Protein 1L6S (pdb70)

Radius of gyration: 25.95 Å; Cα contacts (8 Å, |Δi|>4): 1522; chains: 2; bounding box: 48×48×75 Å

Nearest PDB structures (foldseek):
  1b4e-assembly1_A  TM=1.001E+00  e=5.403E-63  Escherichia coli
  1i8j-assembly1_A  TM=1.003E+00  e=9.073E-63  Escherichia coli
  2c15-assembly1_B  TM=9.638E-01  e=2.686E-34  Pseudomonas aeruginosa
  1w5m-assembly1_B  TM=9.659E-01  e=1.272E-33  Pseudomonas aeruginosa PAO1
  1w5n-assembly1_B  TM=9.652E-01  e=1.201E-33  Pseudomonas aeruginosa PAO1

InterPro domains:
  IPR001731 Delta-aminolevulinic acid dehydratase [NF006762] (3-319)
  IPR001731 Delta-aminolevulinic acid dehydratase [PF00490] (6-319)
  IPR001731 Delta-aminolevulinic acid dehydratase [PIRSF001415] (2-320)
  IPR001731 Delta-aminolevulinic acid dehydratase [PR00144] (121-135)
  IPR001731 Delta-aminolevulinic acid dehydratase [PR00144] (151-170)
  IPR001731 Delta-aminolevulinic acid dehydratase [PR00144] (189-208)
  IPR001731 Delta-aminolevulinic acid dehydratase [PR00144] (240-256)
  IPR001731 Delta-aminolevulinic acid dehydratase [PR00144] (265-280)
  IPR001731 Delta-aminolevulinic acid dehydratase [PR00144] (295-314)
  IPR001731 Delta-aminolevulinic acid dehydratase [PTHR11458] (6-319)
  IPR001731 Delta-aminolevulinic acid dehydratase [SM01004] (3-321)
  IPR013785 Aldolase-type TIM barrel [G3DSA:3.20.20.70] (2-324)
  IPR030656 Delta-aminolevulinic acid dehydratase, active site [PS00169] (240-252)

Solvent-accessible surface area: 23037 Å² total

B-factor: mean 31.36, std 14.89, range [9.25, 92.0]

CATH classification: 3.20.20.70

Secondary structure (DSSP, 8-state):
---S--GGGGGSSHHHHHHH------GGGEEEEEEEETT-SS-EE-TTSTT-EEEEGGGHHHHHHHHHHHT--EEEEEEE-SS-BSS-GGGGSTTSHHHHHHHHHHHH-TTSEEEEEE-STTTBSS--SS----SS-HHHHHHHHHHHHHHHHHHT-SEEEE-S--TTHHHHHHHHHHHTT-TT-EEB---EEB--S--HHHHHHHT---SS--TTTSBPT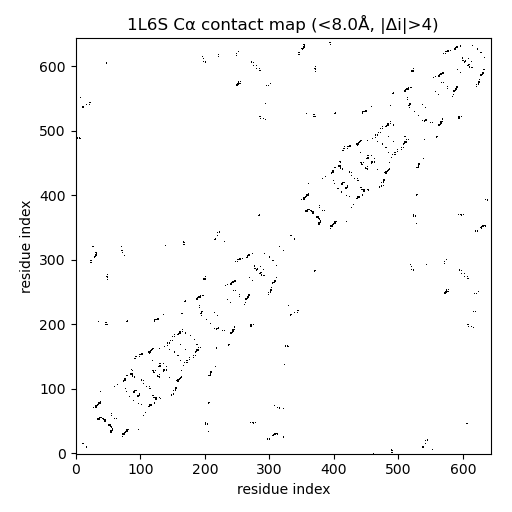T-HHHHHHHHHHHHHTT-SBEEEES-TT-HHHHHHHHTT-SS-EEEEE-HHHHHHHHHHHHTTSS-HHHHHHHHHHHHHHTT-SEEEETTHHHHHHTTS--/---S--GGGGGSSHHHHHHT------GGGEEEEEEEESS--S-EE-TTSTT-EEEEGGGHHHHHHHHHHTT--EEEEEEE-S--BSS-GGGGSTTSHHHHHHHHHHHH-TTSEEEEEE-STTTBSS--SS----SS-HHHHHHHHHHHHHHHHHTT-SEEEE-S--TTHHHHHHHHHHHTT-TT-EEB---EEB--S--HHHHHHHT---SS--TTTSBPTT-HHHHHHHHHHHHHTT-SBEEEES-TT-HHHHHHHHTT-SS-EEEE--HHHHHHHHHHHHTTSS-HHHHHHHHHHHHHHTT-SEEE-TTHHHHHHTTS--

Foldseek 3Di:
DDDPDDPCPQVPDPVSCVVPPPFDDFLAQEAEEAEEEEPDDDWADLVLQVPHTHHYLVCLLVVLVLLVVLVRQEYEYFYQDPAAEQFLLLLLDLPRPQLSSLLSNCVNPVRRQYEYEQFRLNRYPQSAGGHAVPGHDQVRRLQSSLSSLQSNVVSPHQEYEYPNLHPCSLLSNCVSCVVSPNNRRAYAYQQQFAQDPQAVSVCSSSVRNHDDGHDVRHDHPPDLVVSLVSFVSSVVSPHQEYEHPAQQVCLVSLLVNLVVDPHAYEHEVHSSNSSVLVVCVVVVNDPSVVVVSVRVRSSVVSRHSHYHDNCSSVCSNVVVRD/DDDPDDPCVQVPDPVSCVVPPDFDDFLQQEAEEAEEEEPDDDWAAQPLQPPHTHHYLVCLLVVLVLLVVLVRQHYEYFYQDPAAEQFLLLLLDLPRPQLSSLLSNCVSPVRRAYEYEQFRLNRHPQSAGGHAVVGHDQVNRLQSSLSSLQSNLVSHHQEHEYPNLHPCNLLSNCVSCVVSPNNNRAYAYQQQFAQDPQAVSVCSRSVRNHDDGDDVRRDHPPDLVVSLVSFVSNVVSPHQEYEHPAQQVCLVSLLVNLVVDPHAYEHEVHSSNSSVLVVCVVVVNDPSVVVVCVRSRSSRVSRHSHYYDNCSSVCSNVVVHD

Organism: Escherichia coli (strain K12) (NCBI:txid83333)

Structure (mmCIF, N/CA/C/O backbone):
data_1L6S
#
_entry.id   1L6S
#
_cell.length_a   129.0
_cell.length_b   129.0
_cell.length_c   142.8
_cell.angle_alpha   90.00
_cell.angle_beta   90.00
_cell.angle_gamma   90.00
#
_symmetry.space_group_name_H-M   'P 4 21 2'
#
loop_
_entity.id
_entity.type
_entity.pdbx_description
1 polymer 'PORPHOBILINOGEN SYNTHASE'
2 non-polymer 'ZINC ION'
3 non-polymer 'MAGNESIUM ION'
4 non-polymer '4,7-DIOXOSEBACIC ACID'
5 water water
#
loop_
_atom_site.group_PDB
_atom_site.id
_atom_site.type_symbol
_atom_site.label_atom_id
_atom_site.label_alt_id
_atom_site.label_comp_id
_atom_site.label_asym_id
_atom_site.label_entity_id
_atom_site.label_seq_id
_atom_site.pdbx_PDB_ins_code
_atom_site.Cartn_x
_atom_site.Cartn_y
_atom_site.Cartn_z
_atom_site.occupancy
_atom_site.B_iso_or_equiv
_atom_site.auth_seq_id
_atom_site.auth_comp_id
_atom_site.auth_asym_id
_atom_site.auth_atom_id
_atom_site.pdbx_PDB_model_num
ATOM 1 N N . THR A 1 1 ? 6.096 80.306 1.691 1.00 73.10 1 THR A N 1
ATOM 2 C CA . THR A 1 1 ? 5.942 78.919 2.222 1.00 92.00 1 THR A CA 1
ATOM 3 C C . THR A 1 1 ? 4.498 78.710 2.685 1.00 87.13 1 THR A C 1
ATOM 4 O O . THR A 1 1 ? 3.653 79.630 2.642 1.00 40.41 1 THR A O 1
ATOM 8 N N . ASP A 1 2 ? 4.219 77.481 3.107 1.00 92.00 2 ASP A N 1
ATOM 9 C CA . ASP A 1 2 ? 2.902 77.125 3.620 1.00 92.00 2 ASP A CA 1
ATOM 10 C C . ASP A 1 2 ? 3.024 76.808 5.126 1.00 92.00 2 ASP A C 1
ATOM 11 O O . ASP A 1 2 ? 3.519 75.743 5.529 1.00 90.49 2 ASP A O 1
ATOM 16 N N . LEU A 1 3 ? 2.605 77.783 5.936 1.00 55.27 3 LEU A N 1
ATOM 17 C CA . LEU A 1 3 ? 2.624 77.690 7.390 1.00 39.96 3 LEU A CA 1
ATOM 18 C C . LEU A 1 3 ? 1.236 78.172 7.832 1.00 46.30 3 LEU A C 1
ATOM 19 O O . LEU A 1 3 ? 0.815 79.268 7.437 1.00 63.60 3 LEU A O 1
ATOM 24 N N . ILE A 1 4 ? 0.507 77.363 8.610 1.00 34.50 4 ILE A N 1
ATOM 25 C CA . ILE A 1 4 ? -0.816 77.798 9.081 1.00 47.60 4 ILE A CA 1
ATOM 26 C C . ILE A 1 4 ? -0.511 78.630 10.309 1.00 37.39 4 ILE A C 1
ATOM 27 O O . ILE A 1 4 ? -1.068 79.717 10.471 1.00 31.87 4 ILE A O 1
ATOM 29 N N . GLN A 1 5 ? 0.403 78.103 11.147 1.00 33.61 5 GLN A N 1
ATOM 30 C CA . GLN A 1 5 ? 0.828 78.739 12.412 1.00 21.45 5 GLN A CA 1
ATOM 31 C C . GLN A 1 5 ? 1.919 79.808 12.189 1.00 22.15 5 GLN A C 1
ATOM 32 O O . GLN A 1 5 ? 3.028 79.514 11.726 1.00 30.35 5 GLN A O 1
ATOM 38 N N . ARG A 1 6 ? 1.563 81.056 12.499 1.00 26.31 6 ARG A N 1
ATOM 39 C CA . ARG A 1 6 ? 2.475 82.180 12.367 1.00 23.02 6 ARG A CA 1
ATOM 40 C C . ARG A 1 6 ? 2.456 83.053 13.631 1.00 18.75 6 ARG A C 1
ATOM 41 O O . ARG A 1 6 ? 1.703 84.039 13.712 1.00 21.30 6 ARG A O 1
ATOM 49 N N . PRO A 1 7 ? 3.269 82.670 14.649 1.00 24.71 7 PRO A N 1
ATOM 50 C CA . PRO A 1 7 ? 3.383 83.415 15.910 1.00 49.11 7 PRO A CA 1
ATOM 51 C C . PRO A 1 7 ? 3.554 84.917 15.599 1.00 27.00 7 PRO A C 1
ATOM 52 O O . PRO A 1 7 ? 2.989 85.753 16.298 1.00 31.12 7 PRO A O 1
ATOM 56 N N . ARG A 1 8 ? 4.308 85.253 14.537 1.00 22.11 8 ARG A N 1
ATOM 57 C CA . ARG A 1 8 ? 4.524 86.665 14.173 1.00 20.04 8 ARG A CA 1
ATOM 58 C C . ARG A 1 8 ? 3.251 87.498 13.963 1.00 24.64 8 ARG A C 1
ATOM 59 O O . ARG A 1 8 ? 3.306 88.713 14.138 1.00 29.81 8 ARG A O 1
ATOM 67 N N . ARG A 1 9 ? 2.109 86.871 13.628 1.00 24.36 9 ARG A N 1
ATOM 68 C CA . ARG A 1 9 ? 0.858 87.626 13.419 1.00 19.91 9 ARG A CA 1
ATOM 69 C C . ARG A 1 9 ? 0.461 88.572 14.598 1.00 39.35 9 ARG A C 1
ATOM 70 O O . ARG A 1 9 ? -0.032 89.688 14.383 1.00 29.88 9 ARG A O 1
ATOM 78 N N . LEU A 1 10 ? 0.673 88.136 15.837 1.00 20.29 10 LEU A N 1
ATOM 79 C CA . LEU A 1 10 ? 0.285 88.950 16.968 1.00 20.14 10 LEU A CA 1
ATOM 80 C C . LEU A 1 10 ? 1.420 89.858 17.481 1.00 22.79 10 LEU A C 1
ATOM 81 O O . LEU A 1 10 ? 1.308 90.471 18.548 1.00 21.52 10 LEU A O 1
ATOM 86 N N . ARG A 1 11 ? 2.505 89.923 16.699 1.00 18.92 11 ARG A N 1
ATOM 87 C CA . ARG A 1 11 ? 3.671 90.766 17.002 1.00 20.34 11 ARG A CA 1
ATOM 88 C C . ARG A 1 11 ? 3.788 92.026 16.073 1.00 38.04 11 ARG A C 1
ATOM 89 O O . ARG A 1 11 ? 4.667 92.869 16.278 1.00 29.94 11 ARG A O 1
ATOM 97 N N . LYS A 1 12 ? 2.904 92.140 15.075 1.00 25.42 12 LYS A N 1
ATOM 98 C CA . LYS A 1 12 ? 2.951 93.224 14.093 1.00 23.15 12 LYS A CA 1
ATOM 99 C C . LYS A 1 12 ? 2.982 94.690 14.605 1.00 24.81 12 LYS A C 1
ATOM 100 O O . LYS A 1 12 ? 3.698 95.518 14.038 1.00 30.75 12 LYS A O 1
ATOM 102 N N . SER A 1 13 ? 2.251 95.011 15.677 1.00 37.43 13 SER A N 1
ATOM 103 C CA . SER A 1 13 ? 2.213 96.388 16.238 1.00 25.52 13 SER A CA 1
ATOM 104 C C . SER A 1 13 ? 2.274 96.444 17.767 1.00 35.60 13 SER A C 1
ATOM 105 O O . SER A 1 13 ? 1.982 95.451 18.448 1.00 31.07 13 SER A O 1
ATOM 108 N N . PRO A 1 14 ? 2.609 97.625 18.327 1.00 32.69 14 PRO A N 1
ATOM 109 C CA . PRO A 1 14 ? 2.687 97.800 19.784 1.00 31.53 14 PRO A CA 1
ATOM 110 C C . PRO A 1 14 ? 1.333 97.501 20.425 1.00 58.00 14 PRO A C 1
ATOM 111 O O . PRO A 1 14 ? 1.282 96.972 21.541 1.00 26.82 14 PRO A O 1
ATOM 115 N N . ALA A 1 15 ? 0.248 97.856 19.721 1.00 33.03 15 ALA A N 1
ATOM 116 C CA . ALA A 1 15 ? -1.120 97.605 20.204 1.00 29.64 15 ALA A CA 1
ATOM 117 C C . ALA A 1 15 ? -1.389 96.071 20.264 1.00 25.33 15 ALA A C 1
ATOM 118 O O . ALA A 1 15 ? -1.915 95.570 21.270 1.00 30.42 15 ALA A O 1
ATOM 120 N N . LEU A 1 16 ? -1.014 95.328 19.217 1.00 32.32 16 LEU A N 1
ATOM 121 C CA . LEU A 1 16 ? -1.221 93.878 19.221 1.00 25.81 16 LEU A CA 1
ATOM 122 C C . LEU A 1 16 ? -0.394 93.233 20.329 1.00 26.33 16 LEU A C 1
ATOM 123 O O . LEU A 1 16 ? -0.907 92.380 21.062 1.00 28.00 16 LEU A O 1
ATOM 128 N N . ARG A 1 17 ? 0.868 93.643 20.471 1.00 21.58 17 ARG A N 1
ATOM 129 C CA . ARG A 1 17 ? 1.723 93.042 21.502 1.00 27.99 17 ARG A CA 1
ATOM 130 C C . ARG A 1 17 ? 1.214 93.380 22.893 1.00 24.27 17 ARG A C 1
ATOM 131 O O . ARG A 1 17 ? 1.286 92.525 23.787 1.00 24.66 17 ARG A O 1
ATOM 139 N N . ALA A 1 18 ? 0.652 94.586 23.062 1.00 30.28 18 ALA A N 1
ATOM 140 C CA . ALA A 1 18 ? 0.083 95.001 24.350 1.00 29.14 18 ALA A CA 1
ATOM 141 C C . ALA A 1 18 ? -1.110 94.091 24.632 1.00 28.63 18 ALA A C 1
ATOM 142 O O . ALA A 1 18 ? -1.218 93.530 25.700 1.00 27.00 18 ALA A O 1
ATOM 144 N N . MET A 1 19 ? -2.002 93.912 23.671 1.00 21.21 19 MET A N 1
ATOM 145 C CA . MET A 1 19 ? -3.143 93.017 23.890 1.00 19.63 19 MET A CA 1
ATOM 146 C C . MET A 1 19 ? -2.786 91.601 24.340 1.00 22.39 19 MET A C 1
ATOM 147 O O . MET A 1 19 ? -3.441 91.055 25.238 1.00 21.31 19 MET A O 1
ATOM 152 N N . PHE A 1 20 ? -1.766 91.018 23.699 1.00 22.84 20 PHE A N 1
ATOM 153 C CA . PHE A 1 20 ? -1.328 89.650 23.968 1.00 25.77 20 PHE A CA 1
ATOM 154 C C . PHE A 1 20 ? -0.212 89.386 24.979 1.00 20.91 20 PHE A C 1
ATOM 155 O O . PHE A 1 20 ? 0.242 88.246 25.114 1.00 22.08 20 PHE A O 1
ATOM 163 N N . GLU A 1 21 ? 0.190 90.437 25.700 1.00 20.95 21 GLU A N 1
ATOM 164 C CA . GLU A 1 21 ? 1.205 90.321 26.746 1.00 23.30 21 GLU A CA 1
ATOM 165 C C . GLU A 1 21 ? 0.594 89.495 27.902 1.00 23.47 21 GLU A C 1
ATOM 166 O O . GLU A 1 21 ? -0.479 89.824 28.436 1.00 24.32 21 GLU A O 1
ATOM 172 N N . GLU A 1 22 ? 1.293 88.432 28.274 1.00 19.18 22 GLU A N 1
ATOM 173 C CA . GLU A 1 22 ? 0.821 87.475 29.277 1.00 16.40 22 GLU A CA 1
ATOM 174 C C . GLU A 1 22 ? 1.073 87.845 30.719 1.00 32.64 22 GLU A C 1
ATOM 175 O O . GLU A 1 22 ? 0.387 87.331 31.588 1.00 30.68 22 GLU A O 1
ATOM 181 N N . THR A 1 23 ? 2.057 88.716 30.967 1.00 22.67 23 THR A N 1
ATOM 182 C CA . THR A 1 23 ? 2.490 89.120 32.323 1.00 20.73 23 THR A CA 1
ATOM 183 C C . THR A 1 23 ? 2.531 90.630 32.476 1.00 17.12 23 THR A C 1
ATOM 184 O O . THR A 1 23 ? 2.965 91.335 31.575 1.00 28.98 23 THR A O 1
ATOM 188 N N . THR A 1 24 ? 2.087 91.126 33.626 1.00 22.63 24 THR A N 1
ATOM 189 C CA . THR A 1 24 ? 2.190 92.552 33.887 1.00 37.58 24 THR A CA 1
ATOM 190 C C . THR A 1 24 ? 2.843 92.768 35.248 1.00 25.44 24 THR A C 1
ATOM 191 O O . THR A 1 24 ? 2.819 91.888 36.120 1.00 55.50 24 THR A O 1
ATOM 195 N N . LEU A 1 25 ? 3.455 93.932 35.398 1.00 29.59 25 LEU A N 1
ATOM 196 C CA . LEU A 1 25 ? 4.187 94.321 36.610 1.00 39.45 25 LEU A CA 1
ATOM 197 C C . LEU A 1 25 ? 3.643 95.666 37.105 1.00 21.40 25 LEU A C 1
ATOM 198 O O . LEU A 1 25 ? 3.509 96.591 36.317 1.00 30.68 25 LEU A O 1
ATOM 203 N N . SER A 1 26 ? 3.277 95.760 38.379 1.00 24.00 26 SER A N 1
ATOM 204 C CA . SER A 1 26 ? 2.772 97.019 38.940 1.00 27.68 26 SER A CA 1
ATOM 205 C C . SER A 1 26 ? 3.632 97.428 40.111 1.00 35.73 26 SER A C 1
ATOM 206 O O . SER A 1 26 ? 4.501 96.660 40.556 1.00 28.96 26 SER A O 1
ATOM 209 N N . LEU A 1 27 ? 3.399 98.644 40.598 1.00 32.96 27 LEU A N 1
ATOM 210 C CA . LEU A 1 27 ? 4.150 99.165 41.742 1.00 75.63 27 LEU A CA 1
ATOM 211 C C . LEU A 1 27 ? 3.848 98.286 42.992 1.00 30.84 27 LEU A C 1
ATOM 212 O O . LEU A 1 27 ? 4.701 98.097 43.877 1.00 50.52 27 LEU A O 1
ATOM 217 N N . ASN A 1 28 ? 2.627 97.752 43.020 1.00 24.15 28 ASN A N 1
ATOM 218 C CA . ASN A 1 28 ? 2.120 96.879 44.062 1.00 24.26 28 ASN A CA 1
ATOM 219 C C . ASN A 1 28 ? 2.879 95.597 44.280 1.00 23.01 28 ASN A C 1
ATOM 220 O O . ASN A 1 28 ? 2.759 94.982 45.333 1.00 34.92 28 ASN A O 1
ATOM 225 N N . ASP A 1 29 ? 3.599 95.161 43.253 1.00 28.06 29 ASP A N 1
ATOM 226 C CA . ASP A 1 29 ? 4.368 93.922 43.325 1.00 23.67 29 ASP A CA 1
ATOM 227 C C . ASP A 1 29 ? 5.671 94.124 44.072 1.00 26.38 29 ASP A C 1
ATOM 228 O O . ASP A 1 29 ? 6.294 93.151 44.462 1.00 26.07 29 ASP A O 1
ATOM 233 N N . LEU A 1 30 ? 6.053 95.387 44.288 1.00 20.96 30 LEU A N 1
ATOM 234 C CA . LEU A 1 30 ? 7.349 95.692 44.889 1.00 20.24 30 LEU A CA 1
ATOM 235 C C . LEU A 1 30 ? 7.393 96.027 46.377 1.00 27.25 30 LEU A C 1
ATOM 236 O O . LEU A 1 30 ? 6.525 96.716 46.928 1.00 30.20 30 LEU A O 1
ATOM 241 N N . VAL A 1 31 ? 8.416 95.490 47.027 1.00 22.25 31 VAL A N 1
ATOM 242 C CA . VAL A 1 31 ? 8.668 95.732 48.446 1.00 26.21 31 VAL A CA 1
ATOM 243 C C . VAL A 1 31 ? 10.054 96.430 48.445 1.00 31.56 31 VAL A C 1
ATOM 244 O O . VAL A 1 31 ? 10.994 95.984 47.761 1.00 20.25 31 VAL A O 1
ATOM 248 N N . LEU A 1 32 ? 10.161 97.546 49.164 1.00 25.04 32 LEU A N 1
ATOM 249 C CA . LEU A 1 32 ? 11.410 98.306 49.223 1.00 20.24 32 LEU A CA 1
ATOM 250 C C . LEU A 1 32 ? 12.304 98.005 50.446 1.00 21.53 32 LEU A C 1
ATOM 251 O O . LEU A 1 32 ? 11.874 98.234 51.581 1.00 20.58 32 LEU A O 1
ATOM 256 N N . PRO A 1 33 ? 13.541 97.463 50.223 1.00 29.84 33 PRO A N 1
ATOM 257 C CA . PRO A 1 33 ? 14.467 97.169 51.336 1.00 23.80 33 PRO A CA 1
ATOM 258 C C . PRO A 1 33 ? 15.057 98.529 51.760 1.00 25.20 33 PRO A C 1
ATOM 259 O O . PRO A 1 33 ? 15.526 99.287 50.893 1.00 30.15 33 PRO A O 1
ATOM 263 N N . ILE A 1 34 ? 15.023 98.842 53.061 1.00 23.99 34 ILE A N 1
ATOM 264 C CA . ILE A 1 34 ? 15.584 100.104 53.592 1.00 27.41 34 ILE A CA 1
ATOM 265 C C . ILE A 1 34 ? 16.695 99.829 54.637 1.00 26.76 34 ILE A C 1
ATOM 266 O O . ILE A 1 34 ? 16.570 98.917 55.455 1.00 28.37 34 ILE A O 1
ATOM 271 N N . PHE A 1 35 ? 17.789 100.604 54.557 1.00 30.63 35 PHE A N 1
ATOM 272 C CA . PHE A 1 35 ? 18.923 100.505 55.475 1.00 25.27 35 PHE A CA 1
ATOM 273 C C . PHE A 1 35 ? 18.810 101.707 56.433 1.00 22.45 35 PHE A C 1
ATOM 274 O O . PHE A 1 35 ? 18.810 102.840 55.976 1.00 23.19 35 PHE A O 1
ATOM 282 N N . VAL A 1 36 ? 18.700 101.437 57.732 1.00 22.21 36 VAL A N 1
ATOM 283 C CA . VAL A 1 36 ? 18.617 102.459 58.791 1.00 33.94 36 VAL A CA 1
ATOM 284 C C . VAL A 1 36 ? 19.832 102.305 59.734 1.00 28.95 36 VAL A C 1
ATOM 285 O O . VAL A 1 36 ? 20.081 101.213 60.263 1.00 26.39 36 VAL A O 1
ATOM 289 N N . GLU A 1 37 ? 20.615 103.380 59.884 1.00 32.16 37 GLU A N 1
ATOM 290 C CA . GLU A 1 37 ? 21.789 103.368 60.767 1.00 34.06 37 GLU A CA 1
ATOM 291 C C . GLU A 1 37 ? 21.553 104.238 61.981 1.00 25.45 37 GLU A C 1
ATOM 292 O O . GLU A 1 37 ? 21.318 105.429 61.858 1.00 32.99 37 GLU A O 1
ATOM 298 N N . GLU A 1 38 ? 21.608 103.624 63.149 1.00 28.40 38 GLU A N 1
ATOM 299 C CA . GLU A 1 38 ? 21.423 104.359 64.377 1.00 27.43 38 GLU A CA 1
ATOM 300 C C . GLU A 1 38 ? 22.662 105.228 64.639 1.00 80.03 38 GLU A C 1
ATOM 301 O O . GLU A 1 38 ? 23.717 105.124 63.958 1.00 26.67 38 GLU A O 1
ATOM 307 N N . GLU A 1 39 ? 22.510 106.094 65.634 1.00 52.68 39 GLU A N 1
ATOM 308 C CA . GLU A 1 39 ? 23.574 106.979 66.092 1.00 49.19 39 GLU A CA 1
ATOM 309 C C . GLU A 1 39 ? 24.464 107.668 64.976 1.00 43.49 39 GLU A C 1
ATOM 310 O O . GLU A 1 39 ? 25.695 107.745 65.107 1.00 39.01 39 GLU A O 1
ATOM 316 N N . ILE A 1 40 ? 23.859 108.117 63.862 1.00 28.60 40 ILE A N 1
ATOM 317 C CA . ILE A 1 40 ? 24.601 108.894 62.825 1.00 26.93 40 ILE A CA 1
ATOM 318 C C . ILE A 1 40 ? 23.747 110.078 62.369 1.00 47.25 40 ILE A C 1
ATOM 319 O O . ILE A 1 40 ? 22.522 110.084 62.582 1.00 38.65 40 ILE A O 1
ATOM 324 N N . ASP A 1 41 ? 24.392 111.051 61.711 1.00 31.72 41 ASP A N 1
ATOM 325 C CA . ASP A 1 41 ? 23.720 112.284 61.266 1.00 38.18 41 ASP A CA 1
ATOM 326 C C . ASP A 1 41 ? 23.515 112.465 59.766 1.00 27.70 41 ASP A C 1
ATOM 327 O O . ASP A 1 41 ? 22.479 113.000 59.319 1.00 35.32 41 ASP A O 1
ATOM 332 N N . ASP A 1 42 ? 24.487 112.029 58.984 1.00 26.24 42 ASP A N 1
ATOM 333 C CA . ASP A 1 42 ? 24.342 112.140 57.551 1.00 43.33 42 ASP A CA 1
ATOM 334 C C . ASP A 1 42 ? 24.070 110.791 56.846 1.00 28.46 42 ASP A C 1
ATOM 335 O O . ASP A 1 42 ? 24.561 109.725 57.253 1.00 53.54 42 ASP A O 1
ATOM 340 N N . TYR A 1 43 ? 23.261 110.854 55.798 1.00 34.04 43 TYR A N 1
ATOM 341 C CA . TYR A 1 43 ? 22.978 109.669 55.002 1.00 48.54 43 TYR A CA 1
ATOM 342 C C . TYR A 1 43 ? 24.343 109.230 54.456 1.00 52.49 43 TYR A C 1
ATOM 343 O O . TYR A 1 43 ? 25.140 110.088 54.045 1.00 36.67 43 TYR A O 1
ATOM 352 N N . LYS A 1 44 ? 24.626 107.923 54.465 1.00 35.75 44 LYS A N 1
ATOM 353 C CA . LYS A 1 44 ? 25.905 107.415 53.931 1.00 27.94 44 LYS A CA 1
ATOM 354 C C . LYS A 1 44 ? 25.713 106.678 52.592 1.00 39.08 44 LYS A C 1
ATOM 355 O O . LYS A 1 44 ? 24.887 105.789 52.498 1.00 34.00 44 LYS A O 1
ATOM 361 N N . ALA A 1 45 ? 26.458 107.039 51.556 1.00 25.98 45 ALA A N 1
ATOM 362 C CA . ALA A 1 45 ? 26.327 106.333 50.284 1.00 46.34 45 ALA A CA 1
ATOM 363 C C . ALA A 1 45 ? 26.929 104.926 50.358 1.00 63.92 45 ALA A C 1
ATOM 364 O O . ALA A 1 45 ? 28.003 104.747 50.929 1.00 35.90 45 ALA A O 1
ATOM 366 N N . VAL A 1 46 ? 26.245 103.927 49.797 1.00 37.45 46 VAL A N 1
ATOM 367 C CA . VAL A 1 46 ? 26.803 102.567 49.755 1.00 37.05 46 VAL A CA 1
ATOM 368 C C . VAL A 1 46 ? 27.512 102.553 48.374 1.00 40.56 46 VAL A C 1
ATOM 369 O O . VAL A 1 46 ? 26.857 102.608 47.326 1.00 28.10 46 VAL A O 1
ATOM 373 N N . GLU A 1 47 ? 28.845 102.508 48.377 1.00 26.90 47 GLU A N 1
ATOM 374 C CA . GLU A 1 47 ? 29.624 102.519 47.131 1.00 37.03 47 GLU A CA 1
ATOM 375 C C . GLU A 1 47 ? 29.297 101.395 46.136 1.00 31.99 47 GLU A C 1
ATOM 376 O O . GLU A 1 47 ? 29.249 101.622 44.932 1.00 26.79 47 GLU A O 1
ATOM 382 N N . ALA A 1 48 ? 29.114 100.188 46.666 1.00 28.05 48 ALA A N 1
ATOM 383 C CA . ALA A 1 48 ? 28.796 98.995 45.883 1.00 30.26 48 ALA A CA 1
ATOM 384 C C . ALA A 1 48 ? 27.363 99.021 45.325 1.00 30.88 48 ALA A C 1
ATOM 385 O O . ALA A 1 48 ? 27.011 98.228 44.442 1.00 26.35 48 ALA A O 1
ATOM 387 N N . MET A 1 49 ? 26.535 99.928 45.843 1.00 21.79 49 MET A N 1
ATOM 388 C CA . MET A 1 49 ? 25.155 100.041 45.381 1.00 24.12 49 MET A CA 1
ATOM 389 C C . MET A 1 49 ? 24.845 101.475 44.988 1.00 20.69 49 MET A C 1
ATOM 390 O O . MET A 1 49 ? 24.165 102.182 45.742 1.00 27.64 49 MET A O 1
ATOM 395 N N . PRO A 1 50 ? 25.328 101.908 43.798 1.00 19.95 50 PRO A N 1
ATOM 396 C CA . PRO A 1 50 ? 25.151 103.252 43.219 1.00 26.31 50 PRO A CA 1
ATOM 397 C C . PRO A 1 50 ? 23.721 103.744 43.394 1.00 23.92 50 PRO A C 1
ATOM 398 O O . PRO A 1 50 ? 22.800 103.182 42.796 1.00 49.28 50 PRO A O 1
ATOM 402 N N . GLY A 1 51 ? 23.520 104.786 44.190 1.00 26.79 51 GLY A N 1
ATOM 403 C CA . GLY A 1 51 ? 22.160 105.278 44.402 1.00 31.97 51 GLY A CA 1
ATOM 404 C C . GLY A 1 51 ? 21.525 104.909 45.744 1.00 22.40 51 GLY A C 1
ATOM 405 O O . GLY A 1 51 ? 20.569 105.557 46.208 1.00 35.55 51 GLY A O 1
ATOM 406 N N . VAL A 1 52 ? 22.048 103.871 46.390 1.00 24.44 52 VAL A N 1
ATOM 407 C CA . VAL A 1 52 ? 21.488 103.469 47.679 1.00 20.95 52 VAL A CA 1
ATOM 408 C C . VAL A 1 52 ? 22.313 104.167 48.794 1.00 26.69 52 VAL A C 1
ATOM 409 O O . VAL A 1 52 ? 23.521 104.418 48.651 1.00 30.45 52 VAL A O 1
ATOM 413 N N . MET A 1 53 ? 21.639 104.496 49.884 1.00 36.67 53 MET A N 1
ATOM 414 C CA . MET A 1 53 ? 22.295 105.128 51.005 1.00 25.73 53 MET A CA 1
ATOM 415 C C . MET A 1 53 ? 21.687 104.657 52.306 1.00 28.54 53 MET A C 1
ATOM 416 O O . MET A 1 53 ? 20.507 104.283 52.343 1.00 34.51 53 MET A O 1
ATOM 421 N N . ARG A 1 54 ? 22.489 104.667 53.369 1.00 23.95 54 ARG A N 1
ATOM 422 C CA . ARG A 1 54 ? 21.978 104.316 54.685 1.00 24.36 54 ARG A CA 1
ATOM 423 C C . ARG A 1 54 ? 21.233 105.587 55.175 1.00 47.80 54 ARG A C 1
ATOM 424 O O . ARG A 1 54 ? 21.706 106.716 55.030 1.00 31.99 54 ARG A O 1
ATOM 432 N N . ILE A 1 55 ? 20.031 105.376 55.689 1.00 29.10 55 ILE A N 1
ATOM 433 C CA . ILE A 1 55 ? 19.144 106.422 56.202 1.00 26.07 55 ILE A CA 1
ATOM 434 C C . ILE A 1 55 ? 19.475 106.655 57.673 1.00 27.62 55 ILE A C 1
ATOM 435 O O . ILE A 1 55 ? 19.545 105.713 58.452 1.00 30.61 55 ILE A O 1
ATOM 440 N N . PRO A 1 56 ? 19.679 107.911 58.082 1.00 59.87 56 PRO A N 1
ATOM 441 C CA . PRO A 1 56 ? 19.979 108.010 59.513 1.00 27.54 56 PRO A CA 1
ATOM 442 C C . PRO A 1 56 ? 18.725 107.772 60.316 1.00 27.21 56 PRO A C 1
ATOM 443 O O . PRO A 1 56 ? 17.636 108.233 59.959 1.00 37.36 56 PRO A O 1
ATOM 447 N N . GLU A 1 57 ? 18.862 107.037 61.402 1.00 25.55 57 GLU A N 1
ATOM 448 C CA . GLU A 1 57 ? 17.708 106.803 62.236 1.00 25.54 57 GLU A CA 1
ATOM 449 C C . GLU A 1 57 ? 16.953 108.119 62.518 1.00 53.77 57 GLU A C 1
ATOM 450 O O . GLU A 1 57 ? 15.722 108.158 62.563 1.00 34.98 57 GLU A O 1
ATOM 456 N N . LYS A 1 58 ? 17.689 109.207 62.698 1.00 72.67 58 LYS A N 1
ATOM 457 C CA . LYS A 1 58 ? 17.037 110.476 62.969 1.00 49.73 58 LYS A CA 1
ATOM 458 C C . LYS A 1 58 ? 16.185 110.955 61.786 1.00 45.41 58 LYS A C 1
ATOM 459 O O . LYS A 1 58 ? 15.251 111.727 61.970 1.00 42.80 58 LYS A O 1
ATOM 465 N N . HIS A 1 59 ? 16.488 110.493 60.576 1.00 38.93 59 HIS A N 1
ATOM 466 C CA . HIS A 1 59 ? 15.701 110.896 59.404 1.00 63.17 59 HIS A CA 1
ATOM 467 C C . HIS A 1 59 ? 14.704 109.796 58.922 1.00 46.11 59 HIS A C 1
ATOM 468 O O . HIS A 1 59 ? 13.948 110.018 57.965 1.00 31.41 59 HIS A O 1
ATOM 475 N N . LEU A 1 60 ? 14.683 108.630 59.579 1.00 34.89 60 LEU A N 1
ATOM 476 C CA . LEU A 1 60 ? 13.771 107.559 59.171 1.00 40.01 60 LEU A CA 1
ATOM 477 C C . LEU A 1 60 ? 12.312 108.017 59.052 1.00 89.67 60 LEU A C 1
ATOM 478 O O . LEU A 1 60 ? 11.644 107.656 58.080 1.00 34.78 60 LEU A O 1
ATOM 483 N N . ALA A 1 61 ? 11.813 108.808 60.007 1.00 36.94 61 ALA A N 1
ATOM 484 C CA . ALA A 1 61 ? 10.414 109.261 59.941 1.00 30.71 61 ALA A CA 1
ATOM 485 C C . ALA A 1 61 ? 10.099 110.024 58.640 1.00 49.84 61 ALA A C 1
ATOM 486 O O . ALA A 1 61 ? 8.995 109.894 58.091 1.00 35.42 61 ALA A O 1
ATOM 488 N N . ARG A 1 62 ? 11.089 110.776 58.145 1.00 34.71 62 ARG A N 1
ATOM 489 C CA . ARG A 1 62 ? 10.987 111.579 56.920 1.00 49.51 62 ARG A CA 1
ATOM 490 C C . ARG A 1 62 ? 11.094 110.701 55.658 1.00 35.92 62 ARG A C 1
ATOM 491 O O . ARG A 1 62 ? 10.366 110.910 54.671 1.00 31.63 62 ARG A O 1
ATOM 499 N N . GLU A 1 63 ? 12.015 109.736 55.688 1.00 28.99 63 GLU A N 1
ATOM 500 C CA . GLU A 1 63 ? 12.178 108.813 54.563 1.00 33.64 63 GLU A CA 1
ATOM 501 C C . GLU A 1 63 ? 10.961 107.882 54.423 1.00 38.49 63 GLU A C 1
ATOM 502 O O . GLU A 1 63 ? 10.470 107.716 53.323 1.00 39.97 63 GLU A O 1
ATOM 508 N N . ILE A 1 64 ? 10.461 107.284 55.514 1.00 34.43 64 ILE A N 1
ATOM 509 C CA . ILE A 1 64 ? 9.303 106.394 55.398 1.00 27.57 64 ILE A CA 1
ATOM 510 C C . ILE A 1 64 ? 8.077 107.168 54.866 1.00 50.82 64 ILE A C 1
ATOM 511 O O . ILE A 1 64 ? 7.204 106.609 54.194 1.00 33.46 64 ILE A O 1
ATOM 516 N N . GLU A 1 65 ? 8.026 108.468 55.141 1.00 42.95 65 GLU A N 1
ATOM 517 C CA . GLU A 1 65 ? 6.913 109.297 54.678 1.00 33.93 65 GLU A CA 1
ATOM 518 C C . GLU A 1 65 ? 7.141 109.489 53.191 1.00 44.80 65 GLU A C 1
ATOM 519 O O . GLU A 1 65 ? 6.205 109.413 52.394 1.00 29.28 65 GLU A O 1
ATOM 525 N N . ARG A 1 66 ? 8.394 109.729 52.814 1.00 30.73 66 ARG A N 1
ATOM 526 C CA . ARG A 1 66 ? 8.734 109.910 51.399 1.00 25.92 66 ARG A CA 1
ATOM 527 C C . ARG A 1 66 ? 8.370 108.671 50.555 1.00 57.94 66 ARG A C 1
ATOM 528 O O . ARG A 1 66 ? 7.774 108.810 49.487 1.00 30.60 66 ARG A O 1
ATOM 536 N N . ILE A 1 67 ? 8.757 107.481 51.036 1.00 53.14 67 ILE A N 1
ATOM 537 C CA . ILE A 1 67 ? 8.483 106.184 50.386 1.00 29.32 67 ILE A CA 1
ATOM 538 C C . ILE A 1 67 ? 6.955 106.019 50.291 1.00 29.77 67 ILE A C 1
ATOM 539 O O . ILE A 1 67 ? 6.422 105.734 49.224 1.00 28.65 67 ILE A O 1
ATOM 544 N N . ALA A 1 68 ? 6.248 106.224 51.404 1.00 28.71 68 ALA A N 1
ATOM 545 C CA . ALA A 1 68 ? 4.792 106.050 51.415 1.00 30.44 68 ALA A CA 1
ATOM 546 C C . ALA A 1 68 ? 4.084 106.965 50.427 1.00 31.39 68 ALA A C 1
ATOM 547 O O . ALA A 1 68 ? 3.084 106.570 49.804 1.00 38.66 68 ALA A O 1
ATOM 549 N N . ASN A 1 69 ? 4.617 108.173 50.261 1.00 37.84 69 ASN A N 1
ATOM 550 C CA . ASN A 1 69 ? 4.037 109.167 49.347 1.00 45.40 69 ASN A CA 1
ATOM 551 C C . ASN A 1 69 ? 4.321 108.811 47.892 1.00 49.65 69 ASN A C 1
ATOM 552 O O . ASN A 1 69 ? 3.616 109.266 46.996 1.00 37.86 69 ASN A O 1
ATOM 557 N N . ALA A 1 70 ? 5.360 108.008 47.662 1.00 33.50 70 ALA A N 1
ATOM 558 C CA . ALA A 1 70 ? 5.742 107.567 46.313 1.00 29.28 70 ALA A CA 1
ATOM 559 C C . ALA A 1 70 ? 4.797 106.480 45.819 1.00 36.50 70 ALA A C 1
ATOM 560 O O . ALA A 1 70 ? 4.784 106.139 44.623 1.00 34.35 70 ALA A O 1
ATOM 562 N N . GLY A 1 71 ? 4.022 105.934 46.763 1.00 39.97 71 GLY A N 1
ATOM 563 C CA . GLY A 1 71 ? 3.069 104.879 46.467 1.00 34.61 71 GLY A CA 1
ATOM 564 C C . GLY A 1 71 ? 3.603 103.486 46.807 1.00 48.09 71 GLY A C 1
ATOM 565 O O . GLY A 1 71 ? 2.956 102.505 46.463 1.00 29.76 71 GLY A O 1
ATOM 566 N N . ILE A 1 72 ? 4.771 103.396 47.452 1.00 30.21 72 ILE A N 1
ATOM 567 C CA . ILE A 1 72 ? 5.344 102.110 47.837 1.00 27.17 72 ILE A CA 1
ATOM 568 C C . ILE A 1 72 ? 4.476 101.617 48.987 1.00 29.97 72 ILE A C 1
ATOM 569 O O . ILE A 1 72 ? 4.181 102.348 49.919 1.00 36.89 72 ILE A O 1
ATOM 574 N N . ARG A 1 73 ? 4.061 100.365 48.918 1.00 25.48 73 ARG A N 1
ATOM 575 C CA . ARG A 1 73 ? 3.203 99.818 49.924 1.00 21.95 73 ARG A CA 1
ATOM 576 C C . ARG A 1 73 ? 3.858 99.091 51.056 1.00 26.21 73 ARG A C 1
ATOM 577 O O . ARG A 1 73 ? 3.247 98.916 52.100 1.00 22.58 73 ARG A O 1
ATOM 585 N N . SER A 1 74 ? 5.083 98.638 50.845 1.00 27.32 74 SER A N 1
ATOM 586 C CA . SER A 1 74 ? 5.760 97.835 51.858 1.00 25.53 74 SER A CA 1
ATOM 587 C C . SER A 1 74 ? 7.282 98.034 51.839 1.00 22.41 74 SER A C 1
ATOM 588 O O . SER A 1 74 ? 7.886 98.315 50.779 1.00 18.16 74 SER A O 1
ATOM 591 N N . VAL A 1 75 ? 7.896 97.886 53.023 1.00 28.19 75 VAL A N 1
ATOM 592 C CA . VAL A 1 75 ? 9.349 97.985 53.158 1.00 18.16 75 VAL A CA 1
ATOM 593 C C . VAL A 1 75 ? 9.868 96.756 53.952 1.00 22.28 75 VAL A C 1
ATOM 594 O O . VAL A 1 75 ? 9.096 96.044 54.621 1.00 24.18 75 VAL A O 1
ATOM 598 N N . MET A 1 76 ? 11.167 96.488 53.820 1.00 22.64 76 MET A N 1
ATOM 599 C CA . MET A 1 76 ? 11.850 95.428 54.586 1.00 21.55 76 MET A CA 1
ATOM 600 C C . MET A 1 76 ? 12.969 96.242 55.316 1.00 29.45 76 MET A C 1
ATOM 601 O O . MET A 1 76 ? 13.816 96.869 54.671 1.00 29.55 76 MET A O 1
ATOM 606 N N . THR A 1 77 ? 12.974 96.240 56.641 1.00 32.23 77 THR A N 1
ATOM 607 C CA . THR A 1 77 ? 13.971 97.004 57.403 1.00 25.31 77 THR A CA 1
ATOM 608 C C . THR A 1 77 ? 15.246 96.230 57.716 1.00 23.77 77 THR A C 1
ATOM 609 O O . THR A 1 77 ? 15.217 95.062 58.130 1.00 25.80 77 THR A O 1
ATOM 613 N N . PHE A 1 78 ? 16.366 96.908 57.513 1.00 30.58 78 PHE A N 1
ATOM 614 C CA . PHE A 1 78 ? 17.705 96.389 57.800 1.00 40.63 78 PHE A CA 1
ATOM 615 C C . PHE A 1 78 ? 18.469 97.443 58.615 1.00 22.13 78 PHE A C 1
ATOM 616 O O . PHE A 1 78 ? 18.597 98.600 58.180 1.00 27.81 78 PHE A O 1
ATOM 624 N N . GLY A 1 79 ? 18.954 97.074 59.792 1.00 20.47 79 GLY A N 1
ATOM 625 C CA . GLY A 1 79 ? 19.711 98.053 60.565 1.00 41.82 79 GLY A CA 1
ATOM 626 C C . GLY A 1 79 ? 21.255 97.956 60.527 1.00 36.04 79 GLY A C 1
ATOM 627 O O . GLY A 1 79 ? 21.852 96.880 60.290 1.00 26.67 79 GLY A O 1
ATOM 628 N N . ILE A 1 80 ? 21.927 99.091 60.702 1.00 28.99 80 ILE A N 1
ATOM 629 C CA . ILE A 1 80 ? 23.389 99.068 60.779 1.00 37.64 80 ILE A CA 1
ATOM 630 C C . ILE A 1 80 ? 23.622 99.342 62.273 1.00 24.78 80 ILE A C 1
ATOM 631 O O . ILE A 1 80 ? 23.255 100.395 62.788 1.00 27.33 80 ILE A O 1
ATOM 636 N N . SER A 1 81 ? 24.206 98.367 62.958 1.00 25.42 81 SER A N 1
ATOM 637 C CA . SER A 1 81 ? 24.404 98.441 64.400 1.00 38.05 81 SER A CA 1
ATOM 638 C C . SER A 1 81 ? 25.682 99.070 64.973 1.00 38.39 81 SER A C 1
ATOM 639 O O . SER A 1 81 ? 26.786 98.879 64.460 1.00 27.42 81 SER A O 1
ATOM 642 N N . HIS A 1 82 ? 25.504 99.823 66.055 1.00 60.81 82 HIS A N 1
ATOM 643 C CA . HIS A 1 82 ? 26.616 100.455 66.753 1.00 32.01 82 HIS A CA 1
ATOM 644 C C . HIS A 1 82 ? 26.702 99.807 68.105 1.00 38.84 82 HIS A C 1
ATOM 645 O O . HIS A 1 82 ? 27.397 100.291 68.970 1.00 53.42 82 HIS A O 1
ATOM 652 N N . HIS A 1 83 ? 25.971 98.715 68.292 1.00 38.72 83 HIS A N 1
ATOM 653 C CA . HIS A 1 83 ? 25.990 97.993 69.553 1.00 25.26 83 HIS A CA 1
ATOM 654 C C . HIS A 1 83 ? 25.998 96.480 69.303 1.00 41.88 83 HIS A C 1
ATOM 655 O O . HIS A 1 83 ? 25.106 95.751 69.760 1.00 38.74 83 HIS A O 1
ATOM 662 N N . THR A 1 84 ? 27.003 96.029 68.549 1.00 23.48 84 THR A N 1
ATOM 663 C CA . THR A 1 84 ? 27.159 94.600 68.262 1.00 28.13 84 THR A CA 1
ATOM 664 C C . THR A 1 84 ? 27.846 93.805 69.417 1.00 34.39 84 THR A C 1
ATOM 665 O O . THR A 1 84 ? 28.664 94.334 70.156 1.00 38.10 84 THR A O 1
ATOM 669 N N . ASP A 1 85 ? 27.502 92.533 69.579 1.00 33.06 85 ASP A N 1
ATOM 670 C CA . ASP A 1 85 ? 28.142 91.694 70.576 1.00 24.85 85 ASP A CA 1
ATOM 671 C C . ASP A 1 85 ? 28.178 90.239 70.078 1.00 44.72 85 ASP A C 1
ATOM 672 O O . ASP A 1 85 ? 27.865 89.980 68.917 1.00 32.10 85 ASP A O 1
ATOM 677 N N . GLU A 1 86 ? 28.555 89.293 70.938 1.00 31.96 86 GLU A N 1
ATOM 678 C CA . GLU A 1 86 ? 28.682 87.893 70.519 1.00 24.10 86 GLU A CA 1
ATOM 679 C C . GLU A 1 86 ? 27.415 87.174 70.061 1.00 23.79 86 GLU A C 1
ATOM 680 O O . GLU A 1 86 ? 27.471 86.379 69.122 1.00 29.55 86 GLU A O 1
ATOM 686 N N . THR A 1 87 ? 26.280 87.468 70.700 1.00 28.67 87 THR A N 1
ATOM 687 C CA . THR A 1 87 ? 25.027 86.849 70.303 1.00 39.66 87 THR A CA 1
ATOM 688 C C . THR A 1 87 ? 24.031 87.773 69.552 1.00 41.06 87 THR A C 1
ATOM 689 O O . THR A 1 87 ? 22.926 87.330 69.229 1.00 34.59 87 THR A O 1
ATOM 693 N N . GLY A 1 88 ? 24.431 89.024 69.259 1.00 31.92 88 GLY A N 1
ATOM 694 C CA . GLY A 1 88 ? 23.569 89.996 68.575 1.00 27.53 88 GLY A CA 1
ATOM 695 C C . GLY A 1 88 ? 22.313 90.337 69.384 1.00 42.30 88 GLY A C 1
ATOM 696 O O . GLY A 1 88 ? 21.233 90.581 68.827 1.00 28.05 88 GLY A O 1
ATOM 697 N N . SER A 1 89 ? 22.466 90.380 70.710 1.00 28.45 89 SER A N 1
ATOM 698 C CA . SER A 1 89 ? 21.355 90.624 71.638 1.00 21.10 89 SER A CA 1
ATOM 699 C C . SER A 1 89 ? 20.593 91.939 71.515 1.00 19.64 89 SER A C 1
ATOM 700 O O . SER A 1 89 ? 19.485 92.037 72.054 1.00 32.33 89 SER A O 1
ATOM 703 N N . ASP A 1 90 ? 21.171 92.948 70.850 1.00 27.00 90 ASP A N 1
ATOM 704 C CA . ASP A 1 90 ? 20.466 94.228 70.689 1.00 22.09 90 ASP A CA 1
ATOM 705 C C . ASP A 1 90 ? 19.217 94.022 69.833 1.00 30.67 90 ASP A C 1
ATOM 706 O O . ASP A 1 90 ? 18.266 94.817 69.908 1.00 38.56 90 ASP A O 1
ATOM 711 N N . ALA A 1 91 ? 19.235 92.944 69.035 1.00 34.97 91 ALA A N 1
ATOM 712 C CA . ALA A 1 91 ? 18.141 92.594 68.136 1.00 27.59 91 ALA A CA 1
ATOM 713 C C . ALA A 1 91 ? 16.873 92.156 68.890 1.00 44.40 91 ALA A C 1
ATOM 714 O O . ALA A 1 91 ? 15.757 92.292 68.356 1.00 39.47 91 ALA A O 1
ATOM 716 N N . TRP A 1 92 ? 17.025 91.626 70.111 1.00 22.12 92 TRP A N 1
ATOM 717 C CA . TRP A 1 92 ? 15.835 91.280 70.884 1.00 25.39 92 TRP A CA 1
ATOM 718 C C . TRP A 1 92 ? 15.635 92.193 72.127 1.00 35.25 92 TRP A C 1
ATOM 719 O O . TRP A 1 92 ? 14.948 91.842 73.097 1.00 29.14 92 TRP A O 1
ATOM 730 N N . ARG A 1 93 ? 16.237 93.379 72.066 1.00 32.71 93 ARG A N 1
ATOM 731 C CA . ARG A 1 93 ? 16.103 94.378 73.119 1.00 32.87 93 ARG A CA 1
ATOM 732 C C . ARG A 1 93 ? 14.784 95.077 72.843 1.00 35.70 93 ARG A C 1
ATOM 733 O O . ARG A 1 93 ? 14.579 95.577 71.731 1.00 40.68 93 ARG A O 1
ATOM 741 N N . GLU A 1 94 ? 13.902 95.146 73.835 1.00 29.68 94 GLU A N 1
ATOM 742 C CA . GLU A 1 94 ? 12.614 95.789 73.620 1.00 30.55 94 GLU A CA 1
ATOM 743 C C . GLU A 1 94 ? 12.768 97.141 72.926 1.00 43.47 94 GLU A C 1
ATOM 744 O O . GLU A 1 94 ? 11.885 97.562 72.167 1.00 40.79 94 GLU A O 1
ATOM 750 N N . ASP A 1 95 ? 13.893 97.818 73.144 1.00 35.51 95 ASP A N 1
ATOM 751 C CA . ASP A 1 95 ? 14.090 99.104 72.477 1.00 28.40 95 ASP A CA 1
ATOM 752 C C . ASP A 1 95 ? 15.331 99.171 71.562 1.00 32.04 95 ASP A C 1
ATOM 753 O O . ASP A 1 95 ? 15.840 100.273 71.281 1.00 33.94 95 ASP A O 1
ATOM 758 N N . GLY A 1 96 ? 15.808 98.013 71.093 1.00 32.28 96 GLY A N 1
ATOM 759 C CA . GLY A 1 96 ? 16.968 97.994 70.212 1.00 35.21 96 GLY A CA 1
ATOM 760 C C . GLY A 1 96 ? 16.621 98.494 68.812 1.00 31.43 96 GLY A C 1
ATOM 761 O O . GLY A 1 96 ? 15.442 98.717 68.506 1.00 25.94 96 GLY A O 1
ATOM 762 N N . LEU A 1 97 ? 17.639 98.649 67.960 1.00 40.62 97 LEU A N 1
ATOM 763 C CA . LEU A 1 97 ? 17.466 99.151 66.577 1.00 26.28 97 LEU A CA 1
ATOM 764 C C . LEU A 1 97 ? 16.325 98.477 65.784 1.00 24.10 97 LEU A C 1
ATOM 765 O O . LEU A 1 97 ? 15.555 99.158 65.105 1.00 25.86 97 LEU A O 1
ATOM 770 N N . VAL A 1 98 ? 16.237 97.147 65.885 1.00 48.54 98 VAL A N 1
ATOM 771 C CA . VAL A 1 98 ? 15.208 96.344 65.210 1.00 40.70 98 VAL A CA 1
ATOM 772 C C . VAL A 1 98 ? 13.807 96.806 65.634 1.00 34.69 98 VAL A C 1
ATOM 773 O O . VAL A 1 98 ? 12.980 97.085 64.761 1.00 28.02 98 VAL A O 1
ATOM 777 N N . ALA A 1 99 ? 13.535 96.897 66.948 1.00 33.40 99 ALA A N 1
ATOM 778 C CA . ALA A 1 99 ? 12.215 97.346 67.443 1.00 27.27 99 ALA A CA 1
ATOM 779 C C . ALA A 1 99 ? 11.908 98.810 67.049 1.00 29.75 99 ALA A C 1
ATOM 780 O O . ALA A 1 99 ? 10.784 99.148 66.628 1.00 32.87 99 ALA A O 1
ATOM 782 N N . ARG A 1 100 ? 12.932 99.658 67.152 1.00 31.21 100 ARG A N 1
ATOM 783 C CA . ARG A 1 100 ? 12.831 101.081 66.823 1.00 26.08 100 ARG A CA 1
ATOM 784 C C . ARG A 1 100 ? 12.515 101.363 65.358 1.00 34.30 100 ARG A C 1
ATOM 785 O O . ARG A 1 100 ? 11.715 102.256 65.060 1.00 32.20 100 ARG A O 1
ATOM 793 N N . MET A 1 101 ? 13.154 100.626 64.444 1.00 26.92 101 MET A N 1
ATOM 794 C CA . MET A 1 101 ? 12.906 100.802 63.007 1.00 31.09 101 MET A CA 1
ATOM 795 C C . MET A 1 101 ? 11.410 100.551 62.696 1.00 41.48 101 MET A C 1
ATOM 796 O O . MET A 1 101 ? 10.757 101.295 61.946 1.00 24.38 101 MET A O 1
ATOM 801 N N . SER A 1 102 ? 10.878 99.484 63.278 1.00 30.73 102 SER A N 1
ATOM 802 C CA . SER A 1 102 ? 9.480 99.140 63.078 1.00 36.45 102 SER A CA 1
ATOM 803 C C . SER A 1 102 ? 8.587 100.221 63.680 1.00 61.72 102 SER A C 1
ATOM 804 O O . SER A 1 102 ? 7.704 100.747 62.976 1.00 27.76 102 SER A O 1
ATOM 807 N N . ARG A 1 103 ? 8.839 100.541 64.963 1.00 34.41 103 ARG A N 1
ATOM 808 C CA . ARG A 1 103 ? 8.104 101.550 65.740 1.00 23.71 103 ARG A CA 1
ATOM 809 C C . ARG A 1 103 ? 7.992 102.855 64.943 1.00 25.74 103 ARG A C 1
ATOM 810 O O . ARG A 1 103 ? 6.901 103.382 64.713 1.00 29.44 103 ARG A O 1
ATOM 818 N N . ILE A 1 104 ? 9.122 103.381 64.507 1.00 25.80 104 ILE A N 1
ATOM 819 C CA . ILE A 1 104 ? 9.125 104.616 63.740 1.00 31.64 104 ILE A CA 1
ATOM 820 C C . ILE A 1 104 ? 8.286 104.532 62.460 1.00 51.81 104 ILE A C 1
ATOM 821 O O . ILE A 1 104 ? 7.452 105.400 62.216 1.00 33.51 104 ILE A O 1
ATOM 826 N N . CYS A 1 105 ? 8.478 103.473 61.668 1.00 38.17 105 CYS A N 1
ATOM 827 C CA . CYS A 1 105 ? 7.753 103.315 60.410 1.00 41.08 105 CYS A CA 1
ATOM 828 C C . CYS A 1 105 ? 6.246 103.246 60.617 1.00 30.60 105 CYS A C 1
ATOM 829 O O . CYS A 1 105 ? 5.505 103.985 59.971 1.00 30.92 105 CYS A O 1
ATOM 832 N N . LYS A 1 106 ? 5.807 102.363 61.511 1.00 24.23 106 LYS A N 1
ATOM 833 C CA . LYS A 1 106 ? 4.389 102.182 61.805 1.00 30.89 106 LYS A CA 1
ATOM 834 C C . LYS A 1 106 ? 3.732 103.392 62.484 1.00 67.93 106 LYS A C 1
ATOM 835 O O . LYS A 1 106 ? 2.547 103.671 62.273 1.00 30.14 106 LYS A O 1
ATOM 841 N N . GLN A 1 107 ? 4.495 104.108 63.306 1.00 65.15 107 GLN A N 1
ATOM 842 C CA . GLN A 1 107 ? 3.971 105.295 63.980 1.00 39.83 107 GLN A CA 1
ATOM 843 C C . GLN A 1 107 ? 3.789 106.394 62.947 1.00 50.05 107 GLN A C 1
ATOM 844 O O . GLN A 1 107 ? 2.797 107.125 62.989 1.00 33.16 107 GLN A O 1
ATOM 850 N N . THR A 1 108 ? 4.765 106.519 62.041 1.00 38.58 108 THR A N 1
ATOM 851 C CA . THR A 1 108 ? 4.734 107.534 60.978 1.00 41.05 108 THR A CA 1
ATOM 852 C C . THR A 1 108 ? 3.693 107.287 59.865 1.00 56.44 108 THR A C 1
ATOM 853 O O . THR A 1 108 ? 2.988 108.218 59.475 1.00 43.86 108 THR A O 1
ATOM 857 N N . VAL A 1 109 ? 3.617 106.054 59.348 1.00 45.93 109 VAL A N 1
ATOM 858 C CA . VAL A 1 109 ? 2.668 105.670 58.273 1.00 37.86 109 VAL A CA 1
ATOM 859 C C . VAL A 1 109 ? 2.057 104.349 58.722 1.00 30.89 109 VAL A C 1
ATOM 860 O O . VAL A 1 109 ? 2.543 103.282 58.365 1.00 30.24 109 VAL A O 1
ATOM 864 N N . PRO A 1 110 ? 0.977 104.413 59.523 1.00 28.96 110 PRO A N 1
ATOM 865 C CA . PRO A 1 110 ? 0.247 103.277 60.084 1.00 22.23 110 PRO A CA 1
ATOM 866 C C . PRO A 1 110 ? -0.178 102.259 59.051 1.00 44.00 110 PRO A C 1
ATOM 867 O O . PRO A 1 110 ? -0.298 101.075 59.352 1.00 40.58 110 PRO A O 1
ATOM 871 N N . GLU A 1 111 ? -0.423 102.730 57.835 1.00 29.98 111 GLU A N 1
ATOM 872 C CA . GLU A 1 111 ? -0.844 101.849 56.754 1.00 50.28 111 GLU A CA 1
ATOM 873 C C . GLU A 1 111 ? 0.344 101.205 56.025 1.00 42.79 111 GLU A C 1
ATOM 874 O O . GLU A 1 111 ? 0.156 100.338 55.182 1.00 32.68 111 GLU A O 1
ATOM 880 N N . MET A 1 112 ? 1.563 101.621 56.362 1.00 28.93 112 MET A N 1
ATOM 881 C CA . MET A 1 112 ? 2.756 101.050 55.743 1.00 25.52 112 MET A CA 1
ATOM 882 C C . MET A 1 112 ? 2.865 99.601 56.161 1.00 21.39 112 MET A C 1
ATOM 883 O O . MET A 1 112 ? 2.706 99.283 57.352 1.00 29.47 112 MET A O 1
ATOM 888 N N . ILE A 1 113 ? 3.110 98.705 55.197 1.00 23.14 113 ILE A N 1
ATOM 889 C CA . ILE A 1 113 ? 3.296 97.281 55.540 1.00 31.50 113 ILE A CA 1
ATOM 890 C C . ILE A 1 113 ? 4.792 97.112 55.854 1.00 37.62 113 ILE A C 1
ATOM 891 O O . ILE A 1 113 ? 5.662 97.164 54.947 1.00 26.64 113 ILE A O 1
ATOM 896 N N . VAL A 1 114 ? 5.069 96.927 57.148 1.00 15.36 114 VAL A N 1
ATOM 897 C CA . VAL A 1 114 ? 6.440 96.806 57.643 1.00 26.53 114 VAL A CA 1
ATOM 898 C C . VAL A 1 114 ? 6.894 95.365 57.866 1.00 37.47 114 VAL A C 1
ATOM 899 O O . VAL A 1 114 ? 6.344 94.616 58.692 1.00 23.68 114 VAL A O 1
ATOM 903 N N . MET A 1 115 ? 7.899 94.971 57.091 1.00 23.78 115 MET A N 1
ATOM 904 C CA . MET A 1 115 ? 8.446 93.631 57.242 1.00 23.34 115 MET A CA 1
ATOM 905 C C . MET A 1 115 ? 9.783 93.854 57.923 1.00 27.45 115 MET A C 1
ATOM 906 O O . MET A 1 115 ? 10.616 94.609 57.410 1.00 27.20 115 MET A O 1
ATOM 911 N N . SER A 1 116 ? 9.974 93.224 59.077 1.00 25.02 116 SER A N 1
ATOM 912 C CA . SER A 1 116 ? 11.218 93.362 59.815 1.00 42.12 116 SER A CA 1
ATOM 913 C C . SER A 1 116 ? 12.199 92.232 59.537 1.00 18.41 116 SER A C 1
ATOM 914 O O . SER A 1 116 ? 11.942 91.085 59.920 1.00 23.89 116 SER A O 1
ATOM 917 N N . ASP A 1 117 ? 13.327 92.531 58.908 1.00 21.96 117 ASP A N 1
ATOM 918 C CA . ASP A 1 117 ? 14.299 91.453 58.678 1.00 25.40 117 ASP A CA 1
ATOM 919 C C . ASP A 1 117 ? 14.701 90.880 60.042 1.00 30.60 117 ASP A C 1
ATOM 920 O O . ASP A 1 117 ? 15.031 91.632 60.962 1.00 27.79 117 ASP A O 1
ATOM 925 N N . THR A 1 118 ? 14.671 89.547 60.152 1.00 22.27 118 THR A N 1
ATOM 926 C CA . THR A 1 118 ? 14.926 88.836 61.403 1.00 23.76 118 THR A CA 1
ATOM 927 C C . THR A 1 118 ? 16.147 87.911 61.431 1.00 27.57 118 THR A C 1
ATOM 928 O O . THR A 1 118 ? 16.100 86.723 61.123 1.00 20.51 118 THR A O 1
ATOM 932 N N . CYS A 1 119 ? 17.270 88.496 61.807 1.00 24.43 119 CYS A N 1
ATOM 933 C CA . CYS A 1 119 ? 18.507 87.753 61.891 1.00 23.24 119 CYS A CA 1
ATOM 934 C C . CYS A 1 119 ? 19.425 88.388 62.940 1.00 30.58 119 CYS A C 1
ATOM 935 O O . CYS A 1 119 ? 18.959 89.164 63.796 1.00 27.74 119 CYS A O 1
ATOM 938 N N . PHE A 1 120 ? 20.718 88.067 62.845 1.00 30.12 120 PHE A N 1
ATOM 939 C CA . PHE A 1 120 ? 21.734 88.571 63.768 1.00 26.21 120 PHE A CA 1
ATOM 940 C C . PHE A 1 120 ? 23.040 88.968 63.122 1.00 31.39 120 PHE A C 1
ATOM 941 O O . PHE A 1 120 ? 23.829 89.609 63.763 1.00 35.55 120 PHE A O 1
ATOM 949 N N . CYS A 1 121 ? 23.278 88.587 61.869 1.00 21.89 121 CYS A N 1
ATOM 950 C CA . CYS A 1 121 ? 24.551 88.901 61.181 1.00 21.74 121 CYS A CA 1
ATOM 951 C C . CYS A 1 121 ? 24.923 90.388 61.173 1.00 28.27 121 CYS A C 1
ATOM 952 O O . CYS A 1 121 ? 26.076 90.742 60.936 1.00 30.69 121 CYS A O 1
ATOM 955 N N . GLU A 1 122 ? 23.944 91.248 61.427 1.00 28.40 122 GLU A N 1
ATOM 956 C CA . GLU A 1 122 ? 24.177 92.679 61.460 1.00 32.36 122 GLU A CA 1
ATOM 957 C C . GLU A 1 122 ? 24.444 93.207 62.897 1.00 36.71 122 GLU A C 1
ATOM 958 O O . GLU A 1 122 ? 24.848 94.381 63.089 1.00 27.68 122 GLU A O 1
ATOM 964 N N . TYR A 1 123 ? 24.236 92.322 63.880 1.00 27.43 123 TYR A N 1
ATOM 965 C CA . TYR A 1 123 ? 24.343 92.638 65.317 1.00 23.21 123 TYR A CA 1
ATOM 966 C C . TYR A 1 123 ? 25.382 91.816 66.052 1.00 27.20 123 TYR A C 1
ATOM 967 O O . TYR A 1 123 ? 25.503 91.921 67.270 1.00 36.08 123 TYR A O 1
ATOM 976 N N . THR A 1 124 ? 26.107 90.968 65.340 1.00 26.53 124 THR A N 1
ATOM 977 C CA . THR A 1 124 ? 27.078 90.118 66.022 1.00 37.49 124 THR A CA 1
ATOM 978 C C . THR A 1 124 ? 28.457 90.582 65.678 1.00 60.53 124 THR A C 1
ATOM 979 O O . THR A 1 124 ? 28.706 91.126 64.596 1.00 29.40 124 THR A O 1
ATOM 983 N N . SER A 1 125 ? 29.355 90.376 66.623 1.00 37.33 125 SER A N 1
ATOM 984 C CA . SER A 1 125 ? 30.729 90.767 66.434 1.00 26.10 125 SER A CA 1
ATOM 985 C C . SER A 1 125 ? 31.396 89.927 65.339 1.00 28.95 125 SER A C 1
ATOM 986 O O . SER A 1 125 ? 32.237 90.432 64.598 1.00 37.86 125 SER A O 1
ATOM 989 N N . HIS A 1 126 ? 31.005 88.656 65.226 1.00 27.98 126 HIS A N 1
ATOM 990 C CA . HIS A 1 126 ? 31.592 87.749 64.236 1.00 22.66 126 HIS A CA 1
ATOM 991 C C . HIS A 1 126 ? 30.901 87.799 62.858 1.00 36.00 126 HIS A C 1
ATOM 992 O O . HIS A 1 126 ? 31.371 87.193 61.889 1.00 30.40 126 HIS A O 1
ATOM 999 N N . GLY A 1 127 ? 29.790 88.529 62.776 1.00 39.06 127 GLY A N 1
ATOM 1000 C CA . GLY A 1 127 ? 29.060 88.642 61.526 1.00 21.76 127 GLY A CA 1
ATOM 1001 C C . GLY A 1 127 ? 28.298 87.411 61.054 1.00 37.93 127 GLY A C 1
ATOM 1002 O O . GLY A 1 127 ? 27.844 87.440 59.919 1.00 30.73 127 GLY A O 1
ATOM 1003 N N . HIS A 1 128 ? 28.171 86.354 61.875 1.00 26.72 128 HIS A N 1
ATOM 1004 C CA . HIS A 1 128 ? 27.413 85.143 61.499 1.00 23.60 128 HIS A CA 1
ATOM 1005 C C . HIS A 1 128 ? 25.967 85.324 61.925 1.00 32.29 128 HIS A C 1
ATOM 1006 O O . HIS A 1 128 ? 25.718 86.057 62.875 1.00 22.72 128 HIS A O 1
ATOM 1013 N N . CYS A 1 129 ? 25.024 84.659 61.232 1.00 31.51 129 CYS A N 1
ATOM 1014 C CA . CYS A 1 129 ? 23.575 84.809 61.522 1.00 44.58 129 CYS A CA 1
ATOM 1015 C C . CYS A 1 129 ? 23.014 84.063 62.742 1.00 62.51 129 CYS A C 1
ATOM 1016 O O . CYS A 1 129 ? 21.944 83.450 62.663 1.00 29.26 129 CYS A O 1
ATOM 1019 N N . GLY A 1 130 ? 23.716 84.134 63.870 1.00 32.03 130 GLY A N 1
ATOM 1020 C CA . GLY A 1 130 ? 23.241 83.455 65.065 1.00 25.73 130 GLY A CA 1
ATOM 1021 C C . GLY A 1 130 ? 24.340 83.286 66.102 1.00 38.21 130 GLY A C 1
ATOM 1022 O O . GLY A 1 130 ? 25.361 83.985 66.080 1.00 28.82 130 GLY A O 1
ATOM 1023 N N . VAL A 1 131 ? 24.123 82.332 66.998 1.00 34.18 131 VAL A N 1
ATOM 1024 C CA . VAL A 1 131 ? 25.042 82.022 68.080 1.00 27.39 131 VAL A CA 1
ATOM 1025 C C . VAL A 1 131 ? 26.191 81.119 67.552 1.00 33.73 131 VAL A C 1
ATOM 1026 O O . VAL A 1 131 ? 25.971 80.046 66.998 1.00 24.35 131 VAL A O 1
ATOM 1030 N N . LEU A 1 132 ? 27.424 81.591 67.682 1.00 27.12 132 LEU A N 1
ATOM 1031 C CA . LEU A 1 132 ? 28.581 80.824 67.241 1.00 33.48 132 LEU A CA 1
ATOM 1032 C C . LEU A 1 132 ? 28.902 79.915 68.406 1.00 36.10 132 LEU A C 1
ATOM 1033 O O . LEU A 1 132 ? 28.699 80.268 69.570 1.00 61.80 132 LEU A O 1
ATOM 1048 N N . GLU A 1 134 ? 31.418 75.970 69.456 1.00 53.55 134 GLU A N 1
ATOM 1049 C CA . GLU A 1 134 ? 32.604 75.227 68.996 1.00 86.08 134 GLU A CA 1
ATOM 1050 C C . GLU A 1 134 ? 32.239 74.648 67.637 1.00 54.62 134 GLU A C 1
ATOM 1051 O O . GLU A 1 134 ? 33.071 74.585 66.717 1.00 52.13 134 GLU A O 1
ATOM 1053 N N . HIS A 1 135 ? 30.959 74.269 67.548 1.00 77.68 135 HIS A N 1
ATOM 1054 C CA . HIS A 1 135 ? 30.301 73.654 66.388 1.00 92.00 135 HIS A CA 1
ATOM 1055 C C . HIS A 1 135 ? 30.250 74.455 65.072 1.00 48.42 135 HIS A C 1
ATOM 1056 O O . HIS A 1 135 ? 30.556 73.936 63.998 1.00 75.75 135 HIS A O 1
ATOM 1058 N N . GLY A 1 136 ? 29.850 75.719 65.172 1.00 53.35 136 GLY A N 1
ATOM 1059 C CA . GLY A 1 136 ? 29.695 76.593 64.018 1.00 35.24 136 GLY A CA 1
ATOM 1060 C C . GLY A 1 136 ? 28.505 77.426 64.456 1.00 50.65 136 GLY A C 1
ATOM 1061 O O . GLY A 1 136 ? 28.449 77.792 65.642 1.00 33.67 136 GLY A O 1
ATOM 1062 N N . VAL A 1 137 ? 27.563 77.739 63.565 1.00 28.58 137 VAL A N 1
ATOM 1063 C CA . VAL A 1 137 ? 26.416 78.498 64.029 1.00 31.79 137 VAL A CA 1
ATOM 1064 C C . VAL A 1 137 ? 25.453 77.471 64.633 1.00 51.41 137 VAL A C 1
ATOM 1065 O O . VAL A 1 137 ? 25.004 76.532 63.949 1.00 27.51 137 VAL A O 1
ATOM 1069 N N . ASP A 1 138 ? 25.172 77.638 65.931 1.00 39.76 138 ASP A N 1
ATOM 1070 C CA . ASP A 1 138 ? 24.294 76.729 66.662 1.00 61.92 138 ASP A CA 1
ATOM 1071 C C . ASP A 1 138 ? 22.825 76.961 66.333 1.00 23.34 138 ASP A C 1
ATOM 1072 O O . ASP A 1 138 ? 22.202 77.942 66.765 1.00 22.84 138 ASP A O 1
ATOM 1077 N N . ASN A 1 139 ? 22.283 76.022 65.563 1.00 31.93 139 ASN A N 1
ATOM 1078 C CA . ASN A 1 139 ? 20.909 76.103 65.137 1.00 38.42 139 ASN A CA 1
ATOM 1079 C C . ASN A 1 139 ? 19.867 76.375 66.257 1.00 19.98 139 ASN A C 1
ATOM 1080 O O . ASN A 1 139 ? 19.119 77.357 66.226 1.00 19.14 139 ASN A O 1
ATOM 1085 N N . ASP A 1 140 ? 19.833 75.515 67.263 1.00 21.29 140 ASP A N 1
ATOM 1086 C CA . ASP A 1 140 ? 18.820 75.654 68.281 1.00 20.35 140 ASP A CA 1
ATOM 1087 C C . ASP A 1 140 ? 18.960 76.865 69.216 1.00 27.73 140 ASP A C 1
ATOM 1088 O O . ASP A 1 140 ? 17.951 77.421 69.666 1.00 23.60 140 ASP A O 1
ATOM 1093 N N . ALA A 1 141 ? 20.191 77.305 69.482 1.00 33.21 141 ALA A N 1
ATOM 1094 C CA . ALA A 1 141 ? 20.406 78.496 70.323 1.00 35.79 141 ALA A CA 1
ATOM 1095 C C . ALA A 1 141 ? 19.921 79.729 69.545 1.00 27.41 141 ALA A C 1
ATOM 1096 O O . ALA A 1 141 ? 19.329 80.676 70.123 1.00 26.82 141 ALA A O 1
ATOM 1098 N N . THR A 1 142 ? 20.185 79.712 68.233 1.00 28.38 142 THR A N 1
ATOM 1099 C CA . THR A 1 142 ? 19.764 80.802 67.369 1.00 15.47 142 THR A CA 1
ATOM 1100 C C . THR A 1 142 ? 18.214 80.780 67.250 1.00 19.60 142 THR A C 1
ATOM 1101 O O . THR A 1 142 ? 17.587 81.839 67.241 1.00 26.36 142 THR A O 1
ATOM 1105 N N . LEU A 1 143 ? 17.586 79.598 67.198 1.00 25.04 143 LEU A N 1
ATOM 1106 C CA . LEU A 1 143 ? 16.104 79.524 67.168 1.00 30.58 143 LEU A CA 1
ATOM 1107 C C . LEU A 1 143 ? 15.499 80.274 68.371 1.00 29.45 143 LEU A C 1
ATOM 1108 O O . LEU A 1 143 ? 14.565 81.046 68.215 1.00 26.86 143 LEU A O 1
ATOM 1113 N N . GLU A 1 144 ? 16.040 80.028 69.569 1.00 29.65 144 GLU A N 1
ATOM 1114 C CA . GLU A 1 144 ? 15.619 80.686 70.814 1.00 24.90 144 GLU A CA 1
ATOM 1115 C C . GLU A 1 144 ? 15.610 82.216 70.676 1.00 16.26 144 GLU A C 1
ATOM 1116 O O . GLU A 1 144 ? 14.611 82.893 70.960 1.00 24.67 144 GLU A O 1
ATOM 1122 N N . ASN A 1 145 ? 16.749 82.742 70.230 1.00 28.92 145 ASN A N 1
ATOM 1123 C CA . ASN A 1 145 ? 16.964 84.179 70.019 1.00 32.05 145 ASN A CA 1
ATOM 1124 C C . ASN A 1 145 ? 16.118 84.775 68.920 1.00 32.66 145 ASN A C 1
ATOM 1125 O O . ASN A 1 145 ? 15.696 85.915 69.047 1.00 22.87 145 ASN A O 1
ATOM 1130 N N . LEU A 1 146 ? 15.888 84.014 67.839 1.00 26.55 146 LEU A N 1
ATOM 1131 C CA . LEU A 1 146 ? 15.034 84.459 66.728 1.00 21.50 146 LEU A CA 1
ATOM 1132 C C . LEU A 1 146 ? 13.584 84.639 67.274 1.00 28.66 146 LEU A C 1
ATOM 1133 O O . LEU A 1 146 ? 12.891 85.599 66.918 1.00 26.41 146 LEU A O 1
ATOM 1138 N N . GLY A 1 147 ? 13.145 83.742 68.161 1.00 20.13 147 GLY A N 1
ATOM 1139 C CA . GLY A 1 147 ? 11.809 83.881 68.726 1.00 30.88 147 GLY A CA 1
ATOM 1140 C C . GLY A 1 147 ? 11.640 85.149 69.552 1.00 30.94 147 GLY A C 1
ATOM 1141 O O . GLY A 1 147 ? 10.625 85.856 69.431 1.00 29.23 147 GLY A O 1
ATOM 1142 N N . LYS A 1 148 ? 12.637 85.424 70.399 1.00 29.39 148 LYS A N 1
ATOM 1143 C CA . LYS A 1 148 ? 12.667 86.615 71.266 1.00 20.98 148 LYS A CA 1
ATOM 1144 C C . LYS A 1 148 ? 12.668 87.878 70.401 1.00 32.88 148 LYS A C 1
ATOM 1145 O O . LYS A 1 148 ? 11.977 88.859 70.692 1.00 24.62 148 LYS A O 1
ATOM 1151 N N . GLN A 1 149 ? 13.474 87.856 69.336 1.00 23.15 149 GLN A N 1
ATOM 1152 C CA . GLN A 1 149 ? 13.533 88.988 68.396 1.00 26.10 149 GLN A CA 1
ATOM 1153 C C . GLN A 1 149 ? 12.146 89.201 67.755 1.00 30.77 149 GLN A C 1
ATOM 1154 O O . GLN A 1 149 ? 11.684 90.335 67.620 1.00 25.31 149 GLN A O 1
ATOM 1160 N N . ALA A 1 150 ? 11.509 88.094 67.361 1.00 21.94 150 ALA A N 1
ATOM 1161 C CA . ALA A 1 150 ? 10.186 88.111 66.736 1.00 23.00 150 ALA A CA 1
ATOM 1162 C C . ALA A 1 150 ? 9.180 88.888 67.613 1.00 26.49 150 ALA A C 1
ATOM 1163 O O . ALA A 1 150 ? 8.551 89.834 67.147 1.00 25.69 150 ALA A O 1
ATOM 1165 N N . VAL A 1 151 ? 9.036 88.488 68.874 1.00 32.85 151 VAL A N 1
ATOM 1166 C CA . VAL A 1 151 ? 8.087 89.131 69.782 1.00 25.51 151 VAL A CA 1
ATOM 1167 C C . VAL A 1 151 ? 8.319 90.655 69.948 1.00 22.21 151 VAL A C 1
ATOM 1168 O O . VAL A 1 151 ? 7.354 91.421 69.965 1.00 28.75 151 VAL A O 1
ATOM 1172 N N . VAL A 1 152 ? 9.582 91.113 70.060 1.00 28.29 152 VAL A N 1
ATOM 1173 C CA . VAL A 1 152 ? 9.832 92.565 70.202 1.00 22.25 152 VAL A CA 1
ATOM 1174 C C . VAL A 1 152 ? 9.637 93.376 68.917 1.00 31.07 152 VAL A C 1
ATOM 1175 O O . VAL A 1 152 ? 9.316 94.568 68.988 1.00 29.35 152 VAL A O 1
ATOM 1179 N N . ALA A 1 153 ? 9.842 92.748 67.751 1.00 37.06 153 ALA A N 1
ATOM 1180 C CA . ALA A 1 153 ? 9.612 93.430 66.456 1.00 32.21 153 ALA A CA 1
ATOM 1181 C C . ALA A 1 153 ? 8.074 93.508 66.299 1.00 24.16 153 ALA A C 1
ATOM 1182 O O . ALA A 1 153 ? 7.547 94.538 65.864 1.00 23.25 153 ALA A O 1
ATOM 1184 N N . ALA A 1 154 ? 7.363 92.435 66.686 1.00 23.85 154 ALA A N 1
ATOM 1185 C CA . ALA A 1 154 ? 5.879 92.417 66.630 1.00 25.76 154 ALA A CA 1
ATOM 1186 C C . ALA A 1 154 ? 5.386 93.425 67.642 1.00 31.32 154 ALA A C 1
ATOM 1187 O O . ALA A 1 154 ? 4.467 94.175 67.382 1.00 29.97 154 ALA A O 1
ATOM 1189 N N . ALA A 1 155 ? 6.011 93.439 68.811 1.00 34.93 155 ALA A N 1
ATOM 1190 C CA . ALA A 1 155 ? 5.607 94.374 69.821 1.00 36.06 155 ALA A CA 1
ATOM 1191 C C . ALA A 1 155 ? 5.755 95.823 69.307 1.00 44.74 155 ALA A C 1
ATOM 1192 O O . ALA A 1 155 ? 4.908 96.659 69.606 1.00 33.73 155 ALA A O 1
ATOM 1194 N N . ALA A 1 156 ? 6.804 96.108 68.527 1.00 30.26 156 ALA A N 1
ATOM 1195 C CA . ALA A 1 156 ? 7.057 97.445 67.938 1.00 32.74 156 ALA A CA 1
ATOM 1196 C C . ALA A 1 156 ? 6.127 97.798 66.746 1.00 23.82 156 ALA A C 1
ATOM 1197 O O . ALA A 1 156 ? 6.109 98.936 66.290 1.00 30.43 156 ALA A O 1
ATOM 1199 N N . GLY A 1 157 ? 5.390 96.811 66.242 1.00 27.54 157 GLY A N 1
ATOM 1200 C CA . GLY A 1 157 ? 4.475 97.040 65.138 1.00 28.80 157 GLY A CA 1
ATOM 1201 C C . GLY A 1 157 ? 4.761 96.380 63.789 1.00 47.95 157 GLY A C 1
ATOM 1202 O O . GLY A 1 157 ? 4.018 96.610 62.814 1.00 26.15 157 GLY A O 1
ATOM 1203 N N . ALA A 1 158 ? 5.809 95.563 63.699 1.00 35.72 158 ALA A N 1
ATOM 1204 C CA . ALA A 1 158 ? 6.111 94.921 62.413 1.00 40.57 158 ALA A CA 1
ATOM 1205 C C . ALA A 1 158 ? 4.924 94.065 62.019 1.00 28.27 158 ALA A C 1
ATOM 1206 O O . ALA A 1 158 ? 4.331 93.382 62.864 1.00 23.88 158 ALA A O 1
ATOM 1208 N N . ASP A 1 159 ? 4.589 94.147 60.728 1.00 26.15 159 ASP A N 1
ATOM 1209 C CA . ASP A 1 159 ? 3.490 93.428 60.123 1.00 22.19 159 ASP A CA 1
ATOM 1210 C C . ASP A 1 159 ? 3.928 92.015 59.782 1.00 23.62 159 ASP A C 1
ATOM 1211 O O . ASP A 1 159 ? 3.133 91.075 59.892 1.00 25.05 159 ASP A O 1
ATOM 1216 N N . PHE A 1 160 ? 5.188 91.868 59.369 1.00 21.65 160 PHE A N 1
ATOM 1217 C CA . PHE A 1 160 ? 5.772 90.552 59.056 1.00 25.38 160 PHE A CA 1
ATOM 1218 C C . PHE A 1 160 ? 7.093 90.399 59.770 1.00 22.46 160 PHE A C 1
ATOM 1219 O O . PHE A 1 160 ? 7.877 91.354 59.806 1.00 27.53 160 PHE A O 1
ATOM 1227 N N . ILE A 1 161 ? 7.325 89.214 60.323 1.00 15.52 161 ILE A N 1
ATOM 1228 C CA . ILE A 1 161 ? 8.630 88.876 60.899 1.00 17.35 161 ILE A CA 1
ATOM 1229 C C . ILE A 1 161 ? 9.263 88.024 59.759 1.00 29.88 161 ILE A C 1
ATOM 1230 O O . ILE A 1 161 ? 8.737 86.943 59.390 1.00 26.53 161 ILE A O 1
ATOM 1235 N N . ALA A 1 162 ? 10.378 88.508 59.202 1.00 21.66 162 ALA A N 1
ATOM 1236 C CA . ALA A 1 162 ? 11.062 87.836 58.080 1.00 21.74 162 ALA A CA 1
ATOM 1237 C C . ALA A 1 162 ? 12.381 87.122 58.449 1.00 20.53 162 ALA A C 1
ATOM 1238 O O . ALA A 1 162 ? 13.443 87.707 58.306 1.00 22.96 162 ALA A O 1
ATOM 1240 N N . PRO A 1 163 ? 12.333 85.850 58.915 1.00 20.11 163 PRO A N 1
ATOM 1241 C CA . PRO A 1 163 ? 13.603 85.185 59.264 1.00 17.53 163 PRO A CA 1
ATOM 1242 C C . PRO A 1 163 ? 14.542 84.924 58.078 1.00 26.04 163 PRO A C 1
ATOM 1243 O O . PRO A 1 163 ? 14.180 84.251 57.109 1.00 19.27 163 PRO A O 1
ATOM 1247 N N . SER A 1 164 ? 15.763 85.450 58.157 1.00 19.25 164 SER A N 1
ATOM 1248 C CA . SER A 1 164 ? 16.736 85.261 57.072 1.00 17.03 164 SER A CA 1
ATOM 1249 C C . SER A 1 164 ? 17.977 84.607 57.636 1.00 33.03 164 SER A C 1
ATOM 1250 O O . SER A 1 164 ? 19.038 84.681 57.023 1.00 25.35 164 SER A O 1
ATOM 1253 N N . ALA A 1 165 ? 17.852 83.973 58.805 1.00 23.80 165 ALA A N 1
ATOM 1254 C CA . ALA A 1 165 ? 19.011 83.334 59.400 1.00 20.45 165 ALA A CA 1
ATOM 1255 C C . ALA A 1 165 ? 19.320 81.994 58.813 1.00 22.12 165 ALA A C 1
ATOM 1256 O O . ALA A 1 165 ? 20.381 81.484 59.095 1.00 27.06 165 ALA A O 1
ATOM 1258 N N . ALA A 1 166 ? 18.423 81.420 57.996 1.00 23.58 166 ALA A N 1
ATOM 1259 C CA . ALA A 1 166 ? 18.605 80.060 57.410 1.00 23.04 166 ALA A CA 1
ATOM 1260 C C . ALA A 1 166 ? 18.824 78.931 58.471 1.00 15.10 166 ALA A C 1
ATOM 1261 O O . ALA A 1 166 ? 19.639 78.027 58.301 1.00 19.15 166 ALA A O 1
ATOM 1263 N N . MET A 1 167 ? 18.043 78.984 59.540 1.00 16.30 167 MET A N 1
ATOM 1264 C CA . MET A 1 167 ? 18.119 78.010 60.611 1.00 20.68 167 MET A CA 1
ATOM 1265 C C . MET A 1 167 ? 16.940 77.078 60.420 1.00 26.98 167 MET A C 1
ATOM 1266 O O . MET A 1 167 ? 15.837 77.508 60.088 1.00 19.57 167 MET A O 1
ATOM 1271 N N . ASP A 1 168 ? 17.183 75.792 60.627 1.00 19.93 168 ASP A N 1
ATOM 1272 C CA . ASP A 1 168 ? 16.136 74.789 60.519 1.00 25.53 168 ASP A CA 1
ATOM 1273 C C . ASP A 1 168 ? 15.050 75.048 61.572 1.00 33.17 168 ASP A C 1
ATOM 1274 O O . ASP A 1 168 ? 15.313 75.387 62.740 1.00 30.10 168 ASP A O 1
ATOM 1279 N N . GLY A 1 169 ? 13.813 74.888 61.154 1.00 21.15 169 GLY A N 1
ATOM 1280 C CA . GLY A 1 169 ? 12.746 75.081 62.095 1.00 37.81 169 GLY A CA 1
ATOM 1281 C C . GLY A 1 169 ? 12.536 76.503 62.542 1.00 27.81 169 GLY A C 1
ATOM 1282 O O . GLY A 1 169 ? 11.759 76.703 63.479 1.00 25.72 169 GLY A O 1
ATOM 1283 N N . GLN A 1 170 ? 13.159 77.479 61.867 1.00 24.56 170 GLN A N 1
ATOM 1284 C CA . GLN A 1 170 ? 13.011 78.892 62.246 1.00 25.53 170 GLN A CA 1
ATOM 1285 C C . GLN A 1 170 ? 11.556 79.377 62.158 1.00 23.79 170 GLN A C 1
ATOM 1286 O O . GLN A 1 170 ? 11.099 80.119 63.035 1.00 19.28 170 GLN A O 1
ATOM 1292 N N . VAL A 1 171 ? 10.826 78.990 61.110 1.00 18.60 171 VAL A N 1
ATOM 1293 C CA . VAL A 1 171 ? 9.415 79.401 61.047 1.00 18.86 171 VAL A CA 1
ATOM 1294 C C . VAL A 1 171 ? 8.583 78.851 62.231 1.00 14.66 171 VAL A C 1
ATOM 1295 O O . VAL A 1 171 ? 7.776 79.584 62.812 1.00 23.68 171 VAL A O 1
ATOM 1299 N N . GLN A 1 172 ? 8.743 77.571 62.563 1.00 17.63 172 GLN A N 1
ATOM 1300 C CA . GLN A 1 172 ? 8.019 77.016 63.706 1.00 22.38 172 GLN A CA 1
ATOM 1301 C C . GLN A 1 172 ? 8.362 77.740 65.040 1.00 21.91 172 GLN A C 1
ATOM 1302 O O . GLN A 1 172 ? 7.497 78.071 65.850 1.00 21.98 172 GLN A O 1
ATOM 1308 N N . ALA A 1 173 ? 9.647 77.964 65.266 1.00 26.85 173 ALA A N 1
ATOM 1309 C CA . ALA A 1 173 ? 10.111 78.662 66.471 1.00 35.83 173 ALA A CA 1
ATOM 1310 C C . ALA A 1 173 ? 9.504 80.060 66.563 1.00 24.56 173 ALA A C 1
ATOM 1311 O O . ALA A 1 173 ? 8.989 80.429 67.607 1.00 21.68 173 ALA A O 1
ATOM 1313 N N . ILE A 1 174 ? 9.602 80.843 65.486 1.00 18.38 174 ILE A N 1
ATOM 1314 C CA . ILE A 1 174 ? 9.040 82.174 65.449 1.00 15.58 174 ILE A CA 1
ATOM 1315 C C . ILE A 1 174 ? 7.519 82.116 65.598 1.00 28.18 174 ILE A C 1
ATOM 1316 O O . ILE A 1 174 ? 6.953 82.951 66.312 1.00 37.37 174 ILE A O 1
ATOM 1321 N N . ARG A 1 175 ? 6.843 81.147 64.965 1.00 23.31 175 ARG A N 1
ATOM 1322 C CA . ARG A 1 175 ? 5.370 81.067 65.093 1.00 34.05 175 ARG A CA 1
ATOM 1323 C C . ARG A 1 175 ? 4.896 80.764 66.553 1.00 26.81 175 ARG A C 1
ATOM 1324 O O . ARG A 1 175 ? 3.925 81.346 67.041 1.00 23.69 175 ARG A O 1
ATOM 1332 N N . GLN A 1 176 ? 5.567 79.827 67.223 1.00 22.99 176 GLN A N 1
ATOM 1333 C CA . GLN A 1 176 ? 5.244 79.488 68.600 1.00 26.15 176 GLN A CA 1
ATOM 1334 C C . GLN A 1 176 ? 5.473 80.698 69.533 1.00 51.28 176 GLN A C 1
ATOM 1335 O O . GLN A 1 176 ? 4.597 81.070 70.306 1.00 28.52 176 GLN A O 1
ATOM 1341 N N . ALA A 1 177 ? 6.649 81.313 69.451 1.00 41.96 177 ALA A N 1
ATOM 1342 C CA . ALA A 1 177 ? 6.970 82.477 70.257 1.00 21.36 177 ALA A CA 1
ATOM 1343 C C . ALA A 1 177 ? 5.965 83.611 70.023 1.00 29.45 177 ALA A C 1
ATOM 1344 O O . ALA A 1 177 ? 5.537 84.231 70.987 1.00 36.37 177 ALA A O 1
ATOM 1346 N N . LEU A 1 178 ? 5.566 83.887 68.774 1.00 24.53 178 LEU A N 1
ATOM 1347 C CA . LEU A 1 178 ? 4.597 84.967 68.514 1.00 29.37 178 LEU A CA 1
ATOM 1348 C C . LEU A 1 178 ? 3.200 84.687 69.123 1.00 31.76 178 LEU A C 1
ATOM 1349 O O . LEU A 1 178 ? 2.601 85.537 69.798 1.00 29.51 178 LEU A O 1
ATOM 1354 N N . ASP A 1 179 ? 2.698 83.484 68.886 1.00 31.83 179 ASP A N 1
ATOM 1355 C CA . ASP A 1 179 ? 1.394 83.061 69.384 1.00 28.27 179 ASP A CA 1
ATOM 1356 C C . ASP A 1 179 ? 1.332 83.116 70.896 1.00 32.79 179 ASP A C 1
ATOM 1357 O O . ASP A 1 179 ? 0.342 83.580 71.464 1.00 37.26 179 ASP A O 1
ATOM 1362 N N . ALA A 1 180 ? 2.398 82.619 71.528 1.00 28.87 180 ALA A N 1
ATOM 1363 C CA . ALA A 1 180 ? 2.522 82.561 72.993 1.00 39.14 180 ALA A CA 1
ATOM 1364 C C . ALA A 1 180 ? 2.504 83.936 73.626 1.00 37.47 180 ALA A C 1
ATOM 1365 O O . ALA A 1 180 ? 1.971 84.103 74.712 1.00 39.80 180 ALA A O 1
ATOM 1367 N N . ALA A 1 181 ? 3.087 84.908 72.929 1.00 27.03 181 ALA A N 1
ATOM 1368 C CA . ALA A 1 181 ? 3.146 86.283 73.386 1.00 25.45 181 ALA A CA 1
ATOM 1369 C C . ALA A 1 181 ? 1.910 87.083 72.965 1.00 39.52 181 ALA A C 1
ATOM 1370 O O . ALA A 1 181 ? 1.879 88.301 73.085 1.00 42.74 181 ALA A O 1
ATOM 1372 N N . GLY A 1 182 ? 0.897 86.413 72.446 1.00 33.86 182 GLY A N 1
ATOM 1373 C CA . GLY A 1 182 ? -0.284 87.142 72.049 1.00 23.68 182 GLY A CA 1
ATOM 1374 C C . GLY A 1 182 ? -0.189 87.876 70.725 1.00 58.41 182 GLY A C 1
ATOM 1375 O O . GLY A 1 182 ? -0.849 88.904 70.534 1.00 56.98 182 GLY A O 1
ATOM 1376 N N . PHE A 1 183 ? 0.633 87.359 69.814 1.00 33.96 183 PHE A N 1
ATOM 1377 C CA . PHE A 1 183 ? 0.782 87.954 68.484 1.00 29.16 183 PHE A CA 1
ATOM 1378 C C . PHE A 1 183 ? 0.390 86.945 67.409 1.00 43.31 183 PHE A C 1
ATOM 1379 O O . PHE A 1 183 ? 1.079 86.781 66.398 1.00 30.58 183 PHE A O 1
ATOM 1387 N N . LYS A 1 184 ? -0.744 86.281 67.631 1.00 29.68 184 LYS A N 1
ATOM 1388 C CA . LYS A 1 184 ? -1.198 85.273 66.709 1.00 23.74 184 LYS A CA 1
ATOM 1389 C C . LYS A 1 184 ? -1.513 85.842 65.328 1.00 28.98 184 LYS A C 1
ATOM 1390 O O . LYS A 1 184 ? -1.471 85.110 64.326 1.00 29.85 184 LYS A O 1
ATOM 1396 N N . ASP A 1 185 ? -1.777 87.146 65.254 1.00 26.69 185 ASP A N 1
ATOM 1397 C CA . ASP A 1 185 ? -2.059 87.772 63.951 1.00 24.56 185 ASP A CA 1
ATOM 1398 C C . ASP A 1 185 ? -0.828 88.326 63.201 1.00 32.56 185 ASP A C 1
ATOM 1399 O O . ASP A 1 185 ? -0.955 88.761 62.046 1.00 33.26 185 ASP A O 1
ATOM 1404 N N . THR A 1 186 ? 0.351 88.325 63.837 1.00 24.28 186 THR A N 1
ATOM 1405 C CA . THR A 1 186 ? 1.574 88.790 63.147 1.00 23.19 186 THR A CA 1
ATOM 1406 C C . THR A 1 186 ? 1.931 87.691 62.122 1.00 19.12 186 THR A C 1
ATOM 1407 O O . THR A 1 186 ? 1.882 86.500 62.434 1.00 23.48 186 THR A O 1
ATOM 1411 N N . ALA A 1 187 ? 2.249 88.116 60.899 1.00 21.56 187 ALA A N 1
ATOM 1412 C CA . ALA A 1 187 ? 2.596 87.213 59.802 1.00 25.46 187 ALA A CA 1
ATOM 1413 C C . ALA A 1 187 ? 4.077 86.897 59.753 1.00 28.47 187 ALA A C 1
ATOM 1414 O O . ALA A 1 187 ? 4.892 87.649 60.311 1.00 27.42 187 ALA A O 1
ATOM 1416 N N . ILE A 1 188 ? 4.410 85.796 59.068 1.00 19.55 188 ILE A N 1
ATOM 1417 C CA . ILE A 1 188 ? 5.806 85.394 58.845 1.00 18.09 188 ILE A CA 1
ATOM 1418 C C . ILE A 1 188 ? 6.087 85.337 57.324 1.00 22.43 188 ILE A C 1
ATOM 1419 O O . ILE A 1 188 ? 5.408 84.611 56.582 1.00 22.52 188 ILE A O 1
ATOM 1424 N N . MET A 1 189 ? 7.045 86.156 56.880 1.00 22.07 189 MET A N 1
ATOM 1425 C CA . MET A 1 189 ? 7.530 86.244 55.499 1.00 18.06 189 MET A CA 1
ATOM 1426 C C . MET A 1 189 ? 8.829 85.470 55.599 1.00 16.31 189 MET A C 1
ATOM 1427 O O . MET A 1 189 ? 9.834 86.033 55.891 1.00 19.56 189 MET A O 1
ATOM 1432 N N . SER A 1 190 ? 8.801 84.168 55.397 1.00 22.60 190 SER A N 1
ATOM 1433 C CA . SE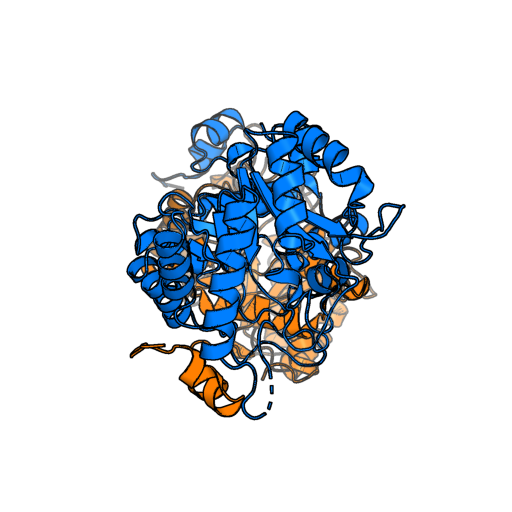R A 1 190 ? 10.013 83.389 55.535 1.00 19.40 190 SER A CA 1
ATOM 1434 C C . SER A 1 190 ? 10.984 83.489 54.360 1.00 23.23 190 SER A C 1
ATOM 1435 O O . SER A 1 190 ? 10.561 83.469 53.192 1.00 23.35 190 SER A O 1
ATOM 1438 N N . TYR A 1 191 ? 12.282 83.629 54.641 1.00 15.59 191 TYR A N 1
ATOM 1439 C CA . TYR A 1 191 ? 13.243 83.609 53.534 1.00 16.27 191 TYR A CA 1
ATOM 1440 C C . TYR A 1 191 ? 13.430 82.099 53.452 1.00 21.43 191 TYR A C 1
ATOM 1441 O O . TYR A 1 191 ? 14.491 8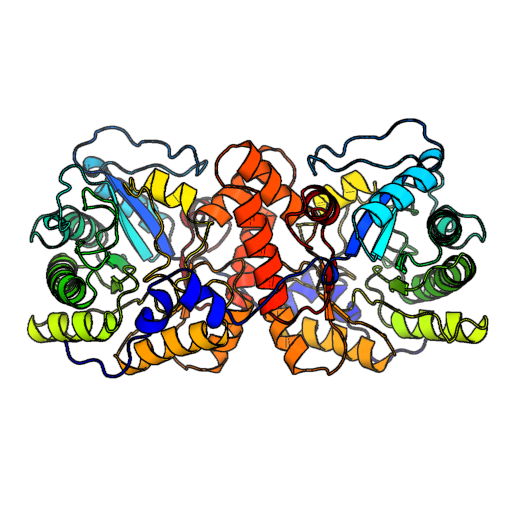1.575 53.811 1.00 22.77 191 TYR A O 1
ATOM 1450 N N . SER A 1 192 ? 12.390 81.398 52.992 1.00 20.47 192 SER A N 1
ATOM 1451 C CA . SER A 1 192 ? 12.362 79.935 52.957 1.00 11.88 192 SER A CA 1
ATOM 1452 C C . SER A 1 192 ? 13.434 79.215 52.135 1.00 18.87 192 SER A C 1
ATOM 1453 O O . SER A 1 192 ? 14.036 78.249 52.626 1.00 20.43 192 SER A O 1
ATOM 1456 N N . THR A 1 193 ? 13.638 79.636 50.887 1.00 17.31 193 THR A N 1
ATOM 1457 C CA . THR A 1 193 ? 14.681 79.055 50.039 1.00 16.17 193 THR A CA 1
ATOM 1458 C C . THR A 1 193 ? 15.668 80.204 49.861 1.00 17.36 193 THR A C 1
ATOM 1459 O O . THR A 1 193 ? 15.405 81.130 49.109 1.00 20.13 193 THR A O 1
ATOM 1463 N N . LYS A 1 194 ? 16.787 80.150 50.585 1.00 20.54 194 LYS A N 1
ATOM 1464 C CA . LYS A 1 194 ? 17.795 81.234 50.602 1.00 16.92 194 LYS A CA 1
ATOM 1465 C C . LYS A 1 194 ? 19.122 80.568 50.394 1.00 16.88 194 LYS A C 1
ATOM 1466 O O . LYS A 1 194 ? 19.622 79.837 51.288 1.00 17.69 194 LYS A O 1
ATOM 1472 N N . PHE A 1 195 ? 19.685 80.830 49.216 1.00 16.97 195 PHE A N 1
ATOM 1473 C CA . PHE A 1 195 ? 20.947 80.230 48.747 1.00 13.44 195 PHE A CA 1
ATOM 1474 C C . PHE A 1 195 ? 22.223 80.874 49.281 1.00 15.77 195 PHE A C 1
ATOM 1475 O O . PHE A 1 195 ? 22.234 82.064 49.550 1.00 18.59 195 PHE A O 1
ATOM 1483 N N . ALA A 1 196 ? 23.272 80.075 49.418 1.00 20.09 196 ALA A N 1
ATOM 1484 C CA . ALA A 1 196 ? 24.573 80.538 49.896 1.00 26.79 196 ALA A CA 1
ATOM 1485 C C . ALA A 1 196 ? 25.215 81.142 48.633 1.00 18.99 196 ALA A C 1
ATOM 1486 O O . ALA A 1 196 ? 26.133 80.595 48.001 1.00 20.89 196 ALA A O 1
ATOM 1488 N N . SER A 1 197 ? 24.670 82.290 48.277 1.00 15.83 197 SER A N 1
ATOM 1489 C CA . SER A 1 197 ? 25.038 82.990 47.086 1.00 13.54 197 SER A CA 1
ATOM 1490 C C . SER A 1 197 ? 26.291 83.895 47.188 1.00 21.40 197 SER A C 1
ATOM 1491 O O . SER A 1 197 ? 26.636 84.350 48.262 1.00 18.79 197 SER A O 1
ATOM 1494 N N . SER A 1 198 ? 26.950 84.135 46.055 1.00 20.07 198 SER A N 1
ATOM 1495 C CA . SER A 1 198 ? 28.098 85.030 45.967 1.00 21.56 198 SER A CA 1
ATOM 1496 C C . SER A 1 198 ? 27.590 86.437 45.525 1.00 23.37 198 SER A C 1
ATOM 1497 O O . SER A 1 198 ? 28.377 87.322 45.222 1.00 24.97 198 SER A O 1
ATOM 1500 N N . PHE A 1 199 ? 26.273 86.642 45.509 1.00 16.53 199 PHE A N 1
ATOM 1501 C CA . PHE A 1 199 ? 25.651 87.924 45.076 1.00 20.19 199 PHE A CA 1
ATOM 1502 C C . PHE A 1 199 ? 25.274 88.927 46.200 1.00 19.15 199 PHE A C 1
ATOM 1503 O O . PHE A 1 199 ? 24.616 89.932 45.941 1.00 19.53 199 PHE A O 1
ATOM 1511 N N . TYR A 1 200 ? 25.668 88.650 47.435 1.00 19.25 200 TYR A N 1
ATOM 1512 C CA . TYR A 1 200 ? 25.299 89.525 48.534 1.00 17.44 200 TYR A CA 1
ATOM 1513 C C . TYR A 1 200 ? 26.400 90.502 48.976 1.00 18.57 200 TYR A C 1
ATOM 1514 O O . TYR A 1 200 ? 26.191 91.235 49.934 1.00 24.09 200 TYR A O 1
ATOM 1523 N N . GLY A 1 201 ? 27.554 90.505 48.301 1.00 22.69 201 GLY A N 1
ATOM 1524 C CA . GLY A 1 201 ? 28.618 91.427 48.681 1.00 20.80 201 GLY A CA 1
ATOM 1525 C C . GLY A 1 201 ? 28.137 92.866 48.872 1.00 37.23 201 GLY A C 1
ATOM 1526 O O . GLY A 1 201 ? 28.395 93.448 49.924 1.00 25.92 201 GLY A O 1
ATOM 1527 N N . PRO A 1 202 ? 27.460 93.485 47.874 1.00 29.91 202 PRO A N 1
ATOM 1528 C CA . PRO A 1 202 ? 26.984 94.873 48.042 1.00 23.02 202 PRO A CA 1
ATOM 1529 C C . PRO A 1 202 ? 26.111 95.058 49.291 1.00 25.96 202 PRO A C 1
ATOM 1530 O O . PRO A 1 202 ? 26.261 96.030 50.038 1.00 24.06 202 PRO A O 1
ATOM 1534 N N . PHE A 1 203 ? 25.203 94.120 49.523 1.00 19.26 203 PHE A N 1
ATOM 1535 C CA . PHE A 1 203 ? 24.338 94.154 50.701 1.00 19.25 203 PHE A CA 1
ATOM 1536 C C . PHE A 1 203 ? 25.159 94.150 52.006 1.00 34.38 203 PHE A C 1
ATOM 1537 O O . PHE A 1 203 ? 24.863 94.921 52.926 1.00 27.09 203 PHE A O 1
ATOM 1545 N N . ARG A 1 204 ? 26.153 93.262 52.117 1.00 21.53 204 ARG A N 1
ATOM 1546 C CA . ARG A 1 204 ? 26.948 93.189 53.349 1.00 21.53 204 ARG A CA 1
ATOM 1547 C C . ARG A 1 204 ? 27.674 94.499 53.606 1.00 31.29 204 ARG A C 1
ATOM 1548 O O . ARG A 1 204 ? 27.830 94.897 54.778 1.00 27.41 204 ARG A O 1
ATOM 1556 N N . GLU A 1 205 ? 28.085 95.168 52.516 1.00 26.87 205 GLU A N 1
ATOM 1557 C CA . GLU A 1 205 ? 28.743 96.484 52.592 1.00 24.56 205 GLU A CA 1
ATOM 1558 C C . GLU A 1 205 ? 27.711 97.470 53.170 1.00 48.31 205 GLU A C 1
ATOM 1559 O O . GLU A 1 205 ? 27.971 98.145 54.151 1.00 35.94 205 GLU A O 1
ATOM 1565 N N . ALA A 1 206 ? 26.536 97.539 52.559 1.00 24.18 206 ALA A N 1
ATOM 1566 C CA . ALA A 1 206 ? 25.468 98.415 53.011 1.00 24.76 206 ALA A CA 1
ATOM 1567 C C . ALA A 1 206 ? 24.934 98.136 54.438 1.00 33.78 206 ALA A C 1
ATOM 1568 O O . ALA A 1 206 ? 24.538 99.064 55.162 1.00 25.53 206 ALA A O 1
ATOM 1570 N N . ALA A 1 207 ? 24.933 96.873 54.855 1.00 26.92 207 ALA A N 1
ATOM 1571 C CA . ALA A 1 207 ? 24.374 96.523 56.160 1.00 32.66 207 ALA A CA 1
ATOM 1572 C C . ALA A 1 207 ? 25.411 96.375 57.255 1.00 28.55 207 ALA A C 1
ATOM 1573 O O . ALA A 1 207 ? 25.067 96.172 58.439 1.00 27.08 207 ALA A O 1
ATOM 1575 N N . GLY A 1 208 ? 26.673 96.472 56.853 1.00 28.77 208 GLY A N 1
ATOM 1576 C CA . GLY A 1 208 ? 27.778 96.342 57.792 1.00 27.85 208 GLY A CA 1
ATOM 1577 C C . GLY A 1 208 ? 27.931 94.975 58.435 1.00 41.15 208 GLY A C 1
ATOM 1578 O O . GLY A 1 208 ? 28.286 94.883 59.607 1.00 33.97 208 GLY A O 1
ATOM 1579 N N . SER A 1 209 ? 27.648 93.906 57.699 1.00 68.70 209 SER A N 1
ATOM 1580 C CA . SER A 1 209 ? 27.802 92.592 58.291 1.00 51.29 209 SER A CA 1
ATOM 1581 C C . SER A 1 209 ? 29.283 92.276 58.369 1.00 92.00 209 SER A C 1
ATOM 1582 O O . SER A 1 209 ? 29.946 92.175 57.326 1.00 45.90 209 SER A O 1
ATOM 1585 N N . ALA A 1 210 ? 29.773 92.108 59.603 1.00 58.55 210 ALA A N 1
ATOM 1586 C CA . ALA A 1 210 ? 31.181 91.808 59.916 1.00 60.80 210 ALA A CA 1
ATOM 1587 C C . ALA A 1 210 ? 31.664 90.333 59.742 1.00 64.93 210 ALA A C 1
ATOM 1588 O O . ALA A 1 210 ? 32.364 89.816 60.620 1.00 55.96 210 ALA A O 1
ATOM 1590 N N . LEU A 1 211 ? 31.328 89.687 58.614 1.00 62.50 211 LEU A N 1
ATOM 1591 C CA . LEU A 1 211 ? 31.690 88.274 58.328 1.00 39.06 211 LEU A CA 1
ATOM 1592 C C . LEU A 1 211 ? 32.976 88.008 57.507 1.00 69.45 211 LEU A C 1
ATOM 1593 O O . LEU A 1 211 ? 33.114 88.477 56.377 1.00 54.86 211 LEU A O 1
ATOM 1598 N N . LYS A 1 212 ? 33.886 87.203 58.052 1.00 62.01 212 LYS A N 1
ATOM 1599 C CA . LYS A 1 212 ? 35.135 86.883 57.358 1.00 29.20 212 LYS A CA 1
ATOM 1600 C C . LYS A 1 212 ? 35.072 85.540 56.600 1.00 48.20 212 LYS A C 1
ATOM 1601 O O . LYS A 1 212 ? 35.705 85.384 55.557 1.00 45.45 212 LYS A O 1
ATOM 1603 N N . GLY A 1 213 ? 34.346 84.555 57.132 1.00 50.04 213 GLY A N 1
ATOM 1604 C CA . GLY A 1 213 ? 34.208 83.285 56.414 1.00 38.24 213 GLY A CA 1
ATOM 1605 C C . GLY A 1 213 ? 32.997 83.311 55.456 1.00 32.80 213 GLY A C 1
ATOM 1606 O O . GLY A 1 213 ? 32.771 84.302 54.738 1.00 28.62 213 GLY A O 1
ATOM 1607 N N . ASP A 1 214 ? 32.191 82.244 55.453 1.00 39.16 214 ASP A N 1
ATOM 1608 C CA . ASP A 1 214 ? 30.987 82.187 54.602 1.00 38.79 214 ASP A CA 1
ATOM 1609 C C . ASP A 1 214 ? 29.751 81.637 55.359 1.00 37.09 214 ASP A C 1
ATOM 1610 O O . ASP A 1 214 ? 29.832 81.291 56.541 1.00 24.51 214 ASP A O 1
ATOM 1615 N N . ARG A 1 215 ? 28.609 81.564 54.680 1.00 24.53 215 ARG A N 1
ATOM 1616 C CA . ARG A 1 215 ? 27.416 81.053 55.325 1.00 19.28 215 ARG A CA 1
ATOM 1617 C C . ARG A 1 215 ? 26.991 79.688 54.800 1.00 15.97 215 ARG A C 1
ATOM 1618 O O . ARG A 1 215 ? 25.859 79.265 54.985 1.00 19.31 215 ARG A O 1
ATOM 1626 N N . LYS A 1 216 ? 27.920 79.000 54.156 1.00 20.37 216 LYS A N 1
ATOM 1627 C CA . LYS A 1 216 ? 27.666 77.695 53.559 1.00 29.02 216 LYS A CA 1
ATOM 1628 C C . LYS A 1 216 ? 27.179 76.579 54.485 1.00 22.75 216 LYS A C 1
ATOM 1629 O O . LYS A 1 216 ? 26.694 75.542 54.005 1.00 18.86 216 LYS A O 1
ATOM 1635 N N . SER A 1 217 ? 27.294 76.755 55.799 1.00 18.60 217 SER A N 1
ATOM 1636 C CA . SER A 1 217 ? 26.794 75.687 56.658 1.00 26.73 217 SER A CA 1
ATOM 1637 C C . SER A 1 217 ? 25.301 75.846 57.054 1.00 17.75 217 SER A C 1
ATOM 1638 O O . SER A 1 217 ? 24.750 75.011 57.783 1.00 26.06 217 SER A O 1
ATOM 1641 N N . TYR A 1 218 ? 24.655 76.931 56.604 1.00 21.99 218 TYR A N 1
ATOM 1642 C CA . TYR A 1 218 ? 23.217 77.172 56.884 1.00 21.66 218 TYR A CA 1
ATOM 1643 C C . TYR A 1 218 ? 22.491 77.603 55.593 1.00 20.71 218 TYR A C 1
ATOM 1644 O O . TYR A 1 218 ? 21.509 76.968 55.209 1.00 20.01 218 TYR A O 1
ATOM 1653 N N . GLN A 1 219 ? 22.948 78.667 54.931 1.00 19.46 219 GLN A N 1
ATOM 1654 C CA . GLN A 1 219 ? 22.354 79.009 53.647 1.00 26.20 219 GLN A CA 1
ATOM 1655 C C . GLN A 1 219 ? 22.598 77.774 52.701 1.00 27.93 219 GLN A C 1
ATOM 1656 O O . GLN A 1 219 ? 23.648 77.101 52.777 1.00 16.77 219 GLN A O 1
ATOM 1662 N N . MET A 1 220 ? 21.646 77.481 51.809 1.00 18.90 220 MET A N 1
ATOM 1663 C CA . MET A 1 220 ? 21.759 76.288 50.962 1.00 23.82 220 MET A CA 1
ATOM 1664 C C . MET A 1 220 ? 22.528 76.382 49.628 1.00 20.48 220 MET A C 1
ATOM 1665 O O . MET A 1 220 ? 22.761 77.468 49.064 1.00 15.34 220 MET A O 1
ATOM 1670 N N . ASN A 1 221 ? 22.927 75.209 49.145 1.00 20.07 221 ASN A N 1
ATOM 1671 C CA . ASN A 1 221 ? 23.722 75.118 47.935 1.00 20.76 221 ASN A CA 1
ATOM 1672 C C . ASN A 1 221 ? 22.984 75.663 46.681 1.00 21.35 221 ASN A C 1
ATOM 1673 O O . ASN A 1 221 ? 21.866 75.214 46.386 1.00 20.08 221 ASN A O 1
ATOM 1678 N N . PRO A 1 222 ? 23.579 76.668 45.962 1.00 20.23 222 PRO A N 1
ATOM 1679 C CA . PRO A 1 222 ? 22.987 77.249 44.734 1.00 24.46 222 PRO A CA 1
ATOM 1680 C C . PRO A 1 222 ? 22.551 76.184 43.689 1.00 15.69 222 PRO A C 1
ATOM 1681 O O . PRO A 1 222 ? 21.590 76.377 42.953 1.00 17.33 222 PRO A O 1
ATOM 1685 N N . MET A 1 223 ? 23.285 75.070 43.634 1.00 16.32 223 MET A N 1
ATOM 1686 C CA . MET A 1 223 ? 23.027 73.973 42.678 1.00 16.51 223 MET A CA 1
ATOM 1687 C C . MET A 1 223 ? 21.915 73.005 43.005 1.00 10.42 223 MET A C 1
ATOM 1688 O O . MET A 1 223 ? 21.548 72.179 42.167 1.00 19.19 223 MET A O 1
ATOM 1693 N N . ASN A 1 224 ? 21.358 73.111 44.210 1.00 16.18 224 ASN A N 1
ATOM 1694 C CA . ASN A 1 224 ? 20.370 72.120 44.640 1.00 19.11 224 ASN A CA 1
ATOM 1695 C C . ASN A 1 224 ? 18.895 72.432 44.416 1.00 16.53 224 ASN A C 1
ATOM 1696 O O . ASN A 1 224 ? 18.210 72.883 45.326 1.00 20.55 224 ASN A O 1
ATOM 1701 N N . ARG A 1 225 ? 18.387 72.172 43.210 1.00 15.68 225 ARG A N 1
ATOM 1702 C CA . ARG A 1 225 ? 16.972 72.474 42.947 1.00 15.10 225 ARG A CA 1
ATOM 1703 C C . ARG A 1 225 ? 15.937 71.638 43.763 1.00 13.59 225 ARG A C 1
ATOM 1704 O O . ARG A 1 225 ? 14.892 72.178 44.204 1.00 15.84 225 ARG A O 1
ATOM 1712 N N . ARG A 1 226 ? 16.220 70.345 43.971 1.00 17.10 226 ARG A N 1
ATOM 1713 C CA . ARG A 1 226 ? 15.282 69.494 44.729 1.00 17.98 226 ARG A CA 1
ATOM 1714 C C . ARG A 1 226 ? 15.274 70.019 46.173 1.00 16.40 226 ARG A C 1
ATOM 1715 O O . ARG A 1 226 ? 14.189 70.248 46.798 1.00 17.60 226 ARG A O 1
ATOM 1723 N N . GLU A 1 227 ? 16.480 70.233 46.706 1.00 16.83 227 GLU A N 1
ATOM 1724 C CA . GLU A 1 227 ? 16.582 70.720 48.071 1.00 30.49 227 GLU A CA 1
ATOM 1725 C C . GLU A 1 227 ? 15.880 72.087 48.251 1.00 22.56 227 GLU A C 1
ATOM 1726 O O . GLU A 1 227 ? 15.225 72.341 49.282 1.00 14.73 227 GLU A O 1
ATOM 1732 N N . ALA A 1 228 ? 16.035 72.960 47.249 1.00 17.71 228 ALA A N 1
ATOM 1733 C CA . ALA A 1 228 ? 15.397 74.275 47.272 1.00 14.82 228 ALA A CA 1
ATOM 1734 C C . ALA A 1 228 ? 13.870 74.155 47.504 1.00 23.31 228 ALA A C 1
ATOM 1735 O O . ALA A 1 228 ? 13.289 74.877 48.328 1.00 19.44 228 ALA A O 1
ATOM 1737 N N . ILE A 1 229 ? 13.212 73.252 46.775 1.00 16.42 229 ILE A N 1
ATOM 1738 C CA . ILE A 1 229 ? 11.764 73.075 46.927 1.00 25.26 229 ILE A CA 1
ATOM 1739 C C . ILE A 1 229 ? 11.426 72.523 48.322 1.00 16.38 229 ILE A C 1
ATOM 1740 O O . ILE A 1 229 ? 10.498 72.988 49.020 1.00 15.14 229 ILE A O 1
ATOM 1745 N N . ARG A 1 230 ? 12.196 71.517 48.718 1.00 19.25 230 ARG A N 1
ATOM 1746 C CA . ARG A 1 230 ? 12.000 70.915 50.017 1.00 19.26 230 ARG A CA 1
ATOM 1747 C C . ARG A 1 230 ? 12.138 71.980 51.144 1.00 41.47 230 ARG A C 1
ATOM 1748 O O . ARG A 1 230 ? 11.363 71.953 52.107 1.00 18.20 230 ARG A O 1
ATOM 1756 N N . GLU A 1 231 ? 13.083 72.930 51.003 1.00 27.93 231 GLU A N 1
ATOM 1757 C CA . GLU A 1 231 ? 13.305 73.998 51.987 1.00 16.01 231 GLU A CA 1
ATOM 1758 C C . GLU A 1 231 ? 12.059 74.856 52.167 1.00 17.52 231 GLU A C 1
ATOM 1759 O O . GLU A 1 231 ? 11.651 75.157 53.277 1.00 17.96 231 GLU A O 1
ATOM 1765 N N . SER A 1 232 ? 11.418 75.240 51.071 1.00 12.18 232 SER A N 1
ATOM 1766 C CA . SER A 1 232 ? 10.190 76.042 51.173 1.00 13.26 232 SER A CA 1
ATOM 1767 C C . SER A 1 232 ? 8.934 75.273 51.625 1.00 18.45 232 SER A C 1
ATOM 1768 O O . SER A 1 232 ? 8.094 75.818 52.328 1.00 18.85 232 SER A O 1
ATOM 1771 N N . LEU A 1 233 ? 8.806 74.017 51.202 1.00 21.05 233 LEU A N 1
ATOM 1772 C CA . LEU A 1 233 ? 7.636 73.216 51.569 1.00 22.53 233 LEU A CA 1
ATOM 1773 C C . LEU A 1 233 ? 7.663 72.908 53.068 1.00 23.47 233 LEU A C 1
ATOM 1774 O O . LEU A 1 233 ? 6.585 72.894 53.707 1.00 18.94 233 LEU A O 1
ATOM 1779 N N . LEU A 1 234 ? 8.871 72.729 53.639 1.00 18.22 234 LEU A N 1
ATOM 1780 C CA . LEU A 1 234 ? 9.024 72.537 55.105 1.00 18.87 234 LEU A CA 1
ATOM 1781 C C . LEU A 1 234 ? 8.468 73.772 55.853 1.00 30.69 234 LEU A C 1
ATOM 1782 O O . LEU A 1 234 ? 7.764 73.616 56.860 1.00 26.85 234 LEU A O 1
ATOM 1787 N N . ASP A 1 235 ? 8.753 74.985 55.346 1.00 22.73 235 ASP A N 1
ATOM 1788 C CA . ASP A 1 235 ? 8.265 76.249 55.957 1.00 18.68 235 ASP A CA 1
ATOM 1789 C C . ASP A 1 235 ? 6.768 76.425 55.790 1.00 23.71 235 ASP A C 1
ATOM 1790 O O . ASP A 1 235 ? 6.107 77.043 56.614 1.00 22.66 235 ASP A O 1
ATOM 1795 N N . GLU A 1 236 ? 6.236 75.883 54.702 1.00 19.80 236 GLU A N 1
ATOM 1796 C CA . GLU A 1 236 ? 4.813 75.907 54.482 1.00 24.56 236 GLU A CA 1
ATOM 1797 C C . GLU A 1 236 ? 4.200 75.038 55.623 1.00 17.08 236 GLU A C 1
ATOM 1798 O O . GLU A 1 236 ? 3.251 75.460 56.295 1.00 18.41 236 GLU A O 1
ATOM 1804 N N . ALA A 1 237 ? 4.765 73.846 55.830 1.00 20.43 237 ALA A N 1
ATOM 1805 C CA . ALA A 1 237 ? 4.293 72.910 56.863 1.00 17.71 237 ALA A CA 1
ATOM 1806 C C . ALA A 1 237 ? 4.378 73.520 58.257 1.00 23.27 237 ALA A C 1
ATOM 1807 O O . ALA A 1 237 ? 3.597 73.157 59.131 1.00 27.29 237 ALA A O 1
ATOM 1809 N N . GLN A 1 238 ? 5.314 74.446 58.472 1.00 26.95 238 GLN A N 1
ATOM 1810 C CA . GLN A 1 238 ? 5.465 75.096 59.791 1.00 23.79 238 GLN A CA 1
ATOM 1811 C C . GLN A 1 238 ? 4.660 76.368 59.991 1.00 23.52 238 GLN A C 1
ATOM 1812 O O . GLN A 1 238 ? 4.783 77.018 61.023 1.00 28.63 238 GLN A O 1
ATOM 1818 N N . GLY A 1 239 ? 3.858 76.738 58.988 1.00 26.90 239 GLY A N 1
ATOM 1819 C CA . GLY A 1 239 ? 2.994 77.899 59.127 1.00 23.29 239 GLY A CA 1
ATOM 1820 C C . GLY A 1 239 ? 3.322 79.205 58.452 1.00 26.72 239 GLY A C 1
ATOM 1821 O O . GLY A 1 239 ? 2.606 80.175 58.696 1.00 27.02 239 GLY A O 1
ATOM 1822 N N . ALA A 1 240 ? 4.357 79.263 57.609 1.00 19.45 240 ALA A N 1
ATOM 1823 C CA . ALA A 1 240 ? 4.698 80.539 56.987 1.00 14.47 240 ALA A CA 1
ATOM 1824 C C . ALA A 1 240 ? 3.484 81.091 56.203 1.00 26.31 240 ALA A C 1
ATOM 1825 O O . ALA A 1 240 ? 2.692 80.331 55.624 1.00 20.72 240 ALA A O 1
ATOM 1827 N N . ASP A 1 241 ? 3.332 82.410 56.206 1.00 19.70 241 ASP A N 1
ATOM 1828 C CA . ASP A 1 241 ? 2.239 83.048 55.506 1.00 23.13 241 ASP A CA 1
ATOM 1829 C C . ASP A 1 241 ? 2.690 83.270 54.086 1.00 35.90 241 ASP A C 1
ATOM 1830 O O . ASP A 1 241 ? 1.882 83.255 53.144 1.00 24.33 241 ASP A O 1
ATOM 1835 N N . CYS A 1 242 ? 3.995 83.453 53.930 1.00 20.12 242 CYS A N 1
ATOM 1836 C CA . CYS A 1 242 ? 4.554 83.694 52.603 1.00 20.89 242 CYS A CA 1
ATOM 1837 C C . CYS A 1 242 ? 5.936 83.050 52.539 1.00 23.40 242 CYS A C 1
ATOM 1838 O O . CYS A 1 242 ? 6.661 82.965 53.542 1.00 18.66 242 CYS A O 1
ATOM 1841 N N . LEU A 1 243 ? 6.259 82.531 51.360 1.00 21.67 243 LEU A N 1
ATOM 1842 C CA . LEU A 1 243 ? 7.527 81.886 51.124 1.00 15.59 243 LEU A CA 1
ATOM 1843 C C . LEU A 1 243 ? 8.382 82.829 50.297 1.00 16.05 243 LEU A C 1
ATOM 1844 O O . LEU A 1 243 ? 7.929 83.897 49.869 1.00 20.86 243 LEU A O 1
ATOM 1849 N N . MET A 1 244 ? 9.619 82.440 50.047 1.00 16.91 244 MET A N 1
ATOM 1850 C CA . MET A 1 244 ? 10.510 83.303 49.258 1.00 16.99 244 MET A CA 1
ATOM 1851 C C . MET A 1 244 ? 11.711 82.572 48.626 1.00 15.26 244 MET A C 1
ATOM 1852 O O . MET A 1 244 ? 12.246 81.606 49.186 1.00 22.75 244 MET A O 1
ATOM 1857 N N . VAL A 1 245 ? 12.113 83.033 47.446 1.00 14.17 245 VAL A N 1
ATOM 1858 C CA . VAL A 1 245 ? 13.297 82.521 46.771 1.00 19.03 245 VAL A CA 1
ATOM 1859 C C . VAL A 1 245 ? 14.283 83.719 46.747 1.00 17.08 245 VAL A C 1
ATOM 1860 O O . VAL A 1 245 ? 13.923 84.820 46.306 1.00 14.88 245 VAL A O 1
ATOM 1864 N N . LYS A 1 246 ? 15.491 83.506 47.286 1.00 17.49 246 LYS A N 1
ATOM 1865 C CA . LYS A 1 246 ? 16.552 84.534 47.322 1.00 17.29 246 LYS A CA 1
ATOM 1866 C C . LYS A 1 246 ? 17.908 83.883 47.076 1.00 15.08 246 LYS A C 1
ATOM 1867 O O . LYS A 1 246 ? 18.262 82.910 47.769 1.00 17.45 246 LYS A O 1
ATOM 1873 N N . PRO A 1 247 ? 18.660 84.360 46.053 1.00 17.17 247 PRO A N 1
ATOM 1874 C CA . PRO A 1 247 ? 18.336 85.448 45.115 1.00 11.14 247 PRO A CA 1
ATOM 1875 C C . PRO A 1 247 ? 17.202 85.045 44.147 1.00 21.16 247 PRO A C 1
ATOM 1876 O O . PRO A 1 247 ? 16.816 83.886 44.094 1.00 21.38 247 PRO A O 1
ATOM 1880 N N . ALA A 1 248 ? 16.759 85.978 43.306 1.00 23.30 248 ALA A N 1
ATOM 1881 C CA . ALA A 1 248 ? 15.670 85.721 42.342 1.00 27.76 248 ALA A CA 1
ATOM 1882 C C . ALA A 1 248 ? 16.149 85.612 40.948 1.00 17.83 248 ALA A C 1
ATOM 1883 O O . ALA A 1 248 ? 15.799 84.700 40.236 1.00 15.77 248 ALA A O 1
ATOM 1885 N N . GLY A 1 249 ? 16.919 86.624 40.574 1.00 19.77 249 GLY A N 1
ATOM 1886 C CA . GLY A 1 249 ? 17.443 86.773 39.238 1.00 11.66 249 GLY A CA 1
ATOM 1887 C C . GLY A 1 249 ? 17.995 85.583 38.530 1.00 18.89 249 GLY A C 1
ATOM 1888 O O . GLY A 1 249 ? 17.631 85.356 37.378 1.00 25.40 249 GLY A O 1
ATOM 1889 N N . ALA A 1 250 ? 18.888 84.844 39.184 1.00 16.30 250 ALA A N 1
ATOM 1890 C CA . ALA A 1 250 ? 19.481 83.667 38.562 1.00 17.04 250 ALA A CA 1
ATOM 1891 C C . ALA A 1 250 ? 18.785 82.389 39.057 1.00 27.98 250 ALA A C 1
ATOM 1892 O O . ALA A 1 250 ? 19.334 81.306 38.911 1.00 18.36 250 ALA A O 1
ATOM 1894 N N . TYR A 1 251 ? 17.581 82.519 39.623 1.00 18.76 251 TYR A N 1
ATOM 1895 C CA . TYR A 1 251 ? 16.871 81.359 40.200 1.00 22.79 251 TYR A CA 1
ATOM 1896 C C . TYR A 1 251 ? 15.392 81.273 39.794 1.00 17.56 251 TYR A C 1
ATOM 1897 O O . TYR A 1 251 ? 14.548 80.741 40.552 1.00 15.75 251 TYR A O 1
ATOM 1906 N N . LEU A 1 252 ? 15.071 81.743 38.586 1.00 21.37 252 LEU A N 1
ATOM 1907 C CA . LEU A 1 252 ? 13.661 81.735 38.168 1.00 18.12 252 LEU A CA 1
ATOM 1908 C C . LEU A 1 252 ? 13.134 80.337 37.849 1.00 15.78 252 LEU A C 1
ATOM 1909 O O . LEU A 1 252 ? 11.918 80.133 37.786 1.00 19.72 252 LEU A O 1
ATOM 1914 N N . ASP A 1 253 ? 14.029 79.370 37.648 1.00 16.66 253 ASP A N 1
ATOM 1915 C CA . ASP A 1 253 ? 13.583 77.982 37.461 1.00 17.51 253 ASP A CA 1
ATOM 1916 C C . ASP A 1 253 ? 13.001 77.506 38.847 1.00 23.28 253 ASP A C 1
ATOM 1917 O O . ASP A 1 253 ? 11.976 76.804 38.903 1.00 15.37 253 ASP A O 1
ATOM 1922 N N . ILE A 1 254 ? 13.669 77.912 39.945 1.00 19.97 254 ILE A N 1
ATOM 1923 C CA . ILE A 1 254 ? 13.272 77.578 41.316 1.00 13.86 254 ILE A CA 1
ATOM 1924 C C . ILE A 1 254 ? 11.933 78.246 41.619 1.00 24.09 254 ILE A C 1
ATOM 1925 O O . ILE A 1 254 ? 11.027 77.599 42.192 1.00 18.25 254 ILE A O 1
ATOM 1930 N N . VAL A 1 255 ? 11.791 79.532 41.261 1.00 15.41 255 VAL A N 1
ATOM 1931 C CA . VAL A 1 255 ? 10.531 80.237 41.497 1.00 16.09 255 VAL A CA 1
ATOM 1932 C C . VAL A 1 255 ? 9.374 79.469 40.776 1.00 19.63 255 VAL A C 1
ATOM 1933 O O . VAL A 1 255 ? 8.345 79.169 41.382 1.00 15.54 255 VAL A O 1
ATOM 1937 N N . ARG A 1 256 ? 9.571 79.148 39.499 1.00 18.64 256 ARG A N 1
ATOM 1938 C CA . ARG A 1 256 ? 8.573 78.424 38.711 1.00 21.53 256 ARG A CA 1
ATOM 1939 C C . ARG A 1 256 ? 8.253 77.055 39.342 1.00 18.07 256 ARG A C 1
ATOM 1940 O O . ARG A 1 256 ? 7.104 76.724 39.524 1.00 19.27 256 ARG A O 1
ATOM 1948 N N . GLU A 1 257 ? 9.269 76.273 39.680 1.00 20.83 257 GLU A N 1
ATOM 1949 C CA . GLU A 1 257 ? 9.016 74.978 40.300 1.00 24.11 257 GLU A CA 1
ATOM 1950 C C . GLU A 1 257 ? 8.279 75.094 41.612 1.00 18.62 257 GLU A C 1
ATOM 1951 O O . GLU A 1 257 ? 7.389 74.290 41.872 1.00 21.04 257 GLU A O 1
ATOM 1957 N N . LEU A 1 258 ? 8.642 76.064 42.454 1.00 16.66 258 LEU A N 1
ATOM 1958 C CA . LEU A 1 258 ? 7.928 76.259 43.718 1.00 15.28 258 LEU A CA 1
ATOM 1959 C C . LEU A 1 258 ? 6.447 76.718 43.485 1.00 20.54 258 LEU A C 1
ATOM 1960 O O . LEU A 1 258 ? 5.522 76.234 44.128 1.00 18.56 258 LEU A O 1
ATOM 1965 N N . ARG A 1 259 ? 6.228 77.640 42.545 1.00 16.30 259 ARG A N 1
ATOM 1966 C CA . ARG A 1 259 ? 4.885 78.121 42.210 1.00 16.23 259 ARG A CA 1
ATOM 1967 C C . ARG A 1 259 ? 3.951 76.937 41.953 1.00 16.05 259 ARG A C 1
ATOM 1968 O O . ARG A 1 259 ? 2.800 76.974 42.336 1.00 26.05 259 ARG A O 1
ATOM 1976 N N . GLU A 1 260 ? 4.458 75.901 41.302 1.00 16.53 260 GLU A N 1
ATOM 1977 C CA . GLU A 1 260 ? 3.679 74.717 40.972 1.00 27.12 260 GLU A CA 1
ATOM 1978 C C . GLU A 1 260 ? 3.600 73.690 42.119 1.00 30.52 260 GLU A C 1
ATOM 1979 O O . GLU A 1 260 ? 2.991 72.638 41.974 1.00 23.51 260 GLU A O 1
ATOM 1985 N N . ARG A 1 261 ? 4.206 73.996 43.255 1.00 24.18 261 ARG A N 1
ATOM 1986 C CA . ARG A 1 261 ? 4.197 73.043 44.333 1.00 16.47 261 ARG A CA 1
ATOM 1987 C C . ARG A 1 261 ? 3.508 73.545 45.595 1.00 17.95 261 ARG A C 1
ATOM 1988 O O . ARG A 1 261 ? 3.452 72.811 46.611 1.00 26.05 261 ARG A O 1
ATOM 1996 N N . THR A 1 262 ? 2.961 74.763 45.541 1.00 18.63 262 THR A N 1
ATOM 1997 C CA . THR A 1 262 ? 2.260 75.360 46.700 1.00 16.84 262 THR A CA 1
ATOM 1998 C C . THR A 1 262 ? 1.156 76.350 46.276 1.00 19.94 262 THR A C 1
ATOM 1999 O O . THR A 1 262 ? 1.150 76.830 45.125 1.00 24.93 262 THR A O 1
ATOM 2003 N N . GLU A 1 263 ? 0.214 76.651 47.187 1.00 16.87 263 GLU A N 1
ATOM 2004 C CA . GLU A 1 263 ? -0.844 77.620 46.882 1.00 18.91 263 GLU A CA 1
ATOM 2005 C C . GLU A 1 263 ? -0.542 78.904 47.628 1.00 16.44 263 GLU A C 1
ATOM 2006 O O . GLU A 1 263 ? -1.229 79.927 47.485 1.00 20.72 263 GLU A O 1
ATOM 2012 N N . LEU A 1 264 ? 0.531 78.844 48.426 1.00 21.48 264 LEU A N 1
ATOM 2013 C CA . LEU A 1 264 ? 0.983 80.003 49.202 1.00 18.65 264 LEU A CA 1
ATOM 2014 C C . LEU A 1 264 ? 1.605 81.134 48.329 1.00 19.17 264 LEU A C 1
ATOM 2015 O O . LEU A 1 264 ? 2.082 80.892 47.224 1.00 16.70 264 LEU A O 1
ATOM 2020 N N . PRO A 1 265 ? 1.593 82.379 48.828 1.00 16.51 265 PRO A N 1
ATOM 2021 C CA . PRO A 1 265 ? 2.187 83.469 48.062 1.00 16.59 265 PRO A CA 1
ATOM 2022 C C . PRO A 1 265 ? 3.710 83.224 48.086 1.00 22.96 265 PRO A C 1
ATOM 2023 O O . PRO A 1 265 ? 4.235 82.646 49.036 1.00 19.95 265 PRO A O 1
ATOM 2027 N N . ILE A 1 266 ? 4.408 83.653 47.039 1.00 25.39 266 ILE A N 1
ATOM 2028 C CA . ILE A 1 266 ? 5.853 83.466 46.926 1.00 23.14 266 ILE A CA 1
ATOM 2029 C C . ILE A 1 266 ? 6.532 84.809 46.687 1.00 31.39 266 ILE A C 1
ATOM 2030 O O . ILE A 1 266 ? 6.118 85.542 45.801 1.00 20.27 266 ILE A O 1
ATOM 2035 N N . GLY A 1 267 ? 7.513 85.153 47.527 1.00 19.27 267 GLY A N 1
ATOM 2036 C CA . GLY A 1 267 ? 8.260 86.387 47.337 1.00 16.30 267 GLY A CA 1
ATOM 2037 C C . GLY A 1 267 ? 9.564 86.014 46.631 1.00 14.44 267 GLY A C 1
ATOM 2038 O O . GLY A 1 267 ? 9.969 84.848 46.613 1.00 17.17 267 GLY A O 1
ATOM 2039 N N . ALA A 1 268 ? 10.206 86.987 45.999 1.00 20.29 268 ALA A N 1
ATOM 2040 C CA . ALA A 1 268 ? 11.486 86.766 45.296 1.00 20.20 268 ALA A CA 1
ATOM 2041 C C . ALA A 1 268 ? 12.307 88.041 45.548 1.00 20.40 268 ALA A C 1
ATOM 2042 O O . ALA A 1 268 ? 11.858 89.211 45.359 1.00 15.83 268 ALA A O 1
ATOM 2044 N N . TYR A 1 269 ? 13.525 87.797 45.978 1.00 17.96 269 TYR A N 1
ATOM 2045 C CA . TYR A 1 269 ? 14.405 88.871 46.359 1.00 15.94 269 TYR A CA 1
ATOM 2046 C C . TYR A 1 269 ? 15.423 89.199 45.274 1.00 16.63 269 TYR A C 1
ATOM 2047 O O . TYR A 1 269 ? 16.321 88.378 44.985 1.00 18.51 269 TYR A O 1
ATOM 2056 N N . GLN A 1 270 ? 15.240 90.373 44.631 1.00 19.67 270 GLN A N 1
ATOM 2057 C CA . GLN A 1 270 ? 16.186 90.846 43.606 1.00 22.85 270 GLN A CA 1
ATOM 2058 C C . GLN A 1 270 ? 17.322 91.429 44.463 1.00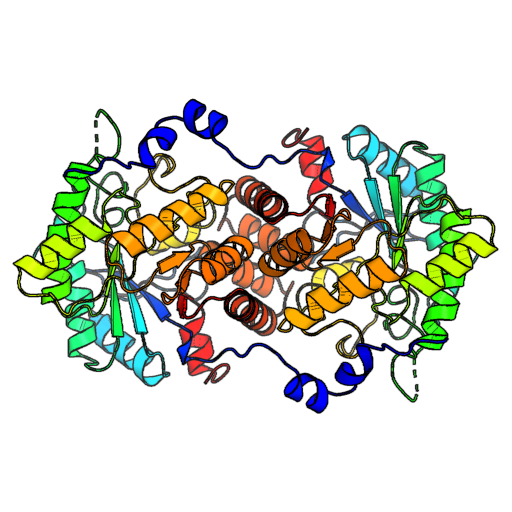 35.32 270 GLN A C 1
ATOM 2059 O O . GLN A 1 270 ? 17.259 92.595 44.860 1.00 18.13 270 GLN A O 1
ATOM 2065 N N . VAL A 1 271 ? 18.343 90.610 44.731 1.00 17.35 271 VAL A N 1
ATOM 2066 C CA . VAL A 1 271 ? 19.450 90.984 45.623 1.00 18.13 271 VAL A CA 1
ATOM 2067 C C . VAL A 1 271 ? 20.421 92.087 45.170 1.00 14.94 271 VAL A C 1
ATOM 2068 O O . VAL A 1 271 ? 20.443 92.512 44.005 1.00 20.12 271 VAL A O 1
ATOM 2072 N N . SER A 1 272 ? 21.185 92.580 46.143 1.00 23.65 272 SER A N 1
ATOM 2073 C CA . SER A 1 272 ? 22.139 93.654 45.938 1.00 18.56 272 SER A CA 1
ATOM 2074 C C . SER A 1 272 ? 23.122 93.440 44.746 1.00 15.69 272 SER A C 1
ATOM 2075 O O . SER A 1 272 ? 23.422 94.382 43.987 1.00 19.21 272 SER A O 1
ATOM 2078 N N . GLY A 1 273 ? 23.613 92.216 44.576 1.00 19.94 273 GLY A N 1
ATOM 2079 C CA . GLY A 1 273 ? 24.515 91.909 43.472 1.00 14.70 273 GLY A CA 1
ATOM 2080 C C . GLY A 1 273 ? 23.865 92.110 42.116 1.00 19.84 273 GLY A C 1
ATOM 2081 O O . GLY A 1 273 ? 24.542 92.552 41.165 1.00 20.59 273 GLY A O 1
ATOM 2082 N N . GLU A 1 274 ? 22.564 91.773 42.022 1.00 17.05 274 GLU A N 1
ATOM 2083 C CA . GLU A 1 274 ? 21.784 91.948 40.791 1.00 20.96 274 GLU A CA 1
ATOM 2084 C C . GLU A 1 274 ? 21.650 93.461 40.503 1.00 30.66 274 GLU A C 1
ATOM 2085 O O . GLU A 1 274 ? 21.838 93.900 39.370 1.00 22.18 274 GLU A O 1
ATOM 2091 N N . TYR A 1 275 ? 21.326 94.234 41.547 1.00 21.37 275 TYR A N 1
ATOM 2092 C CA . TYR A 1 275 ? 21.189 95.705 41.489 1.00 23.86 275 TYR A CA 1
ATOM 2093 C C . TYR A 1 275 ? 22.508 96.323 41.018 1.00 18.18 275 TYR A C 1
ATOM 2094 O O . TYR A 1 275 ? 22.517 97.097 40.090 1.00 25.10 275 TYR A O 1
ATOM 2103 N N . ALA A 1 276 ? 23.612 95.953 41.668 1.00 24.89 276 ALA A N 1
ATOM 2104 C CA . ALA A 1 276 ? 24.949 96.452 41.305 1.00 22.99 276 ALA A CA 1
ATOM 2105 C C . ALA A 1 276 ? 25.300 96.064 39.885 1.00 30.03 276 ALA A C 1
ATOM 2106 O O . ALA A 1 276 ? 25.894 96.861 39.173 1.00 29.60 276 ALA A O 1
ATOM 2108 N N . MET A 1 277 ? 24.946 94.848 39.452 1.00 19.19 277 MET A N 1
ATOM 2109 C CA . MET A 1 277 ? 25.284 94.461 38.086 1.00 21.07 277 MET A CA 1
ATOM 2110 C C . MET A 1 277 ? 24.592 95.329 37.038 1.00 26.59 277 MET A C 1
ATOM 2111 O O . MET A 1 277 ? 25.198 95.697 36.021 1.00 24.40 277 MET A O 1
ATOM 2116 N N . ILE A 1 278 ? 23.330 95.663 37.303 1.00 20.30 278 ILE A N 1
ATOM 2117 C CA . ILE A 1 278 ? 22.551 96.539 36.434 1.00 24.51 278 ILE A CA 1
ATOM 2118 C C . ILE A 1 278 ? 23.129 97.977 36.541 1.00 31.15 278 ILE A C 1
ATOM 2119 O O . ILE A 1 278 ? 23.465 98.588 35.522 1.00 30.63 278 ILE A O 1
ATOM 2124 N N . LYS A 1 279 ? 23.271 98.485 37.763 1.00 21.79 279 LYS A N 1
ATOM 2125 C CA . LYS A 1 279 ? 23.771 99.832 37.954 1.00 25.64 279 LYS A CA 1
ATOM 2126 C C . LYS A 1 279 ? 25.111 100.063 37.315 1.00 46.39 279 LYS A C 1
ATOM 2127 O O . LYS A 1 279 ? 25.281 101.050 36.612 1.00 44.68 279 LYS A O 1
ATOM 2133 N N . PHE A 1 280 ? 26.066 99.169 37.517 1.00 23.66 280 PHE A N 1
ATOM 2134 C CA . PHE A 1 280 ? 27.384 99.392 36.921 1.00 28.43 280 PHE A CA 1
ATOM 2135 C C . PHE A 1 280 ? 27.507 99.256 35.406 1.00 33.30 280 PHE A C 1
ATOM 2136 O O . PHE A 1 280 ? 28.331 99.949 34.815 1.00 27.49 280 PHE A O 1
ATOM 2144 N N . ALA A 1 281 ? 26.719 98.389 34.761 1.00 29.45 281 ALA A N 1
ATOM 2145 C CA . ALA A 1 281 ? 26.793 98.297 33.290 1.00 30.60 281 ALA A CA 1
ATOM 2146 C C . ALA A 1 281 ? 26.009 99.517 32.731 1.00 25.59 281 ALA A C 1
ATOM 2147 O O . ALA A 1 281 ? 26.336 100.042 31.665 1.00 29.47 281 ALA A O 1
ATOM 2149 N N . ALA A 1 282 ? 24.969 99.965 33.442 1.00 20.99 282 ALA A N 1
ATOM 2150 C CA . ALA A 1 282 ? 24.241 101.155 32.989 1.00 35.10 282 ALA A CA 1
ATOM 2151 C C . ALA A 1 282 ? 25.224 102.359 33.022 1.00 49.05 282 ALA A C 1
ATOM 2152 O O . ALA A 1 282 ? 25.300 103.125 32.061 1.00 29.59 282 ALA A O 1
ATOM 2154 N N . LEU A 1 283 ? 25.989 102.507 34.108 1.00 26.27 283 LEU A N 1
ATOM 2155 C CA . LEU A 1 283 ? 26.976 103.593 34.233 1.00 34.46 283 LEU A CA 1
ATOM 2156 C C . LEU A 1 283 ? 28.117 103.501 33.191 1.00 35.49 283 LEU A C 1
ATOM 2157 O O . LEU A 1 283 ? 28.668 104.523 32.794 1.00 32.22 283 LEU A O 1
ATOM 2162 N N . ALA A 1 284 ? 28.472 102.293 32.751 1.00 23.83 284 ALA A N 1
ATOM 2163 C CA . ALA A 1 284 ? 29.523 102.115 31.758 1.00 30.22 284 ALA A CA 1
ATOM 2164 C C . ALA A 1 284 ? 28.955 102.281 30.328 1.00 35.55 284 ALA A C 1
ATOM 2165 O O . ALA A 1 284 ? 29.653 102.092 29.337 1.00 37.14 284 ALA A O 1
ATOM 2167 N N . GLY A 1 285 ? 27.676 102.645 30.254 1.00 35.29 285 GLY A N 1
ATOM 2168 C CA . GLY A 1 285 ? 26.981 102.818 28.991 1.00 25.34 285 GLY A CA 1
ATOM 2169 C C . GLY A 1 285 ? 26.646 101.552 28.206 1.00 39.89 285 GLY A C 1
ATOM 2170 O O . GLY A 1 285 ? 26.126 101.705 27.099 1.00 46.27 285 GLY A O 1
ATOM 2171 N N . ALA A 1 286 ? 26.898 100.338 28.756 1.00 26.07 286 ALA A N 1
ATOM 2172 C CA . ALA A 1 286 ? 26.656 99.043 28.061 1.00 34.52 286 ALA A CA 1
ATOM 2173 C C . ALA A 1 286 ? 25.170 98.612 27.824 1.00 41.92 286 ALA A C 1
ATOM 2174 O O . ALA A 1 286 ? 24.852 97.885 26.881 1.00 29.83 286 ALA A O 1
ATOM 2176 N N . ILE A 1 287 ? 24.269 99.116 28.658 1.00 33.54 287 ILE A N 1
ATOM 2177 C CA . ILE A 1 287 ? 22.850 98.773 28.610 1.00 32.70 287 ILE A CA 1
ATOM 2178 C C . ILE A 1 287 ? 21.988 99.989 28.959 1.00 30.66 287 ILE A C 1
ATOM 2179 O O . ILE A 1 287 ? 22.478 100.981 29.494 1.00 30.11 287 ILE A O 1
ATOM 2184 N N . ASP A 1 288 ? 20.692 99.898 28.698 1.00 30.95 288 ASP A N 1
ATOM 2185 C CA . ASP A 1 288 ? 19.769 100.971 29.071 1.00 28.43 288 ASP A CA 1
ATOM 2186 C C . ASP A 1 288 ? 19.198 100.542 30.444 1.00 37.93 288 ASP A C 1
ATOM 2187 O O . ASP A 1 288 ? 18.486 99.548 30.538 1.00 41.68 288 ASP A O 1
ATOM 2192 N N . GLU A 1 289 ? 19.523 101.276 31.506 1.00 28.89 289 GLU A N 1
ATOM 2193 C CA . GLU A 1 289 ? 19.100 100.894 32.842 1.00 27.91 289 GLU A CA 1
ATOM 2194 C C . GLU A 1 289 ? 17.639 100.640 33.032 1.00 32.72 289 GLU A C 1
ATOM 2195 O O . GLU A 1 289 ? 17.268 99.643 33.625 1.00 26.71 289 GLU A O 1
ATOM 2201 N N . GLU A 1 290 ? 16.809 101.563 32.563 1.00 23.94 290 GLU A N 1
ATOM 2202 C CA . GLU A 1 290 ? 15.393 101.423 32.768 1.00 25.16 290 GLU A CA 1
ATOM 2203 C C . GLU A 1 290 ? 14.814 100.218 32.065 1.00 32.30 290 GLU A C 1
ATOM 2204 O O . GLU A 1 290 ? 13.970 99.503 32.646 1.00 23.71 290 GLU A O 1
ATOM 2210 N N . LYS A 1 291 ? 15.243 100.007 30.819 1.00 26.90 291 LYS A N 1
ATOM 2211 C CA . LYS A 1 291 ? 14.754 98.870 30.040 1.00 22.83 291 LYS A CA 1
ATOM 2212 C C . LYS A 1 291 ? 15.165 97.552 30.697 1.00 23.35 291 LYS A C 1
ATOM 2213 O O . LYS A 1 291 ? 14.375 96.640 30.810 1.00 22.28 291 LYS A O 1
ATOM 2219 N N . VAL A 1 292 ? 16.397 97.481 31.175 1.00 26.34 292 VAL A N 1
ATOM 2220 C CA . VAL A 1 292 ? 16.893 96.282 31.837 1.00 36.23 292 VAL A CA 1
ATOM 2221 C C . VAL A 1 292 ? 16.202 96.008 33.195 1.00 36.87 292 VAL A C 1
ATOM 2222 O O . VAL A 1 292 ? 15.858 94.869 33.489 1.00 23.10 292 VAL A O 1
ATOM 2226 N N . VAL A 1 293 ? 15.969 97.044 34.001 1.00 21.52 293 VAL A N 1
ATOM 2227 C CA . VAL A 1 293 ? 15.318 96.885 35.303 1.00 22.33 293 VAL A CA 1
ATOM 2228 C C . VAL A 1 293 ? 13.896 96.332 35.126 1.00 25.06 293 VAL A C 1
ATOM 2229 O O . VAL A 1 293 ? 13.504 95.356 35.748 1.00 26.37 293 VAL A O 1
ATOM 2233 N N . LEU A 1 294 ? 13.119 96.977 34.272 1.00 27.50 294 LEU A N 1
ATOM 2234 C CA . LEU A 1 294 ? 11.757 96.542 34.007 1.00 29.93 294 LEU A CA 1
ATOM 2235 C C . LEU A 1 294 ? 11.710 95.108 33.403 1.00 34.20 294 LEU A C 1
ATOM 2236 O O . LEU A 1 294 ? 10.819 94.310 33.718 1.00 22.48 294 LEU A O 1
ATOM 2241 N N . GLU A 1 295 ? 12.654 94.769 32.537 1.00 19.81 295 GLU A N 1
ATOM 2242 C CA . GLU A 1 295 ? 12.659 93.424 31.967 1.00 24.63 295 GLU A CA 1
ATOM 2243 C C . GLU A 1 295 ? 13.022 92.396 33.062 1.00 17.65 295 GLU A C 1
ATOM 2244 O O . GLU A 1 295 ? 12.469 91.289 33.106 1.00 16.39 295 GLU A O 1
ATOM 2250 N N . SER A 1 296 ? 13.941 92.777 33.947 1.00 21.49 296 SER A N 1
ATOM 2251 C CA . SER A 1 296 ? 14.372 91.870 35.019 1.00 19.04 296 SER A CA 1
ATOM 2252 C C . SER A 1 296 ? 13.256 91.653 36.018 1.00 19.36 296 SER A C 1
ATOM 2253 O O . SER A 1 296 ? 12.944 90.518 36.367 1.00 23.33 296 SER A O 1
ATOM 2256 N N . LEU A 1 297 ? 12.652 92.739 36.485 1.00 25.71 297 LEU A N 1
ATOM 2257 C CA . LEU A 1 297 ? 11.527 92.610 37.421 1.00 22.23 297 LEU A CA 1
ATOM 2258 C C . LEU A 1 297 ? 10.364 91.885 36.724 1.00 19.75 297 LEU A C 1
ATOM 2259 O O . LEU A 1 297 ? 9.698 91.035 37.321 1.00 21.94 297 LEU A O 1
ATOM 2264 N N . GLY A 1 298 ? 10.122 92.194 35.457 1.00 23.43 298 GLY A N 1
ATOM 2265 C CA . GLY A 1 298 ? 9.055 91.491 34.748 1.00 26.21 298 GLY A CA 1
ATOM 2266 C C . GLY A 1 298 ? 9.278 89.973 34.668 1.00 25.98 298 GLY A C 1
ATOM 2267 O O . GLY A 1 298 ? 8.333 89.162 34.748 1.00 19.47 298 GLY A O 1
ATOM 2268 N N . SER A 1 299 ? 10.534 89.584 34.507 1.00 20.58 299 SER A N 1
ATOM 2269 C CA . SER A 1 299 ? 10.861 88.170 34.409 1.00 29.13 299 SER A CA 1
ATOM 2270 C C . SER A 1 299 ? 10.544 87.462 35.728 1.00 25.06 299 SER A C 1
ATOM 2271 O O . SER A 1 299 ? 10.013 86.356 35.743 1.00 17.85 299 SER A O 1
ATOM 2274 N N . ILE A 1 300 ? 10.866 88.133 36.829 1.00 19.57 300 ILE A N 1
ATOM 2275 C CA . ILE A 1 300 ? 10.641 87.584 38.145 1.00 24.21 300 ILE A CA 1
ATOM 2276 C C . ILE A 1 300 ? 9.134 87.327 38.344 1.00 28.86 300 ILE A C 1
ATOM 2277 O O . ILE A 1 300 ? 8.759 86.299 38.945 1.00 17.02 300 ILE A O 1
ATOM 2282 N N . LYS A 1 301 ? 8.298 88.270 37.863 1.00 17.12 301 LYS A N 1
ATOM 2283 C CA . LYS A 1 301 ? 6.824 88.135 37.922 1.00 28.34 301 LYS A CA 1
ATOM 2284 C C . LYS A 1 301 ? 6.366 86.969 37.009 1.00 20.98 301 LYS A C 1
ATOM 2285 O O . LYS A 1 301 ? 5.525 86.157 37.399 1.00 18.67 301 LYS A O 1
ATOM 2291 N N . ARG A 1 302 ? 6.937 86.909 35.804 1.00 19.46 302 ARG A N 1
ATOM 2292 C CA . ARG A 1 302 ? 6.605 85.874 34.830 1.00 17.05 302 ARG A CA 1
ATOM 2293 C C . ARG A 1 302 ? 6.890 84.490 35.388 1.00 23.70 302 ARG A C 1
ATOM 2294 O O . ARG A 1 302 ? 6.109 83.555 35.131 1.00 18.85 302 ARG A O 1
ATOM 2302 N N . ALA A 1 303 ? 7.990 84.358 36.139 1.00 15.35 303 ALA A N 1
ATOM 2303 C CA . ALA A 1 303 ? 8.379 83.069 36.738 1.00 20.17 303 ALA A CA 1
ATOM 2304 C C . ALA A 1 303 ? 7.443 82.577 37.842 1.00 13.09 303 ALA A C 1
ATOM 2305 O O . ALA A 1 303 ? 7.521 81.423 38.240 1.00 18.66 303 ALA A O 1
ATOM 2307 N N . GLY A 1 304 ? 6.582 83.460 38.331 1.00 13.82 304 GLY A N 1
ATOM 2308 C CA . GLY A 1 304 ? 5.642 83.108 39.359 1.00 15.31 304 GLY A CA 1
ATOM 2309 C C . GLY A 1 304 ? 5.713 83.871 40.666 1.00 22.93 304 GLY A C 1
ATOM 2310 O O . GLY A 1 304 ? 4.925 83.571 41.573 1.00 18.84 304 GLY A O 1
ATOM 2311 N N . ALA A 1 305 ? 6.608 84.855 40.794 1.00 22.16 305 ALA A N 1
ATOM 2312 C CA . ALA A 1 305 ? 6.709 85.626 42.058 1.00 12.36 305 ALA A CA 1
ATOM 2313 C C . ALA A 1 305 ? 5.466 86.514 42.287 1.00 20.00 305 ALA A C 1
ATOM 2314 O O . ALA A 1 305 ? 4.979 87.172 41.359 1.00 23.49 305 ALA A O 1
ATOM 2316 N N . ASP A 1 306 ? 4.921 86.516 43.502 1.00 18.51 306 ASP A N 1
ATOM 2317 C CA . ASP A 1 306 ? 3.793 87.393 43.814 1.00 22.82 306 ASP A CA 1
ATOM 2318 C C . ASP A 1 306 ? 4.322 88.760 44.270 1.00 26.52 306 ASP A C 1
ATOM 2319 O O . ASP A 1 306 ? 3.737 89.776 43.944 1.00 26.30 306 ASP A O 1
ATOM 2324 N N . LEU A 1 307 ? 5.430 88.775 45.024 1.00 25.79 307 LEU A N 1
ATOM 2325 C CA . LEU A 1 307 ? 6.083 90.021 45.519 1.00 23.40 307 LEU A CA 1
ATOM 2326 C C . LEU A 1 307 ? 7.570 89.972 45.189 1.00 22.41 307 LEU A C 1
ATOM 2327 O O . LEU A 1 307 ? 8.204 88.903 45.220 1.00 18.53 307 LEU A O 1
ATOM 2332 N N . ILE A 1 308 ? 8.130 91.140 44.912 1.00 18.38 308 ILE A N 1
ATOM 2333 C CA . ILE A 1 308 ? 9.536 91.232 44.597 1.00 19.74 308 ILE A CA 1
ATOM 2334 C C . ILE A 1 308 ? 10.197 92.294 45.514 1.00 19.16 308 ILE A C 1
ATOM 2335 O O . ILE A 1 308 ? 9.734 93.437 45.586 1.00 20.02 308 ILE A O 1
ATOM 2340 N N . PHE A 1 309 ? 11.251 91.891 46.220 1.00 18.11 309 PHE A N 1
ATOM 2341 C CA . PHE A 1 309 ? 12.039 92.806 47.057 1.00 15.36 309 PHE A CA 1
ATOM 2342 C C . PHE A 1 309 ? 13.010 93.441 46.056 1.00 23.81 309 PHE A C 1
ATOM 2343 O O . PHE A 1 309 ? 13.793 92.742 45.363 1.00 18.46 309 PHE A O 1
ATOM 2351 N N . SER A 1 310 ? 12.937 94.766 45.941 1.00 16.29 310 SER A N 1
ATOM 2352 C CA . SER A 1 310 ? 13.760 95.432 44.966 1.00 12.84 310 SER A CA 1
ATOM 2353 C C . SER A 1 310 ? 14.237 96.809 45.378 1.00 21.87 310 SER A C 1
ATOM 2354 O O . SER A 1 310 ? 13.408 97.695 45.672 1.00 26.22 310 SER A O 1
ATOM 2357 N N . TYR A 1 311 ? 15.560 97.005 45.334 1.00 29.41 311 TYR A N 1
ATOM 2358 C CA . TYR A 1 311 ? 16.180 98.296 45.683 1.00 56.80 311 TYR A CA 1
ATOM 2359 C C . TYR A 1 311 ? 15.825 99.447 44.695 1.00 35.02 311 TYR A C 1
ATOM 2360 O O . TYR A 1 311 ? 15.992 100.626 45.018 1.00 24.25 311 TYR A O 1
ATOM 2369 N N . PHE A 1 312 ? 15.342 99.092 43.501 1.00 20.14 312 PHE A N 1
ATOM 2370 C CA . PHE A 1 312 ? 14.962 100.071 42.478 1.00 18.09 312 PHE A CA 1
ATOM 2371 C C . PHE A 1 312 ? 13.557 100.608 42.697 1.00 21.13 312 PHE A C 1
ATOM 2372 O O . PHE A 1 312 ? 13.128 101.537 41.974 1.00 24.40 312 PHE A O 1
ATOM 2380 N N . ALA A 1 313 ? 12.846 100.056 43.687 1.00 22.59 313 ALA A N 1
ATOM 2381 C CA . ALA A 1 313 ? 11.442 100.420 43.881 1.00 24.55 313 ALA A CA 1
ATOM 2382 C C . ALA A 1 313 ? 11.068 101.890 44.110 1.00 44.64 313 ALA A C 1
ATOM 2383 O O . ALA A 1 313 ? 10.048 102.336 43.585 1.00 26.52 313 ALA A O 1
ATOM 2385 N N . LEU A 1 314 ? 11.869 102.657 44.859 1.00 32.17 314 LEU A N 1
ATOM 2386 C CA . LEU A 1 314 ? 11.473 104.044 45.083 1.00 31.68 314 LEU A CA 1
ATOM 2387 C C . LEU A 1 314 ? 11.678 104.905 43.851 1.00 23.09 314 LEU A C 1
ATOM 2388 O O . LEU A 1 314 ? 10.835 105.760 43.572 1.00 32.20 314 LEU A O 1
ATOM 2393 N N . ASP A 1 315 ? 12.768 104.685 43.113 1.00 23.75 315 ASP A N 1
ATOM 2394 C CA . ASP A 1 315 ? 12.993 105.431 41.866 1.00 27.16 315 ASP A CA 1
ATOM 2395 C C . ASP A 1 315 ? 11.896 105.088 40.877 1.00 46.94 315 ASP A C 1
ATOM 2396 O O . ASP A 1 315 ? 11.378 105.973 40.209 1.00 31.34 315 ASP A O 1
ATOM 2401 N N . LEU A 1 316 ? 11.552 103.801 40.778 1.00 33.68 316 LEU A N 1
ATOM 2402 C CA . LEU A 1 316 ? 10.486 103.367 39.884 1.00 29.98 316 LEU A CA 1
ATOM 2403 C C . LEU A 1 316 ? 9.182 104.078 40.224 1.00 33.42 316 LEU A C 1
ATOM 2404 O O . LEU A 1 316 ? 8.446 104.481 39.344 1.00 35.53 316 LEU A O 1
ATOM 2409 N N . ALA A 1 317 ? 8.906 104.231 41.513 1.00 33.29 317 ALA A N 1
ATOM 2410 C CA . ALA A 1 317 ? 7.686 104.891 41.983 1.00 37.11 317 ALA A CA 1
ATOM 2411 C C . ALA A 1 317 ? 7.683 106.394 41.692 1.00 62.85 317 ALA A C 1
ATOM 2412 O O . ALA A 1 317 ? 6.776 106.927 41.039 1.00 31.62 317 ALA A O 1
ATOM 2414 N N . GLU A 1 318 ? 8.707 107.075 42.179 1.00 35.97 318 GLU A N 1
ATOM 2415 C CA . GLU A 1 318 ? 8.814 108.513 41.988 1.00 28.20 318 GLU A CA 1
ATOM 2416 C C . GLU A 1 318 ? 8.888 108.926 40.530 1.00 40.69 318 GLU A C 1
ATOM 2417 O O . GLU A 1 318 ? 8.313 109.953 40.161 1.00 52.69 318 GLU A O 1
ATOM 2423 N N . LYS A 1 319 ? 9.561 108.133 39.691 1.00 36.49 319 LYS A N 1
ATOM 2424 C CA . LYS A 1 319 ? 9.658 108.473 38.269 1.00 30.26 319 LYS A CA 1
ATOM 2425 C C . LYS A 1 319 ? 8.430 108.015 37.505 1.00 32.83 319 LYS A C 1
ATOM 2426 O O . LYS A 1 319 ? 8.419 108.003 36.277 1.00 42.77 319 LYS A O 1
ATOM 2432 N N . LYS A 1 320 ? 7.399 107.669 38.271 1.00 45.43 320 LYS A N 1
ATOM 2433 C CA . LYS A 1 320 ? 6.115 107.230 37.766 1.00 38.13 320 LYS A CA 1
ATOM 2434 C C . LYS A 1 320 ? 6.235 106.208 36.620 1.00 49.21 320 LYS A C 1
ATOM 2435 O O . LYS A 1 320 ? 5.362 106.126 35.754 1.00 45.75 320 LYS A O 1
ATOM 2437 N N . ILE A 1 321 ? 7.328 105.437 36.626 1.00 43.83 321 ILE A N 1
ATOM 2438 C CA . ILE A 1 321 ? 7.591 104.385 35.625 1.00 34.42 321 ILE A CA 1
ATOM 2439 C C . ILE A 1 321 ? 6.688 103.165 35.893 1.00 32.36 321 ILE A C 1
ATOM 2440 O O . ILE A 1 321 ? 6.352 102.420 34.969 1.00 35.48 321 ILE A O 1
ATOM 2445 N N . LEU A 1 322 ? 6.333 102.957 37.164 1.00 22.11 322 LEU A N 1
ATOM 2446 C CA . LEU A 1 322 ? 5.422 101.885 37.592 1.00 31.27 322 LEU A CA 1
ATOM 2447 C C . LEU A 1 322 ? 4.403 102.522 38.531 1.00 29.23 322 LEU A C 1
ATOM 2448 O O . LEU A 1 322 ? 4.753 103.366 39.356 1.00 40.86 322 LEU A O 1
ATOM 2453 N N . ARG A 1 323 ? 3.143 102.135 38.384 1.00 31.55 323 ARG A N 1
ATOM 2454 C CA . ARG A 1 323 ? 2.080 102.657 39.229 1.00 71.76 323 ARG A CA 1
ATOM 2455 C C . ARG A 1 323 ? 1.320 101.430 39.747 1.00 84.29 323 ARG A C 1
ATOM 2456 O O . ARG A 1 323 ? 1.539 100.321 39.190 1.00 65.49 323 ARG A O 1
ATOM 2459 N N . THR B 1 1 ? 15.279 72.252 70.669 1.00 65.91 1 THR B N 1
ATOM 2460 C CA . THR B 1 1 ? 14.094 72.202 69.752 1.00 84.68 1 THR B CA 1
ATOM 2461 C C . THR B 1 1 ? 13.873 70.755 69.270 1.00 85.91 1 THR B C 1
ATOM 2462 O O . THR B 1 1 ? 14.776 69.910 69.368 1.00 79.37 1 THR B O 1
ATOM 2466 N N . ASP B 1 2 ? 12.665 70.481 68.770 1.00 90.53 2 ASP B N 1
ATOM 2467 C CA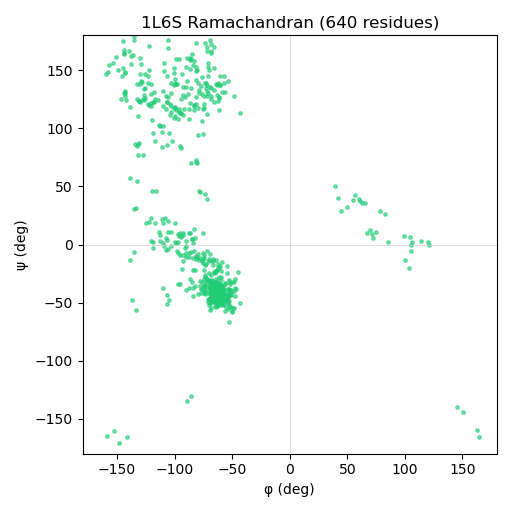 . ASP B 1 2 ? 12.278 69.155 68.267 1.00 89.89 2 ASP B CA 1
ATOM 2468 C C . ASP B 1 2 ? 12.125 69.199 66.757 1.00 68.29 2 ASP B C 1
ATOM 2469 O O . ASP B 1 2 ? 11.112 69.658 66.228 1.00 92.00 2 ASP B O 1
ATOM 2474 N N . LEU B 1 3 ? 13.128 68.689 66.071 1.00 79.77 3 LEU B N 1
ATOM 2475 C CA . LEU B 1 3 ? 13.124 68.691 64.636 1.00 49.96 3 LEU B CA 1
ATOM 2476 C C . LEU B 1 3 ? 13.657 67.337 64.178 1.00 43.47 3 LEU B C 1
ATOM 2477 O O . LEU B 1 3 ? 14.796 66.997 64.515 1.00 49.32 3 LEU B O 1
ATOM 2482 N N . ILE B 1 4 ? 12.839 66.558 63.457 1.00 37.34 4 ILE B N 1
ATOM 2483 C CA . ILE B 1 4 ? 13.293 65.268 62.915 1.00 57.68 4 ILE B CA 1
ATOM 2484 C C . ILE B 1 4 ? 14.076 65.673 61.665 1.00 71.13 4 ILE B C 1
ATOM 2485 O O . ILE B 1 4 ? 15.171 65.159 61.390 1.00 32.97 4 ILE B O 1
ATOM 2487 N N . GLN B 1 5 ? 13.502 66.635 60.933 1.00 26.38 5 GLN B N 1
ATOM 2488 C CA . GLN B 1 5 ? 14.094 67.164 59.704 1.00 36.34 5 GLN B CA 1
ATOM 2489 C C . GLN B 1 5 ? 15.000 68.404 59.933 1.00 24.56 5 GLN B C 1
ATOM 2490 O O . GLN B 1 5 ? 14.542 69.479 60.405 1.00 27.75 5 GLN B O 1
ATOM 2496 N N . ARG B 1 6 ? 16.287 68.217 59.616 1.00 19.30 6 ARG B N 1
ATOM 2497 C CA . ARG B 1 6 ? 17.323 69.262 59.722 1.00 21.53 6 ARG B CA 1
ATOM 2498 C C . ARG B 1 6 ? 18.146 69.327 58.426 1.00 23.72 6 ARG B C 1
ATOM 2499 O O . ARG B 1 6 ? 19.165 68.630 58.269 1.00 25.02 6 ARG B O 1
ATOM 2507 N N . PRO B 1 7 ? 17.660 70.110 57.443 1.00 34.29 7 PRO B N 1
ATOM 2508 C CA . PRO B 1 7 ? 18.380 70.258 56.164 1.00 38.61 7 PRO B CA 1
ATOM 2509 C C . PRO B 1 7 ? 19.899 70.568 56.360 1.00 33.89 7 PRO B C 1
ATOM 2510 O O . PRO B 1 7 ? 20.741 70.142 55.557 1.00 19.40 7 PRO B O 1
ATOM 2514 N N . ARG B 1 8 ? 20.235 71.286 57.444 1.00 30.19 8 ARG B N 1
ATOM 2515 C CA . ARG B 1 8 ? 21.628 71.654 57.725 1.00 17.76 8 ARG B CA 1
ATOM 2516 C C . ARG B 1 8 ? 22.577 70.511 57.944 1.00 19.70 8 ARG B C 1
ATOM 2517 O O . ARG B 1 8 ? 23.781 70.714 57.786 1.00 23.97 8 ARG B O 1
ATOM 2525 N N . ARG B 1 9 ? 22.062 69.313 58.282 1.00 25.68 9 ARG B N 1
ATOM 2526 C CA . ARG B 1 9 ? 22.948 68.157 58.516 1.00 24.49 9 ARG B CA 1
ATOM 2527 C C . ARG B 1 9 ? 23.882 67.916 57.338 1.00 34.93 9 ARG B C 1
ATOM 2528 O O . ARG B 1 9 ? 25.058 67.657 57.564 1.00 19.74 9 ARG B O 1
ATOM 2536 N N . LEU B 1 10 ? 23.388 68.004 56.093 1.00 18.43 10 LEU B N 1
ATOM 2537 C CA . LEU B 1 10 ? 24.260 67.743 54.947 1.00 18.32 10 LEU B CA 1
ATOM 2538 C C . LEU B 1 10 ? 25.059 68.982 54.443 1.00 16.95 10 LEU B C 1
ATOM 2539 O O . LEU B 1 10 ? 25.703 68.931 53.376 1.00 21.50 10 LEU B O 1
ATOM 2544 N N . ARG B 1 11 ? 25.026 70.067 55.228 1.00 17.37 11 ARG B N 1
ATOM 2545 C CA . ARG B 1 11 ? 25.741 71.328 54.910 1.00 24.21 11 ARG B CA 1
ATOM 2546 C C . ARG B 1 11 ? 26.948 71.588 55.832 1.00 35.26 11 ARG B C 1
ATOM 2547 O O . ARG B 1 11 ? 27.661 72.595 55.646 1.00 21.80 11 ARG B O 1
ATOM 2555 N N . LYS B 1 12 ? 27.184 70.687 56.798 1.00 23.96 12 LYS B N 1
ATOM 2556 C CA . LYS B 1 12 ? 28.251 70.885 57.800 1.00 30.99 12 LYS B CA 1
ATOM 2557 C C . LYS B 1 12 ? 29.694 71.108 57.299 1.00 35.08 12 LYS B C 1
ATOM 2558 O O . LYS B 1 12 ? 30.444 71.901 57.905 1.00 34.45 12 LYS B O 1
ATOM 2560 N N . SER B 1 13 ? 30.067 70.481 56.181 1.00 25.24 13 SER B N 1
ATOM 2561 C CA . SER B 1 13 ? 31.443 70.587 55.686 1.00 24.82 13 SER B CA 1
ATOM 2562 C C . SER B 1 13 ? 31.513 70.634 54.174 1.00 32.16 13 SER B C 1
ATOM 2563 O O . SER B 1 13 ? 30.552 70.292 53.509 1.00 30.50 13 SER B O 1
ATOM 2566 N N . PRO B 1 14 ? 32.668 71.050 53.619 1.00 43.00 14 PRO B N 1
ATOM 2567 C CA . PRO B 1 14 ? 32.853 71.116 52.165 1.00 26.28 14 PRO B CA 1
ATOM 2568 C C . PRO B 1 14 ? 32.673 69.732 51.542 1.00 23.87 14 PRO B C 1
ATOM 2569 O O . PRO B 1 14 ? 32.124 69.624 50.450 1.00 23.23 14 PRO B O 1
ATOM 2573 N N . ALA B 1 15 ? 33.138 68.678 52.233 1.00 27.14 15 ALA B N 1
ATOM 2574 C CA . ALA B 1 15 ? 33.011 67.306 51.720 1.00 24.81 15 ALA B CA 1
ATOM 2575 C C . ALA B 1 15 ? 31.535 66.879 51.588 1.00 26.80 15 ALA B C 1
ATOM 2576 O O . ALA B 1 15 ? 31.140 66.298 50.561 1.00 21.60 15 ALA B O 1
ATOM 2578 N N . LEU B 1 16 ? 30.735 67.149 52.631 1.00 26.51 16 LEU B N 1
ATOM 2579 C CA . LEU B 1 16 ? 29.295 66.817 52.632 1.00 25.39 16 LEU B CA 1
ATOM 2580 C C . LEU B 1 16 ? 28.567 67.572 51.517 1.00 22.13 16 LEU B C 1
ATOM 2581 O O . LEU B 1 16 ? 27.836 66.986 50.736 1.00 23.73 16 LEU B O 1
ATOM 2586 N N . ARG B 1 17 ? 28.807 68.869 51.423 1.00 20.81 17 ARG B N 1
ATOM 2587 C CA . ARG B 1 17 ? 28.176 69.710 50.388 1.00 34.17 17 ARG B CA 1
ATOM 2588 C C . ARG B 1 17 ? 28.516 69.207 48.986 1.00 33.18 17 ARG B C 1
ATOM 2589 O O . ARG B 1 17 ? 27.660 69.211 48.100 1.00 21.83 17 ARG B O 1
ATOM 2597 N N . ALA B 1 18 ? 29.767 68.772 48.804 1.00 25.02 18 ALA B N 1
ATOM 2598 C CA . ALA B 1 18 ? 30.262 68.224 47.541 1.00 24.33 18 ALA B CA 1
ATOM 2599 C C . ALA B 1 18 ? 29.523 66.956 47.172 1.00 24.08 18 ALA B C 1
ATOM 2600 O O . ALA B 1 18 ? 29.086 66.784 46.026 1.00 23.26 18 ALA B O 1
ATOM 2602 N N . MET B 1 19 ? 29.400 66.058 48.145 1.00 22.32 19 MET B N 1
ATOM 2603 C CA . MET B 1 19 ? 28.691 64.783 47.947 1.00 31.31 19 MET B CA 1
ATOM 2604 C C . MET B 1 19 ? 27.227 64.930 47.569 1.00 21.42 19 MET B C 1
ATOM 2605 O O . MET B 1 19 ? 26.682 64.132 46.817 1.00 19.89 19 MET B O 1
ATOM 2610 N N . PHE B 1 20 ? 26.588 65.955 48.120 1.00 20.71 20 PHE B N 1
ATOM 2611 C CA . PHE B 1 20 ? 25.174 66.172 47.881 1.00 25.99 20 PHE B CA 1
ATOM 2612 C C . PHE B 1 20 ? 24.824 67.277 46.882 1.00 20.90 20 PHE B C 1
ATOM 2613 O O . PHE B 1 20 ? 23.662 67.633 46.725 1.00 25.55 20 PHE B O 1
ATOM 2621 N N . GLU B 1 21 ? 25.818 67.781 46.166 1.00 22.85 21 GLU B N 1
ATOM 2622 C CA . GLU B 1 21 ? 25.553 68.817 45.175 1.00 18.91 21 GLU B CA 1
ATOM 2623 C C . GLU B 1 21 ? 24.763 68.156 44.053 1.00 16.78 21 GLU B C 1
ATOM 2624 O O . GLU B 1 21 ? 25.197 67.159 43.517 1.00 22.07 21 GLU B O 1
ATOM 2630 N N . GLU B 1 22 ? 23.625 68.723 43.687 1.00 16.47 22 GLU B N 1
ATOM 2631 C CA . GLU B 1 22 ? 22.758 68.155 42.638 1.00 15.81 22 GLU B CA 1
ATOM 2632 C C . GLU B 1 22 ? 23.080 68.440 41.170 1.00 25.44 22 GLU B C 1
ATOM 2633 O O . GLU B 1 22 ? 22.629 67.717 40.315 1.00 26.77 22 GLU B O 1
ATOM 2639 N N . THR B 1 23 ? 23.824 69.507 40.896 1.00 17.30 23 THR B N 1
ATOM 2640 C CA . THR B 1 23 ? 24.120 69.953 39.562 1.00 20.78 23 THR B CA 1
ATOM 2641 C C . THR B 1 23 ? 25.608 70.157 39.402 1.00 23.95 23 THR B C 1
ATOM 2642 O O . THR B 1 23 ? 26.255 70.680 40.305 1.00 27.08 23 THR B O 1
ATOM 2646 N N . THR B 1 24 ? 26.128 69.783 38.230 1.00 25.16 24 THR B N 1
ATOM 2647 C CA . THR B 1 24 ? 27.556 69.929 37.896 1.00 28.19 24 THR B CA 1
ATOM 2648 C C . THR B 1 24 ? 27.734 70.794 36.618 1.00 28.84 24 THR B C 1
ATOM 2649 O O . THR B 1 24 ? 26.850 70.835 35.761 1.00 37.34 24 THR B O 1
ATOM 2653 N N . LEU B 1 25 ? 28.843 71.516 36.507 1.00 31.37 25 LEU B N 1
ATOM 2654 C CA . LEU B 1 25 ? 29.125 72.340 35.302 1.00 25.69 25 LEU B CA 1
ATOM 2655 C C . LEU B 1 25 ? 30.500 71.921 34.817 1.00 26.78 25 LEU B C 1
ATOM 2656 O O . LEU B 1 25 ? 31.401 71.803 35.621 1.00 24.67 25 LEU B O 1
ATOM 2661 N N . SER B 1 26 ? 30.674 71.683 33.523 1.00 30.64 26 SER B N 1
ATOM 2662 C CA . SER B 1 26 ? 31.996 71.307 33.016 1.00 34.74 26 SER B CA 1
ATOM 2663 C C . SER B 1 26 ? 32.263 72.105 31.755 1.00 36.52 26 SER B C 1
ATOM 2664 O O . SER B 1 26 ? 31.396 72.840 31.281 1.00 36.52 26 SER B O 1
ATOM 2667 N N . LEU B 1 27 ? 33.453 71.952 31.201 1.00 24.26 27 LEU B N 1
ATOM 2668 C CA . LEU B 1 27 ? 33.786 72.692 29.999 1.00 28.02 27 LEU B CA 1
ATOM 2669 C C . LEU B 1 27 ? 32.952 72.229 28.832 1.00 18.01 27 LEU B C 1
ATOM 2670 O O . LEU B 1 27 ? 32.667 73.017 27.935 1.00 27.91 27 LEU B O 1
ATOM 2675 N N . ASN B 1 28 ? 32.588 70.953 28.824 1.00 22.22 28 ASN B N 1
ATOM 2676 C CA . ASN B 1 28 ? 31.780 70.399 27.756 1.00 23.45 28 ASN B CA 1
ATOM 2677 C C . ASN B 1 28 ? 30.409 71.016 27.620 1.00 22.81 28 ASN B C 1
ATOM 2678 O O . ASN B 1 28 ? 29.746 70.789 26.614 1.00 33.16 28 ASN B O 1
ATOM 2683 N N . ASP B 1 29 ? 29.955 71.723 28.657 1.00 22.78 29 ASP B N 1
ATOM 2684 C CA . ASP B 1 29 ? 28.646 72.371 28.628 1.00 21.71 29 ASP B CA 1
ATOM 2685 C C . ASP B 1 29 ? 28.699 73.710 27.882 1.00 34.12 29 ASP B C 1
ATOM 2686 O O . ASP B 1 29 ? 27.656 74.277 27.543 1.00 23.23 29 ASP B O 1
ATOM 2691 N N . LEU B 1 30 ? 29.916 74.196 27.609 1.00 27.60 30 LEU B N 1
ATOM 2692 C CA . LEU B 1 30 ? 30.111 75.500 26.958 1.00 38.42 30 LEU B CA 1
ATOM 2693 C C . LEU B 1 30 ? 30.393 75.573 25.425 1.00 35.86 30 LEU B C 1
ATOM 2694 O O . LEU B 1 30 ? 31.126 74.774 24.856 1.00 22.69 30 LEU B O 1
ATOM 2699 N N . VAL B 1 31 ? 29.750 76.532 24.771 1.00 21.47 31 VAL B N 1
ATOM 2700 C CA . VAL B 1 31 ? 29.938 76.806 23.350 1.00 23.55 31 VAL B CA 1
ATOM 2701 C C . VAL B 1 31 ? 30.431 78.272 23.353 1.00 35.47 31 VAL B C 1
ATOM 2702 O O . VAL B 1 31 ? 29.842 79.140 23.992 1.00 21.08 31 VAL B O 1
ATOM 2706 N N . LEU B 1 32 ? 31.532 78.547 22.671 1.00 25.35 32 LEU B N 1
ATOM 2707 C CA . LEU B 1 32 ? 32.092 79.900 22.674 1.00 19.91 32 LEU B CA 1
ATOM 2708 C C . LEU B 1 32 ? 31.748 80.749 21.440 1.00 18.61 32 LEU B C 1
ATOM 2709 O O . LEU B 1 32 ? 32.101 80.354 20.335 1.00 25.00 32 LEU B O 1
ATOM 2714 N N . PRO B 1 33 ? 31.033 81.894 21.616 1.00 19.54 33 PRO B N 1
ATOM 2715 C CA . PRO B 1 33 ? 30.659 82.830 20.538 1.00 24.35 33 PRO B CA 1
ATOM 2716 C C . PRO B 1 33 ? 31.948 83.577 20.086 1.00 29.81 33 PRO B C 1
ATOM 2717 O O . PRO B 1 33 ? 32.651 84.136 20.932 1.00 28.88 33 PRO B O 1
ATOM 2721 N N . ILE B 1 34 ? 32.263 83.598 18.790 1.00 34.13 34 ILE B N 1
ATOM 2722 C CA . ILE B 1 34 ? 33.464 84.335 18.330 1.00 30.68 34 ILE B CA 1
ATOM 2723 C C . ILE B 1 34 ? 33.049 85.365 17.275 1.00 33.90 34 ILE B C 1
ATOM 2724 O O . ILE B 1 34 ? 32.189 85.067 16.445 1.00 29.00 34 ILE B O 1
ATOM 2729 N N . PHE B 1 35 ? 33.619 86.579 17.332 1.00 27.87 35 PHE B N 1
ATOM 2730 C CA . PHE B 1 35 ? 33.313 87.639 16.338 1.00 28.08 35 PHE B CA 1
ATOM 2731 C C . PHE B 1 35 ? 34.533 87.746 15.424 1.00 40.04 35 PHE B C 1
ATOM 2732 O O . PHE B 1 35 ? 35.671 87.929 15.897 1.00 25.86 35 PHE B O 1
ATOM 2740 N N . VAL B 1 36 ? 34.274 87.653 14.123 1.00 32.25 36 VAL B N 1
ATOM 2741 C CA . VAL B 1 36 ? 35.318 87.673 13.091 1.00 31.17 36 VAL B CA 1
ATOM 2742 C C . VAL B 1 36 ? 35.060 88.797 12.090 1.00 30.21 36 VAL B C 1
ATOM 2743 O O . VAL B 1 36 ? 33.992 88.837 11.434 1.00 34.20 36 VAL B O 1
ATOM 2747 N N . GLU B 1 37 ? 36.015 89.716 11.969 1.00 33.41 37 GLU B N 1
ATOM 2748 C CA . GLU B 1 37 ? 35.838 90.815 11.019 1.00 40.34 37 GLU B CA 1
ATOM 2749 C C . GLU B 1 37 ? 36.718 90.675 9.787 1.00 33.32 37 GLU B C 1
ATOM 2750 O O . GLU B 1 37 ? 37.955 90.555 9.871 1.00 36.24 37 GLU B O 1
ATOM 2756 N N . GLU B 1 38 ? 36.042 90.660 8.646 1.00 31.25 38 GLU B N 1
ATOM 2757 C CA . GLU B 1 38 ? 36.689 90.525 7.355 1.00 29.93 38 GLU B CA 1
ATOM 2758 C C . GLU B 1 38 ? 37.438 91.781 6.972 1.00 36.98 38 GLU B C 1
ATOM 2759 O O . GLU B 1 38 ? 37.284 92.876 7.573 1.00 31.43 38 GLU B O 1
ATOM 2765 N N . GLU B 1 39 ? 38.255 91.599 5.947 1.00 48.07 39 GLU B N 1
ATOM 2766 C CA . GLU B 1 39 ? 38.997 92.693 5.385 1.00 35.33 39 GLU B CA 1
ATOM 2767 C C . GLU B 1 39 ? 39.533 93.688 6.501 1.00 32.36 39 GLU B C 1
ATOM 2768 O O . GLU B 1 39 ? 39.303 94.888 6.426 1.00 39.87 39 GLU B O 1
ATOM 2774 N N . ILE B 1 40 ? 40.196 93.180 7.559 1.00 36.60 40 ILE B N 1
ATOM 2775 C CA . ILE B 1 40 ? 40.809 94.048 8.616 1.00 37.53 40 ILE B CA 1
ATOM 2776 C C . ILE B 1 40 ? 42.130 93.476 9.158 1.00 32.14 40 ILE B C 1
ATOM 2777 O O . ILE B 1 40 ? 42.438 92.287 8.954 1.00 39.03 40 ILE B O 1
ATOM 2782 N N . ASP B 1 41 ? 42.890 94.313 9.865 1.00 35.61 41 ASP B N 1
ATOM 2783 C CA . ASP B 1 41 ? 44.209 93.905 10.342 1.00 51.28 41 ASP B CA 1
ATOM 2784 C C . ASP B 1 41 ? 44.431 93.569 11.798 1.00 34.27 41 ASP B C 1
ATOM 2785 O O . ASP B 1 41 ? 45.099 92.591 12.124 1.00 46.17 41 ASP B O 1
ATOM 2790 N N . ASP B 1 42 ? 43.939 94.434 12.669 1.00 29.99 42 ASP B N 1
ATOM 2791 C CA . ASP B 1 42 ? 44.140 94.260 14.099 1.00 75.01 42 ASP B CA 1
ATOM 2792 C C . ASP B 1 42 ? 42.881 93.861 14.839 1.00 85.44 42 ASP B C 1
ATOM 2793 O O . ASP B 1 42 ? 41.753 94.124 14.379 1.00 48.53 42 ASP B O 1
ATOM 2798 N N . TYR B 1 43 ? 43.082 93.218 15.987 1.00 42.31 43 TYR B N 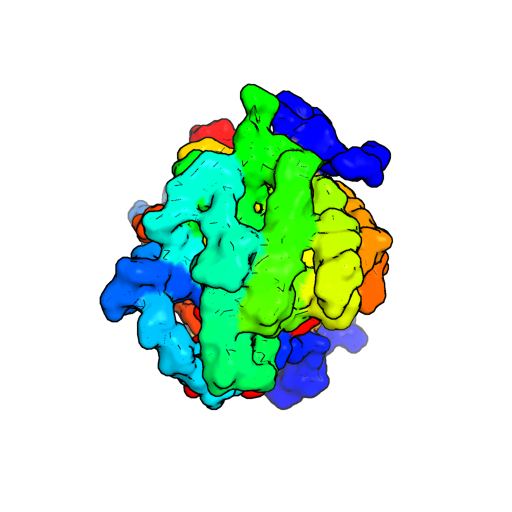1
ATOM 2799 C CA . TYR B 1 43 ? 41.955 92.847 16.828 1.00 47.29 43 TYR B CA 1
ATOM 2800 C C . TYR B 1 43 ? 41.313 94.162 17.288 1.00 53.00 43 TYR B C 1
ATOM 2801 O O . TYR B 1 43 ? 42.016 95.122 17.597 1.00 36.26 43 TYR B O 1
ATOM 2810 N N . LYS B 1 44 ? 39.989 94.239 17.299 1.00 53.77 44 LYS B N 1
ATOM 2811 C CA . LYS B 1 44 ? 39.344 95.456 17.769 1.00 44.13 44 LYS B CA 1
ATOM 2812 C C . LYS B 1 44 ? 38.674 95.114 19.091 1.00 52.76 44 LYS B C 1
ATOM 2813 O O . LYS B 1 44 ? 37.980 94.109 19.182 1.00 48.62 44 LYS B O 1
ATOM 2819 N N . ALA B 1 45 ? 38.884 95.941 20.110 1.00 38.11 45 ALA B N 1
ATOM 2820 C CA . ALA B 1 45 ? 38.276 95.705 21.416 1.00 33.00 45 ALA B CA 1
ATOM 2821 C C . ALA B 1 45 ? 36.817 96.081 21.370 1.00 26.41 45 ALA B C 1
ATOM 2822 O O . ALA B 1 45 ? 36.459 97.022 20.664 1.00 35.25 45 ALA B O 1
ATOM 2824 N N . VAL B 1 46 ? 35.968 95.333 22.087 1.00 28.13 46 VAL B N 1
ATOM 2825 C CA . VAL B 1 46 ? 34.530 95.664 22.170 1.00 38.15 46 VAL B CA 1
ATOM 2826 C C . VAL B 1 46 ? 34.380 96.389 23.544 1.00 32.81 46 VAL B C 1
ATOM 2827 O O . VAL B 1 46 ? 34.542 95.798 24.611 1.00 32.94 46 VAL B O 1
ATOM 2831 N N . GLU B 1 47 ? 34.119 97.689 23.490 1.00 27.83 47 GLU B N 1
ATOM 2832 C CA . GLU B 1 47 ? 34.006 98.529 24.680 1.00 38.90 47 GLU B CA 1
ATOM 2833 C C . GLU B 1 47 ? 32.967 98.082 25.679 1.00 32.87 47 GLU B C 1
ATOM 2834 O O . GLU B 1 47 ? 33.203 98.108 26.892 1.00 32.45 47 GLU B O 1
ATOM 2840 N N . ALA B 1 48 ? 31.814 97.694 25.143 1.00 31.19 48 ALA B N 1
ATOM 2841 C CA . ALA B 1 48 ? 30.680 97.254 25.935 1.00 28.39 48 ALA B CA 1
ATOM 2842 C C . ALA B 1 48 ? 30.854 95.833 26.500 1.00 27.06 48 ALA B C 1
ATOM 2843 O O . ALA B 1 48 ? 30.092 95.430 27.373 1.00 33.28 48 ALA B O 1
ATOM 2845 N N . MET B 1 49 ? 31.851 95.083 26.017 1.00 21.10 49 MET B N 1
ATOM 2846 C CA . MET B 1 49 ? 32.104 93.718 26.491 1.00 21.25 49 MET B CA 1
ATOM 2847 C C . MET B 1 49 ? 33.587 93.587 26.803 1.00 29.31 49 MET B C 1
ATOM 2848 O O . MET B 1 49 ? 34.352 93.005 26.036 1.00 25.67 49 MET B O 1
ATOM 2853 N N . PRO B 1 50 ? 34.012 94.130 27.958 1.00 34.11 50 PRO B N 1
ATOM 2854 C CA . PRO B 1 50 ? 35.425 94.058 28.337 1.00 22.94 50 PRO B CA 1
ATOM 2855 C C . PRO B 1 50 ? 36.015 92.655 28.190 1.00 34.05 50 PRO B C 1
ATOM 2856 O O . PRO B 1 50 ? 35.445 91.689 28.695 1.00 34.17 50 PRO B O 1
ATOM 2860 N N . GLY B 1 51 ? 37.143 92.537 27.484 1.00 27.05 51 GLY B N 1
ATOM 2861 C CA . GLY B 1 51 ? 37.801 91.242 27.332 1.00 22.53 51 GLY B CA 1
ATOM 2862 C C . GLY B 1 51 ? 37.538 90.528 26.020 1.00 53.00 51 GLY B C 1
ATOM 2863 O O . GLY B 1 51 ? 38.215 89.551 25.641 1.00 45.08 51 GLY B O 1
ATOM 2864 N N . VAL B 1 52 ? 36.531 91.050 25.333 1.00 33.27 52 VAL B N 1
ATOM 2865 C CA . VAL B 1 52 ? 36.068 90.550 24.048 1.00 44.51 52 VAL B CA 1
ATOM 2866 C C . VAL B 1 52 ? 36.605 91.422 22.882 1.00 31.53 52 VAL B C 1
ATOM 2867 O O . VAL B 1 52 ? 36.594 92.669 22.944 1.00 27.99 52 VAL B O 1
ATOM 2871 N N . MET B 1 53 ? 37.052 90.764 21.822 1.00 28.44 53 MET B N 1
ATOM 2872 C CA . MET B 1 53 ? 37.593 91.486 20.679 1.00 33.78 53 MET B CA 1
ATOM 2873 C C . MET B 1 53 ? 37.231 90.830 19.385 1.00 40.10 53 MET B C 1
ATOM 2874 O O . MET B 1 53 ? 37.130 89.601 19.333 1.00 42.48 53 MET B O 1
ATOM 2879 N N . ARG B 1 54 ? 37.070 91.662 18.347 1.00 42.38 54 ARG B N 1
ATOM 2880 C CA . ARG B 1 54 ? 36.779 91.194 17.000 1.00 30.27 54 ARG B CA 1
ATOM 2881 C C . ARG B 1 54 ? 38.103 90.556 16.560 1.00 36.58 54 ARG B C 1
ATOM 2882 O O . ARG B 1 54 ? 39.180 91.135 16.752 1.00 30.00 54 ARG B O 1
ATOM 2890 N N . ILE B 1 55 ? 38.010 89.338 16.046 1.00 20.77 55 ILE B N 1
ATOM 2891 C CA . ILE B 1 55 ? 39.161 88.585 15.542 1.00 27.30 55 ILE B CA 1
ATOM 2892 C C . ILE B 1 55 ? 39.299 88.902 14.041 1.00 59.27 55 ILE B C 1
ATOM 2893 O O . ILE B 1 55 ? 38.318 88.776 13.285 1.00 27.65 55 ILE B O 1
ATOM 2898 N N . PRO B 1 56 ? 40.500 89.331 13.587 1.00 50.04 56 PRO B N 1
ATOM 2899 C CA . PRO B 1 56 ? 40.648 89.636 12.157 1.00 30.15 56 PRO B CA 1
ATOM 2900 C C . PRO B 1 56 ? 40.582 88.322 11.404 1.00 38.99 56 PRO B C 1
ATOM 2901 O O . PRO B 1 56 ? 41.199 87.329 11.825 1.00 44.30 56 PRO B O 1
ATOM 2905 N N . GLU B 1 57 ? 39.833 88.300 10.302 1.00 32.17 57 GLU B N 1
ATOM 2906 C CA . GLU B 1 57 ? 39.687 87.058 9.541 1.00 25.74 57 GLU B CA 1
ATOM 2907 C C . GLU B 1 57 ? 41.027 86.375 9.278 1.00 35.60 57 GLU B C 1
ATOM 2908 O O . GLU B 1 57 ? 41.121 85.149 9.337 1.00 38.88 57 GLU B O 1
ATOM 2914 N N . LYS B 1 58 ? 42.056 87.167 8.976 1.00 57.26 58 LYS B N 1
ATOM 2915 C CA . LYS B 1 58 ? 43.376 86.620 8.684 1.00 31.02 58 LYS B CA 1
ATOM 2916 C C . LYS B 1 58 ? 43.974 85.985 9.929 1.00 36.31 58 LYS B C 1
ATOM 2917 O O . LYS B 1 58 ? 44.938 85.257 9.840 1.00 39.15 58 LYS B O 1
ATOM 2923 N N . HIS B 1 59 ? 43.409 86.252 11.099 1.00 62.46 59 HIS B N 1
ATOM 2924 C CA . HIS B 1 59 ? 43.944 85.637 12.309 1.00 30.16 59 HIS B CA 1
ATOM 2925 C C . HIS B 1 59 ? 43.038 84.547 12.854 1.00 61.77 59 HIS B C 1
ATOM 2926 O O . HIS B 1 59 ? 43.315 83.993 13.910 1.00 33.04 59 HIS B O 1
ATOM 2933 N N . LEU B 1 60 ? 41.969 84.219 12.130 1.00 41.34 60 LEU B N 1
ATOM 2934 C CA . LEU B 1 60 ? 41.029 83.202 12.603 1.00 61.54 60 LEU B CA 1
ATOM 2935 C C . LEU B 1 60 ? 41.665 81.816 12.744 1.00 60.81 60 LEU B C 1
ATOM 2936 O O . LEU B 1 60 ? 41.409 81.109 13.723 1.00 43.98 60 LEU B O 1
ATOM 2941 N N . ALA B 1 61 ? 42.488 81.412 11.782 1.00 31.41 61 ALA B N 1
ATOM 2942 C CA . ALA B 1 61 ? 43.124 80.094 11.885 1.00 33.56 61 ALA B CA 1
ATOM 2943 C C . ALA B 1 61 ? 43.839 79.959 13.235 1.00 29.63 61 ALA B C 1
ATOM 2944 O O . ALA B 1 61 ? 43.722 78.941 13.903 1.00 45.79 61 ALA B O 1
ATOM 2946 N N . ARG B 1 62 ? 44.560 81.010 13.620 1.00 31.81 62 ARG B N 1
ATOM 2947 C CA . ARG B 1 62 ? 45.334 81.080 14.858 1.00 59.62 62 ARG B CA 1
ATOM 2948 C C . ARG B 1 62 ? 44.472 80.996 16.084 1.00 35.59 62 ARG B C 1
ATOM 2949 O O . ARG B 1 62 ? 44.815 80.280 17.040 1.00 34.28 62 ARG B O 1
ATOM 2957 N N . GLU B 1 63 ? 43.388 81.778 16.062 1.00 36.92 63 GLU B N 1
ATOM 2958 C CA . GLU B 1 63 ? 42.435 81.837 17.173 1.00 31.92 63 GLU B CA 1
ATOM 2959 C C . GLU B 1 63 ? 41.679 80.528 17.378 1.00 39.65 63 GLU B C 1
ATOM 2960 O O . GLU B 1 63 ? 41.609 80.037 18.503 1.00 36.55 63 GLU B O 1
ATOM 2966 N N . ILE B 1 64 ? 41.111 79.951 16.317 1.00 40.88 64 ILE B N 1
ATOM 2967 C CA . ILE B 1 64 ? 40.371 78.696 16.495 1.00 46.96 64 ILE B CA 1
ATOM 2968 C C . ILE B 1 64 ? 41.288 77.555 16.969 1.00 47.65 64 ILE B C 1
ATOM 2969 O O . ILE B 1 64 ? 40.842 76.592 17.580 1.00 30.73 64 ILE B O 1
ATOM 2974 N N . GLU B 1 65 ? 42.582 77.682 16.711 1.00 50.37 65 GLU B N 1
ATOM 2975 C CA . GLU B 1 65 ? 43.559 76.690 17.155 1.00 42.34 65 GLU B CA 1
ATOM 2976 C C . GLU B 1 65 ? 43.791 76.927 18.645 1.00 29.03 65 GLU B C 1
ATOM 2977 O O . GLU B 1 65 ? 43.947 75.991 19.425 1.00 37.69 65 GLU B O 1
ATOM 2983 N N . ARG B 1 66 ? 43.812 78.200 19.027 1.00 27.05 66 ARG B N 1
ATOM 2984 C CA . ARG B 1 66 ? 44.020 78.579 20.413 1.00 42.07 66 ARG B CA 1
ATOM 2985 C C . ARG B 1 66 ? 42.854 78.119 21.261 1.00 38.38 66 ARG B C 1
ATOM 2986 O O . ARG B 1 66 ? 43.052 77.538 22.328 1.00 39.37 66 ARG B O 1
ATOM 2994 N N . ILE B 1 67 ? 41.649 78.434 20.776 1.00 32.91 67 ILE B N 1
ATOM 2995 C CA . ILE B 1 67 ? 40.372 78.070 21.393 1.00 32.01 67 ILE B CA 1
ATOM 2996 C C . ILE B 1 67 ? 40.363 76.555 21.578 1.00 34.80 67 ILE B C 1
ATOM 2997 O O . ILE B 1 67 ? 40.152 76.081 22.689 1.00 29.38 67 ILE B O 1
ATOM 3002 N N . ALA B 1 68 ? 40.615 75.815 20.489 1.00 51.48 68 ALA B N 1
ATOM 3003 C CA . ALA B 1 68 ? 40.639 74.346 20.489 1.00 31.05 68 ALA B CA 1
ATOM 3004 C C . ALA B 1 68 ? 41.695 73.768 21.428 1.00 33.90 68 ALA B C 1
ATOM 3005 O O . ALA B 1 68 ? 41.488 72.703 22.026 1.00 60.38 68 ALA B O 1
ATOM 3007 N N . ASN B 1 69 ? 42.822 74.459 21.568 1.00 31.24 69 ASN B N 1
ATOM 3008 C CA . ASN B 1 69 ? 43.872 73.953 22.442 1.00 49.82 69 ASN B CA 1
ATOM 3009 C C . ASN B 1 69 ? 43.448 74.120 23.896 1.00 44.85 69 ASN B C 1
ATOM 3010 O O . ASN B 1 69 ? 43.865 73.350 24.752 1.00 47.19 69 ASN B O 1
ATOM 3015 N N . ALA B 1 70 ? 42.622 75.130 24.164 1.00 46.38 70 ALA B N 1
ATOM 3016 C CA . ALA B 1 70 ? 42.117 75.412 25.519 1.00 32.15 70 ALA B CA 1
ATOM 3017 C C . ALA B 1 70 ? 41.119 74.342 26.016 1.00 34.42 70 ALA B C 1
ATOM 3018 O O . ALA B 1 70 ? 40.790 74.317 27.211 1.00 33.37 70 ALA B O 1
ATOM 3020 N N . GLY B 1 71 ? 40.651 73.471 25.106 1.00 29.16 71 GLY B N 1
ATOM 3021 C CA . GLY B 1 71 ? 39.683 72.426 25.454 1.00 39.83 71 GLY B CA 1
ATOM 3022 C C . GLY B 1 71 ? 38.237 72.671 24.987 1.00 30.74 71 GLY B C 1
ATOM 3023 O O . GLY B 1 71 ? 37.380 71.784 25.152 1.00 37.95 71 GLY B O 1
ATOM 3024 N N . ILE B 1 72 ? 37.985 73.861 24.412 1.00 27.19 72 ILE B N 1
ATOM 3025 C CA . ILE B 1 72 ? 36.669 74.304 23.886 1.00 33.25 72 ILE B CA 1
ATOM 3026 C C . ILE B 1 72 ? 36.288 73.328 22.773 1.00 43.90 72 ILE B C 1
ATOM 3027 O O . ILE B 1 72 ? 37.069 73.095 21.836 1.00 38.19 72 ILE B O 1
ATOM 3032 N N . ARG B 1 73 ? 35.093 72.756 22.875 1.00 27.97 73 ARG B N 1
ATOM 3033 C CA . ARG B 1 73 ? 34.659 71.782 21.895 1.00 29.27 73 ARG B CA 1
ATOM 3034 C C . ARG B 1 73 ? 33.876 72.403 20.768 1.00 20.90 73 ARG B C 1
ATOM 3035 O O . ARG B 1 73 ? 33.679 71.757 19.717 1.00 26.49 73 ARG B O 1
ATOM 3043 N N . SER B 1 74 ? 33.449 73.652 20.970 1.00 21.66 74 SER B N 1
ATOM 3044 C CA . SER B 1 74 ? 32.558 74.281 19.989 1.00 19.04 74 SER B CA 1
ATOM 3045 C C . SER B 1 74 ? 32.558 75.790 19.994 1.00 18.92 74 SER B C 1
ATOM 3046 O O . SER B 1 74 ? 32.847 76.415 21.023 1.00 27.37 74 SER B O 1
ATOM 3049 N N . VAL B 1 75 ? 32.216 76.362 18.830 1.00 28.21 75 VAL B N 1
ATOM 3050 C CA . VAL B 1 75 ? 32.104 77.818 18.676 1.00 22.70 75 VAL B CA 1
ATOM 3051 C C . VAL B 1 75 ? 30.859 78.169 17.846 1.00 15.88 75 VAL B C 1
ATOM 3052 O O . VAL B 1 75 ? 30.320 77.333 17.096 1.00 22.10 75 VAL B O 1
ATOM 3056 N N . MET B 1 76 ? 30.361 79.390 18.054 1.00 19.25 76 MET B N 1
ATOM 3057 C CA . MET B 1 76 ? 29.235 79.928 17.289 1.00 24.72 76 MET B CA 1
ATOM 3058 C C . MET B 1 76 ? 29.878 81.148 16.611 1.00 25.00 76 MET B C 1
ATOM 3059 O O . MET B 1 76 ? 30.414 82.052 17.284 1.00 23.71 76 MET B O 1
ATOM 3064 N N . THR B 1 77 ? 29.823 81.172 15.287 1.00 27.18 77 THR B N 1
ATOM 3065 C CA . THR B 1 77 ? 30.437 82.244 14.519 1.00 19.71 77 THR B CA 1
ATOM 3066 C C . THR B 1 77 ? 29.502 83.423 14.189 1.00 22.76 77 THR B C 1
ATOM 3067 O O . THR B 1 77 ? 28.326 83.283 13.824 1.00 24.09 77 THR B O 1
ATOM 3071 N N . PHE B 1 78 ? 30.051 84.607 14.370 1.00 21.56 78 PHE B N 1
ATOM 3072 C CA . PHE B 1 78 ? 29.367 85.852 14.053 1.00 26.01 78 PHE B CA 1
ATOM 3073 C C . PHE B 1 78 ? 30.342 86.702 13.187 1.00 41.37 78 PHE B C 1
ATOM 3074 O O . PHE B 1 78 ? 31.460 86.998 13.617 1.00 23.76 78 PHE B O 1
ATOM 3082 N N . GLY B 1 79 ? 29.931 87.089 11.984 1.00 25.69 79 GLY B N 1
ATOM 3083 C CA . GLY B 1 79 ? 30.815 87.905 11.172 1.00 33.91 79 GLY B CA 1
ATOM 3084 C C . GLY B 1 79 ? 30.487 89.404 11.167 1.00 32.70 79 GLY B C 1
ATOM 3085 O O . GLY B 1 79 ? 29.310 89.778 11.310 1.00 30.14 79 GLY B O 1
ATOM 3086 N N . ILE B 1 80 ? 31.515 90.261 11.052 1.00 22.74 80 ILE B N 1
ATOM 3087 C CA . ILE B 1 80 ? 31.309 91.710 10.946 1.00 33.80 80 ILE B CA 1
ATOM 3088 C C . ILE B 1 80 ? 31.564 91.970 9.439 1.00 38.00 80 ILE B C 1
ATOM 3089 O O . ILE B 1 80 ? 32.679 91.809 8.960 1.00 30.86 80 ILE B O 1
ATOM 3094 N N . SER B 1 81 ? 30.503 92.329 8.711 1.00 35.99 81 SER B N 1
ATOM 3095 C CA . SER B 1 81 ? 30.490 92.560 7.250 1.00 42.06 81 SER B CA 1
ATOM 3096 C C . SER B 1 81 ? 31.017 93.913 6.716 1.00 69.48 81 SER B C 1
ATOM 3097 O O . SER B 1 81 ? 30.740 94.980 7.270 1.00 28.11 81 SER B O 1
ATOM 3100 N N . HIS B 1 82 ? 31.764 93.857 5.618 1.00 77.35 82 HIS B N 1
ATOM 3101 C CA . HIS B 1 82 ? 32.274 95.061 4.962 1.00 42.00 82 HIS B CA 1
ATOM 3102 C C . HIS B 1 82 ? 31.564 95.145 3.638 1.00 43.99 82 HIS B C 1
ATOM 3103 O O . HIS B 1 82 ? 31.893 95.979 2.788 1.00 67.51 82 HIS B O 1
ATOM 3110 N N . HIS B 1 83 ? 30.586 94.249 3.489 1.00 36.14 83 HIS B N 1
ATOM 3111 C CA . HIS B 1 83 ? 29.774 94.125 2.282 1.00 46.06 83 HIS B CA 1
ATOM 3112 C C . HIS B 1 83 ? 28.246 94.024 2.550 1.00 28.77 83 HIS B C 1
ATOM 3113 O O . HIS B 1 83 ? 27.570 93.076 2.088 1.00 29.56 83 HIS B O 1
ATOM 3120 N N . THR B 1 84 ? 27.715 95.010 3.283 1.00 37.84 84 THR B N 1
ATOM 3121 C CA . THR B 1 84 ? 26.295 95.054 3.617 1.00 41.66 84 THR B CA 1
ATOM 3122 C C . THR B 1 84 ? 25.465 95.626 2.469 1.00 50.79 84 THR B C 1
ATOM 3123 O O . THR B 1 84 ? 25.918 96.544 1.781 1.00 65.49 84 THR B O 1
ATOM 3127 N N . ASP B 1 85 ? 24.274 95.057 2.243 1.00 40.43 85 ASP B N 1
ATOM 3128 C CA . ASP B 1 85 ? 23.327 95.530 1.209 1.00 37.37 85 ASP B CA 1
ATOM 3129 C C . ASP B 1 85 ? 21.892 95.451 1.717 1.00 35.19 85 ASP B C 1
ATOM 3130 O O . ASP B 1 85 ? 21.665 95.302 2.913 1.00 37.02 85 ASP B O 1
ATOM 3135 N N . GLU B 1 86 ? 20.924 95.559 0.817 1.00 38.47 86 GLU B N 1
ATOM 3136 C CA . GLU B 1 86 ? 19.510 95.527 1.202 1.00 67.58 86 GLU B CA 1
ATOM 3137 C C . GLU B 1 86 ? 18.923 94.205 1.717 1.00 31.00 86 GLU B C 1
ATOM 3138 O O . GLU B 1 86 ? 18.031 94.204 2.565 1.00 32.95 86 GLU B O 1
ATOM 3144 N N . THR B 1 87 ? 19.424 93.095 1.183 1.00 33.75 87 THR B N 1
ATOM 3145 C CA . THR B 1 87 ? 18.975 91.758 1.538 1.00 37.82 87 THR B CA 1
ATOM 3146 C C . THR B 1 87 ? 20.041 90.923 2.283 1.00 40.50 87 THR B C 1
ATOM 3147 O O . THR B 1 87 ? 19.801 89.758 2.598 1.00 40.84 87 THR B O 1
ATOM 3151 N N . GLY B 1 88 ? 21.199 91.521 2.567 1.00 42.54 88 GLY B N 1
ATOM 3152 C CA . GLY B 1 88 ? 22.280 90.822 3.254 1.00 27.04 88 GLY B CA 1
ATOM 3153 C C . GLY B 1 88 ? 22.733 89.614 2.452 1.00 60.05 88 GLY B C 1
ATOM 3154 O O . GLY B 1 88 ? 23.037 88.569 3.037 1.00 38.80 88 GLY B O 1
ATOM 3155 N N . SER B 1 89 ? 22.794 89.771 1.120 1.00 33.14 89 SER B N 1
ATOM 3156 C CA . SER B 1 89 ? 23.168 88.694 0.174 1.00 39.76 89 SER B CA 1
ATOM 3157 C C . SER B 1 89 ? 24.587 88.137 0.285 1.00 21.16 89 SER B C 1
ATOM 3158 O O . SER B 1 89 ? 24.895 87.085 -0.305 1.00 36.54 89 SER B O 1
ATOM 3161 N N . ASP B 1 90 ? 25.455 88.834 1.019 1.00 37.65 90 ASP B N 1
ATOM 3162 C CA . ASP B 1 90 ? 26.847 88.382 1.254 1.00 51.01 90 ASP B CA 1
ATOM 3163 C C . ASP B 1 90 ? 26.768 87.034 1.999 1.00 52.81 90 ASP B C 1
ATOM 3164 O O . ASP B 1 90 ? 27.557 86.120 1.751 1.00 51.17 90 ASP B O 1
ATOM 3169 N N . ALA B 1 91 ? 25.775 86.908 2.876 1.00 35.59 91 ALA B N 1
ATOM 3170 C CA . ALA B 1 91 ? 25.582 85.695 3.682 1.00 43.96 91 ALA B CA 1
ATOM 3171 C C . ALA B 1 91 ? 25.360 84.391 2.892 1.00 31.46 91 ALA B C 1
ATOM 3172 O O . ALA B 1 91 ? 25.743 83.318 3.350 1.00 41.99 91 ALA B O 1
ATOM 3174 N N . TRP B 1 92 ? 24.753 84.462 1.707 1.00 46.35 92 TRP B N 1
ATOM 3175 C CA . TRP B 1 92 ? 24.545 83.236 0.929 1.00 22.63 92 TRP B CA 1
ATOM 3176 C C . TRP B 1 92 ? 25.467 83.083 -0.269 1.00 64.65 92 TRP B C 1
ATOM 3177 O O . TRP B 1 92 ? 25.259 82.193 -1.108 1.00 34.10 92 TRP B O 1
ATOM 3188 N N . ARG B 1 93 ? 26.485 83.941 -0.357 1.00 30.29 93 ARG B N 1
ATOM 3189 C CA . ARG B 1 93 ? 27.445 83.816 -1.449 1.00 59.87 93 ARG B CA 1
ATOM 3190 C C . ARG B 1 93 ? 28.394 82.670 -1.042 1.00 73.31 93 ARG B C 1
ATOM 3191 O O . ARG B 1 93 ? 28.887 82.651 0.096 1.00 38.01 93 ARG B O 1
ATOM 3199 N N . GLU B 1 94 ? 28.626 81.707 -1.946 1.00 25.31 94 GLU B N 1
ATOM 3200 C CA . GLU B 1 94 ? 29.488 80.552 -1.653 1.00 33.33 94 GLU B CA 1
ATOM 3201 C C . GLU B 1 94 ? 30.808 80.885 -0.956 1.00 37.45 94 GLU B C 1
ATOM 3202 O O . GLU B 1 94 ? 31.398 80.036 -0.261 1.00 37.20 94 GLU B O 1
ATOM 3208 N N . ASP B 1 95 ? 31.257 82.124 -1.122 1.00 82.57 95 ASP B N 1
ATOM 3209 C CA . ASP B 1 95 ? 32.519 82.556 -0.542 1.00 28.11 95 ASP B CA 1
ATOM 3210 C C . ASP B 1 95 ? 32.338 83.796 0.335 1.00 42.73 95 ASP B C 1
ATOM 3211 O O . ASP B 1 95 ? 33.303 84.504 0.621 1.00 39.48 95 ASP B O 1
ATOM 3216 N N . GLY B 1 96 ? 31.103 84.067 0.752 1.00 31.33 96 GLY B N 1
ATOM 3217 C CA . GLY B 1 96 ? 30.857 85.219 1.603 1.00 41.96 96 GLY B CA 1
ATOM 3218 C C . GLY B 1 96 ? 31.468 85.016 2.981 1.00 41.24 96 GLY B C 1
ATOM 3219 O O . GLY B 1 96 ? 31.949 83.927 3.316 1.00 30.44 96 GLY B O 1
ATOM 3220 N N . LEU B 1 97 ? 31.448 86.052 3.802 1.00 24.09 97 LEU B N 1
ATOM 3221 C CA . LEU B 1 97 ? 32.039 85.914 5.134 1.00 23.30 97 LEU B CA 1
ATOM 3222 C C . LEU B 1 97 ? 31.499 84.700 5.937 1.00 39.34 97 LEU B C 1
ATOM 3223 O O . LEU B 1 97 ? 32.265 84.010 6.629 1.00 35.90 97 LEU B O 1
ATOM 3228 N N . VAL B 1 98 ? 30.195 84.439 5.832 1.00 37.27 98 VAL B N 1
ATOM 3229 C CA . VAL B 1 98 ? 29.568 83.328 6.558 1.00 28.99 98 VAL B CA 1
ATOM 3230 C C . VAL B 1 98 ? 30.271 82.005 6.215 1.00 33.20 98 VAL B C 1
ATOM 3231 O O . VAL B 1 98 ? 30.809 81.317 7.112 1.00 23.59 98 VAL B O 1
ATOM 3235 N N . ALA B 1 99 ? 30.306 81.674 4.921 1.00 24.40 99 ALA B N 1
ATOM 3236 C CA . ALA B 1 99 ? 30.950 80.441 4.431 1.00 26.79 99 ALA B CA 1
ATOM 3237 C C . ALA B 1 99 ? 32.414 80.321 4.814 1.00 27.00 99 ALA B C 1
ATOM 3238 O O . ALA B 1 99 ? 32.862 79.238 5.210 1.00 35.83 99 ALA B O 1
ATOM 3240 N N . ARG B 1 100 ? 33.147 81.436 4.725 1.00 25.27 100 ARG B N 1
ATOM 3241 C CA . ARG B 1 100 ? 34.593 81.459 5.046 1.00 55.26 100 ARG B CA 1
ATOM 3242 C C . ARG B 1 100 ? 34.952 81.297 6.540 1.00 53.60 100 ARG B C 1
ATOM 3243 O O . ARG B 1 100 ? 35.989 80.700 6.879 1.00 30.20 100 ARG B O 1
ATOM 3251 N N . MET B 1 101 ? 34.133 81.855 7.433 1.00 33.81 101 MET B N 1
ATOM 3252 C CA . MET B 1 101 ? 34.401 81.694 8.856 1.00 29.06 101 MET B CA 1
ATOM 3253 C C . MET B 1 101 ? 34.335 80.195 9.192 1.00 24.90 101 MET B C 1
ATOM 3254 O O . MET B 1 101 ? 35.207 79.670 9.894 1.00 29.39 101 MET B O 1
ATOM 3259 N N . SER B 1 102 ? 33.323 79.517 8.639 1.00 30.51 102 SER B N 1
ATOM 3260 C CA . SER B 1 102 ? 33.118 78.073 8.832 1.00 31.25 102 SER B CA 1
ATOM 3261 C C . SER B 1 102 ? 34.246 77.285 8.214 1.00 33.33 102 SER B C 1
ATOM 3262 O O . SER B 1 102 ? 34.808 76.377 8.846 1.00 40.42 102 SER B O 1
ATOM 3265 N N . ARG B 1 103 ? 34.548 77.613 6.958 1.00 32.60 103 ARG B N 1
ATOM 3266 C CA . ARG B 1 103 ? 35.607 76.926 6.233 1.00 31.98 103 ARG B CA 1
ATOM 3267 C C . ARG B 1 103 ? 36.956 77.028 6.981 1.00 38.15 103 ARG B C 1
ATOM 3268 O O . ARG B 1 103 ? 37.614 76.008 7.230 1.00 28.90 103 ARG B O 1
ATOM 3276 N N . ILE B 1 104 ? 37.354 78.243 7.359 1.00 27.04 104 ILE B N 1
ATOM 3277 C CA . ILE B 1 104 ? 38.601 78.426 8.089 1.00 32.17 104 ILE B CA 1
ATOM 3278 C C . ILE B 1 104 ? 38.615 77.636 9.414 1.00 55.49 104 ILE B C 1
ATOM 3279 O O . ILE B 1 104 ? 39.647 77.119 9.810 1.00 35.74 104 ILE B O 1
ATOM 3284 N N . CYS B 1 105 ? 37.486 77.564 10.117 1.00 34.51 105 CYS B N 1
ATOM 3285 C CA . CYS B 1 105 ? 37.448 76.820 11.379 1.00 33.87 105 CYS B CA 1
ATOM 3286 C C . CYS B 1 105 ? 37.525 75.322 11.188 1.00 31.17 105 CYS B C 1
ATOM 3287 O O . CYS B 1 105 ? 38.340 74.653 11.850 1.00 32.97 105 CYS B O 1
ATOM 3290 N N . LYS B 1 106 ? 36.684 74.789 10.299 1.00 25.72 106 LYS B N 1
ATOM 3291 C CA . LYS B 1 106 ? 36.688 73.343 10.082 1.00 31.65 106 LYS B CA 1
ATOM 3292 C C . LYS B 1 106 ? 37.976 72.844 9.428 1.00 56.19 106 LYS B C 1
ATOM 3293 O O . LYS B 1 106 ? 38.412 71.724 9.677 1.00 41.75 106 LYS B O 1
ATOM 3299 N N . GLN B 1 107 ? 38.602 73.681 8.608 1.00 47.16 107 GLN B N 1
ATOM 3300 C CA . GLN B 1 107 ? 39.822 73.272 7.959 1.00 31.41 107 GLN B CA 1
ATOM 3301 C C . GLN B 1 107 ? 41.030 73.348 8.887 1.00 33.23 107 GLN B C 1
ATOM 3302 O O . GLN B 1 107 ? 41.899 72.487 8.814 1.00 36.49 107 GLN B O 1
ATOM 3308 N N . THR B 1 108 ? 41.075 74.338 9.783 1.00 27.84 108 THR B N 1
ATOM 3309 C CA . THR B 1 108 ? 42.177 74.453 10.758 1.00 23.35 108 THR B CA 1
ATOM 3310 C C . THR B 1 108 ? 42.070 73.394 11.875 1.00 39.41 108 THR B C 1
ATOM 3311 O O . THR B 1 108 ? 43.071 72.809 12.303 1.00 34.59 108 THR B O 1
ATOM 3315 N N . VAL B 1 109 ? 40.853 73.187 12.372 1.00 33.11 109 VAL B N 1
ATOM 3316 C CA . VAL B 1 109 ? 40.605 72.226 13.454 1.00 36.99 109 VAL B CA 1
ATOM 3317 C C . VAL B 1 109 ? 39.405 71.342 13.024 1.00 63.69 109 VAL B C 1
ATOM 3318 O O . VAL B 1 109 ? 38.249 71.640 13.339 1.00 32.28 109 VAL B O 1
ATOM 3322 N N . PRO B 1 110 ? 39.673 70.236 12.295 1.00 36.70 110 PRO B N 1
ATOM 3323 C CA . PRO B 1 110 ? 38.605 69.332 11.828 1.00 48.16 110 PRO B CA 1
ATOM 3324 C C . PRO B 1 110 ? 37.602 68.803 12.899 1.00 32.44 110 PRO B C 1
ATOM 3325 O O . PRO B 1 110 ? 36.424 68.571 12.607 1.00 32.57 110 PRO B O 1
ATOM 3329 N N . GLU B 1 111 ? 38.071 68.613 14.128 1.00 48.54 111 GLU B N 1
ATOM 3330 C CA . GLU B 1 111 ? 37.220 68.118 15.218 1.00 35.40 111 GLU B CA 1
ATOM 3331 C C . GLU B 1 111 ? 36.395 69.204 15.926 1.00 55.88 111 GLU B C 1
ATOM 3332 O O . GLU B 1 111 ? 35.529 68.880 16.726 1.00 33.45 111 GLU B O 1
ATOM 3338 N N . MET B 1 112 ? 36.694 70.478 15.664 1.00 32.77 112 MET B N 1
ATOM 3339 C CA . MET B 1 112 ? 35.968 71.598 16.260 1.00 42.31 112 MET B CA 1
ATOM 3340 C C . MET B 1 112 ? 34.505 71.572 15.799 1.00 45.61 112 MET B C 1
ATOM 3341 O O . MET B 1 112 ? 34.245 71.475 14.608 1.00 28.50 112 MET B O 1
ATOM 3346 N N . ILE B 1 113 ? 33.542 71.631 16.720 1.00 29.69 113 ILE B N 1
ATOM 3347 C CA . ILE B 1 113 ? 32.162 71.638 16.257 1.00 24.15 113 ILE B CA 1
ATOM 3348 C C . ILE B 1 113 ? 31.843 73.107 16.003 1.00 33.63 113 ILE B C 1
ATOM 3349 O O . ILE B 1 113 ? 31.852 73.937 16.930 1.00 34.61 113 ILE B O 1
ATOM 3354 N N . VAL B 1 114 ? 31.566 73.412 14.735 1.00 22.54 114 VAL B N 1
ATOM 3355 C CA . VAL B 1 114 ? 31.270 74.773 14.319 1.00 27.63 114 VAL B CA 1
ATOM 3356 C C . VAL B 1 114 ? 29.781 75.001 14.094 1.00 16.62 114 VAL B C 1
ATOM 3357 O O . VAL B 1 114 ? 29.123 74.331 13.270 1.00 22.20 114 VAL B O 1
ATOM 3361 N N . MET B 1 115 ? 29.246 75.928 14.877 1.00 21.46 115 MET B N 1
ATOM 3362 C CA . MET B 1 115 ? 27.865 76.331 14.709 1.00 26.53 115 MET B CA 1
ATOM 3363 C C . MET B 1 115 ? 27.903 77.693 13.977 1.00 26.49 115 MET B C 1
ATOM 3364 O O . MET B 1 115 ? 28.629 78.598 14.381 1.00 36.95 115 MET B O 1
ATOM 3369 N N . SER B 1 116 ? 27.134 77.843 12.906 1.00 24.24 116 SER B N 1
ATOM 3370 C CA . SER B 1 116 ? 27.152 79.101 12.142 1.00 24.06 116 SER B CA 1
ATOM 3371 C C . SER B 1 116 ? 25.926 79.951 12.437 1.00 20.52 116 SER B C 1
ATOM 3372 O O . SER B 1 116 ? 24.812 79.528 12.079 1.00 31.33 116 SER B O 1
ATOM 3375 N N . ASP B 1 117 ? 26.094 81.128 13.065 1.00 23.55 117 ASP B N 1
ATOM 3376 C CA . ASP B 1 117 ? 24.923 81.961 13.301 1.00 19.98 117 ASP B CA 1
ATOM 3377 C C . ASP B 1 117 ? 24.294 82.192 11.934 1.00 38.30 117 ASP B C 1
ATOM 3378 O O . ASP B 1 117 ? 24.989 82.556 10.970 1.00 29.54 117 ASP B O 1
ATOM 3383 N N . THR B 1 118 ? 22.985 81.986 11.839 1.00 33.00 118 THR B N 1
ATOM 3384 C CA . THR B 1 118 ? 22.307 82.118 10.565 1.00 28.78 118 THR B CA 1
ATOM 3385 C C . THR B 1 118 ? 21.219 83.186 10.506 1.00 26.26 118 THR B C 1
ATOM 3386 O O . THR B 1 118 ? 20.078 82.948 10.860 1.00 26.24 118 THR B O 1
ATOM 3390 N N . CYS B 1 119 ? 21.609 84.365 10.023 1.00 26.55 119 CYS B N 1
ATOM 3391 C CA . CYS B 1 119 ? 20.724 85.508 9.947 1.00 42.99 119 CYS B CA 1
ATOM 3392 C C . CYS B 1 119 ? 21.237 86.516 8.898 1.00 45.98 119 CYS B C 1
ATOM 3393 O O . CYS B 1 119 ? 22.091 86.171 8.067 1.00 34.08 119 CYS B O 1
ATOM 3396 N N . PHE B 1 120 ? 20.704 87.745 8.954 1.00 24.63 120 PHE B N 1
ATOM 3397 C CA . PHE B 1 120 ? 21.080 88.849 8.035 1.00 26.10 120 PHE B CA 1
ATOM 3398 C C . PHE B 1 120 ? 21.313 90.196 8.685 1.00 30.62 120 PHE B C 1
ATOM 3399 O O . PHE B 1 120 ? 21.732 91.106 7.999 1.00 28.47 120 PHE B O 1
ATOM 3407 N N . CYS B 1 121 ? 21.052 90.333 9.988 1.00 24.32 121 CYS B N 1
ATOM 3408 C CA . CYS B 1 121 ? 21.254 91.623 10.670 1.00 29.88 121 CYS B CA 1
ATOM 3409 C C . CYS B 1 121 ? 22.708 92.125 10.681 1.00 34.96 121 CYS B C 1
ATOM 3410 O O . CYS B 1 121 ? 22.969 93.307 10.933 1.00 29.92 121 CYS B O 1
ATOM 3413 N N . GLU B 1 122 ? 23.663 91.235 10.459 1.00 29.52 122 GLU B N 1
ATOM 3414 C CA . GLU B 1 122 ? 25.042 91.685 10.419 1.00 38.46 122 GLU B CA 1
ATOM 3415 C C . GLU B 1 122 ? 25.449 92.017 8.966 1.00 43.91 122 GLU B C 1
ATOM 3416 O O . GLU B 1 122 ? 26.506 92.599 8.747 1.00 41.97 122 GLU B O 1
ATOM 3422 N N . TYR B 1 123 ? 24.587 91.673 7.999 1.00 30.97 123 TYR B N 1
ATOM 3423 C CA . TYR B 1 123 ? 24.846 91.864 6.553 1.00 36.32 123 TYR B CA 1
ATOM 3424 C C . TYR B 1 123 ? 23.906 92.777 5.770 1.00 44.15 123 TYR B C 1
ATOM 3425 O O . TYR B 1 123 ? 24.104 92.979 4.579 1.00 27.10 123 TYR B O 1
ATOM 3434 N N . THR B 1 124 ? 22.877 93.301 6.433 1.00 28.06 124 THR B N 1
ATOM 3435 C CA . THR B 1 124 ? 21.914 94.204 5.800 1.00 34.86 124 THR B CA 1
ATOM 3436 C C . THR B 1 124 ? 22.254 95.659 6.149 1.00 56.78 124 THR B C 1
ATOM 3437 O O . THR B 1 124 ? 22.678 95.986 7.263 1.00 31.78 124 THR B O 1
ATOM 3441 N N . SER B 1 125 ? 22.075 96.534 5.177 1.00 51.25 125 SER B N 1
ATOM 3442 C CA . SER B 1 125 ? 22.343 97.938 5.388 1.00 31.07 125 SER B CA 1
ATOM 3443 C C . SER B 1 125 ? 21.449 98.507 6.518 1.00 31.87 125 SER B C 1
ATOM 3444 O O . SER B 1 125 ? 21.933 99.258 7.368 1.00 42.76 125 SER B O 1
ATOM 3447 N N . HIS B 1 126 ? 20.166 98.132 6.530 1.00 43.52 126 HIS B N 1
ATOM 3448 C CA . HIS B 1 126 ? 19.200 98.581 7.547 1.00 21.12 126 HIS B CA 1
ATOM 3449 C C . HIS B 1 126 ? 19.365 97.941 8.928 1.00 29.83 126 HIS B C 1
ATOM 3450 O O . HIS B 1 126 ? 18.840 98.467 9.913 1.00 27.91 126 HIS B O 1
ATOM 3457 N N . GLY B 1 127 ? 20.083 96.815 8.997 1.00 33.24 127 GLY B N 1
ATOM 3458 C CA . GLY B 1 127 ? 20.338 96.160 10.274 1.00 35.88 127 GLY B CA 1
ATOM 3459 C C . GLY B 1 127 ? 19.272 95.200 10.767 1.00 54.46 127 GLY B C 1
ATOM 3460 O O . GLY B 1 127 ? 19.393 94.660 11.865 1.00 29.13 127 GLY B O 1
ATOM 3461 N N . HIS B 1 128 ? 18.223 95.002 9.968 1.00 29.02 128 HIS B N 1
ATOM 3462 C CA . HIS B 1 128 ? 17.144 94.085 10.307 1.00 27.88 128 HIS B CA 1
ATOM 3463 C C . HIS B 1 128 ? 17.491 92.654 9.847 1.00 36.82 128 HIS B C 1
ATOM 3464 O O . HIS B 1 128 ? 18.236 92.474 8.877 1.00 27.11 128 HIS B O 1
ATOM 3471 N N . CYS B 1 129 ? 16.947 91.662 10.576 1.00 33.91 129 CYS B N 1
ATOM 3472 C CA . CYS B 1 129 ? 17.166 90.225 10.356 1.00 50.60 129 CYS B CA 1
ATOM 3473 C C . CYS B 1 129 ? 16.505 89.627 9.132 1.00 60.17 129 CYS B C 1
ATOM 3474 O O . CYS B 1 129 ? 16.030 88.499 9.198 1.00 32.85 129 CYS B O 1
ATOM 3477 N N . GLY B 1 130 ? 16.491 90.367 8.022 1.00 36.43 130 GLY B N 1
ATOM 3478 C CA . GLY B 1 130 ? 15.899 89.838 6.809 1.00 44.35 130 GLY B CA 1
ATOM 3479 C C . GLY B 1 130 ? 15.596 90.869 5.737 1.00 40.01 130 GLY B C 1
ATOM 3480 O O . GLY B 1 130 ? 16.070 91.999 5.783 1.00 26.56 130 GLY B O 1
ATOM 3481 N N . VAL B 1 131 ? 14.788 90.444 4.769 1.00 32.27 131 VAL B N 1
ATOM 3482 C CA . VAL B 1 131 ? 14.361 91.267 3.647 1.00 25.72 131 VAL B CA 1
ATOM 3483 C C . VAL B 1 131 ? 13.308 92.271 4.137 1.00 64.36 131 VAL B C 1
ATOM 3484 O O . VAL B 1 131 ? 12.264 91.869 4.663 1.00 42.79 131 VAL B O 1
ATOM 3488 N N . LEU B 1 132 ? 13.582 93.569 3.984 1.00 52.25 132 LEU B N 1
ATOM 3489 C CA . LEU B 1 132 ? 12.629 94.598 4.399 1.00 28.84 132 LEU B CA 1
ATOM 3490 C C . LEU B 1 132 ? 11.564 94.800 3.333 1.00 53.42 132 LEU B C 1
ATOM 3491 O O . LEU B 1 132 ? 11.780 94.509 2.160 1.00 65.05 132 LEU B O 1
ATOM 3506 N N . GLU B 1 134 ? 7.467 97.198 2.670 1.00 89.24 134 GLU B N 1
ATOM 3507 C CA . GLU B 1 134 ? 6.677 98.328 3.153 1.00 39.59 134 GLU B CA 1
ATOM 3508 C C . GLU B 1 134 ? 6.086 97.799 4.460 1.00 80.39 134 GLU B C 1
ATOM 3509 O O . GLU B 1 134 ? 5.908 98.539 5.428 1.00 64.83 134 GLU B O 1
ATOM 3511 N N . HIS B 1 135 ? 5.832 96.488 4.469 1.00 57.67 135 HIS B N 1
ATOM 3512 C CA . HIS B 1 135 ? 5.286 95.755 5.619 1.00 91.57 135 HIS B CA 1
ATOM 3513 C C . HIS B 1 135 ? 6.184 95.735 6.892 1.00 48.71 135 HIS B C 1
ATOM 3514 O O . HIS B 1 135 ? 5.731 96.045 7.995 1.00 43.86 135 HIS B O 1
ATOM 3516 N N . GLY B 1 136 ? 7.454 95.378 6.738 1.00 60.79 136 GLY B N 1
ATOM 3517 C CA . GLY B 1 136 ? 8.368 95.291 7.875 1.00 64.67 136 GLY B CA 1
ATOM 3518 C C . GLY B 1 136 ? 9.324 94.208 7.424 1.00 54.60 136 GLY B C 1
ATOM 3519 O O . GLY B 1 136 ? 9.590 94.170 6.223 1.00 56.42 136 GLY B O 1
ATOM 3520 N N . VAL B 1 137 ? 9.836 93.327 8.292 1.00 33.68 137 VAL B N 1
ATOM 3521 C CA . VAL B 1 137 ? 10.758 92.268 7.779 1.00 42.29 137 VAL B CA 1
ATOM 3522 C C . VAL B 1 137 ? 9.885 91.155 7.145 1.00 38.50 137 VAL B C 1
ATOM 3523 O O . VAL B 1 137 ? 9.060 90.520 7.825 1.00 36.49 137 VAL B O 1
ATOM 3527 N N . ASP B 1 138 ? 10.041 90.931 5.840 1.00 25.41 138 ASP B N 1
ATOM 3528 C CA . ASP B 1 138 ? 9.194 89.956 5.157 1.00 31.59 138 ASP B CA 1
ATOM 3529 C C . ASP B 1 138 ? 9.537 88.530 5.529 1.00 31.15 138 ASP B C 1
ATOM 3530 O O . ASP B 1 138 ? 10.611 88.027 5.170 1.00 27.63 138 ASP B O 1
ATOM 3535 N N . ASN B 1 139 ? 8.610 87.878 6.240 1.00 28.62 139 ASN B N 1
ATOM 3536 C CA . ASN B 1 139 ? 8.860 86.519 6.711 1.00 25.11 139 ASN B CA 1
ATOM 3537 C C . ASN B 1 139 ? 9.294 85.559 5.623 1.00 20.50 139 ASN B C 1
ATOM 3538 O O . ASN B 1 139 ? 10.424 85.086 5.646 1.00 26.64 139 ASN B O 1
ATOM 3543 N N . ASP B 1 140 ? 8.404 85.258 4.677 1.00 27.05 140 ASP B N 1
ATOM 3544 C CA . ASP B 1 140 ? 8.736 84.282 3.633 1.00 22.73 140 ASP B CA 1
ATOM 3545 C C . ASP B 1 140 ? 9.855 84.668 2.631 1.00 44.09 140 ASP B C 1
ATOM 3546 O O . ASP B 1 140 ? 10.460 83.764 2.057 1.00 28.07 140 ASP B O 1
ATOM 3551 N N . ALA B 1 141 ? 10.129 85.972 2.420 1.00 30.79 141 ALA B N 1
ATOM 3552 C CA . ALA B 1 141 ? 11.249 86.419 1.530 1.00 26.06 141 ALA B CA 1
ATOM 3553 C C . ALA B 1 141 ? 12.535 86.028 2.263 1.00 23.61 141 ALA B C 1
ATOM 3554 O O . ALA B 1 141 ? 13.491 85.526 1.673 1.00 22.58 141 ALA B O 1
ATOM 3556 N N . THR B 1 142 ? 12.515 86.261 3.576 1.00 30.40 142 THR B N 1
ATOM 3557 C CA . THR B 1 142 ? 13.624 85.907 4.443 1.00 37.33 142 THR B CA 1
ATOM 3558 C C . THR B 1 142 ? 13.833 84.399 4.516 1.00 19.08 142 THR B C 1
ATOM 3559 O O . THR B 1 142 ? 14.977 83.946 4.501 1.00 29.31 142 THR B O 1
ATOM 3563 N N . LEU B 1 143 ? 12.765 83.611 4.566 1.00 24.82 143 LEU B N 1
ATOM 3564 C CA . LEU B 1 143 ? 12.930 82.151 4.630 1.00 33.35 143 LEU B CA 1
ATOM 3565 C C . LEU B 1 143 ? 13.696 81.624 3.405 1.00 30.25 143 LEU B C 1
ATOM 3566 O O . LEU B 1 143 ? 14.586 80.757 3.486 1.00 27.32 143 LEU B O 1
ATOM 3571 N N . GLU B 1 144 ? 13.370 82.153 2.250 1.00 28.71 144 GLU B N 1
ATOM 3572 C CA . GLU B 1 144 ? 14.069 81.686 1.084 1.00 34.50 144 GLU B CA 1
ATOM 3573 C C . GLU B 1 144 ? 15.573 81.919 1.246 1.00 27.40 144 GLU B C 1
ATOM 3574 O O . GLU B 1 144 ? 16.396 81.025 0.982 1.00 24.66 144 GLU B O 1
ATOM 3580 N N . ASN B 1 145 ? 15.924 83.121 1.708 1.00 23.70 145 ASN B N 1
ATOM 3581 C CA . ASN B 1 145 ? 17.330 83.496 1.847 1.00 24.59 145 ASN B CA 1
ATOM 3582 C C . ASN B 1 145 ? 18.058 82.715 2.933 1.00 35.88 145 ASN B C 1
ATOM 3583 O O . ASN B 1 145 ? 19.275 82.423 2.802 1.00 25.09 145 ASN B O 1
ATOM 3588 N N . LEU B 1 146 ? 17.319 82.378 4.001 1.00 30.81 146 LEU B N 1
ATOM 3589 C CA . LEU B 1 146 ? 17.913 81.619 5.105 1.00 25.80 146 LEU B CA 1
ATOM 3590 C C . LEU B 1 146 ? 18.291 80.265 4.581 1.00 21.18 146 LEU B C 1
ATOM 3591 O O . LEU B 1 146 ? 19.341 79.727 4.934 1.00 23.31 146 LEU B O 1
ATOM 3596 N N . GLY B 1 147 ? 17.429 79.714 3.725 1.00 23.46 147 GLY B N 1
ATOM 3597 C CA . GLY B 1 147 ? 17.698 78.403 3.139 1.00 24.66 147 GLY B CA 1
ATOM 3598 C C . GLY B 1 147 ? 18.936 78.435 2.262 1.00 49.67 147 GLY B C 1
ATOM 3599 O O . GLY B 1 147 ? 19.736 77.486 2.273 1.00 26.79 147 GLY B O 1
ATOM 3600 N N . LYS B 1 148 ? 19.090 79.520 1.493 1.00 31.21 148 LYS B N 1
ATOM 3601 C CA . LYS B 1 148 ? 20.251 79.672 0.628 1.00 24.31 148 LYS B CA 1
ATOM 3602 C C . LYS B 1 148 ? 21.499 79.861 1.464 1.00 22.49 148 LYS B C 1
ATOM 3603 O O . LYS B 1 148 ? 22.532 79.255 1.186 1.00 27.82 148 LYS B O 1
ATOM 3609 N N . GLN B 1 149 ? 21.427 80.692 2.493 1.00 24.89 149 GLN B N 1
ATOM 3610 C CA . GLN B 1 149 ? 22.600 80.839 3.341 1.00 19.19 149 GLN B CA 1
ATOM 3611 C C . GLN B 1 149 ? 22.946 79.507 4.045 1.00 40.50 149 GLN B C 1
ATOM 3612 O O . GLN B 1 149 ? 24.128 79.199 4.238 1.00 32.36 149 GLN B O 1
ATOM 3618 N N . ALA B 1 150 ? 21.917 78.736 4.442 1.00 42.68 150 ALA B N 1
ATOM 3619 C CA . ALA B 1 150 ? 22.105 77.455 5.138 1.00 24.96 150 ALA B CA 1
ATOM 3620 C C . ALA B 1 150 ? 22.945 76.493 4.298 1.00 32.64 150 ALA B C 1
ATOM 3621 O O . ALA B 1 150 ? 23.861 75.834 4.813 1.00 22.64 150 ALA B O 1
ATOM 3623 N N . VAL B 1 151 ? 22.625 76.412 3.003 1.00 34.31 151 VAL B N 1
ATOM 3624 C CA . VAL B 1 151 ? 23.336 75.518 2.094 1.00 25.37 151 VAL B CA 1
ATOM 3625 C C . VAL B 1 151 ? 24.820 75.874 1.900 1.00 22.41 151 VAL B C 1
ATOM 3626 O O . VAL B 1 151 ? 25.670 74.974 1.897 1.00 30.24 151 VAL B O 1
ATOM 3630 N N . VAL B 1 152 ? 25.159 77.169 1.796 1.00 34.58 152 VAL B N 1
ATOM 3631 C CA . VAL B 1 152 ? 26.575 77.540 1.602 1.00 25.01 152 VAL B CA 1
ATOM 3632 C C . VAL B 1 152 ? 27.418 77.383 2.857 1.00 37.85 152 VAL B C 1
ATOM 3633 O O . VAL B 1 152 ? 28.592 77.018 2.769 1.00 35.49 152 VAL B O 1
ATOM 3637 N N . ALA B 1 153 ? 26.825 77.648 4.023 1.00 33.86 153 ALA B N 1
ATOM 3638 C CA . ALA B 1 153 ? 27.522 77.473 5.302 1.00 29.00 153 ALA B CA 1
ATOM 3639 C C . ALA B 1 153 ? 27.722 75.932 5.539 1.00 21.23 153 ALA B C 1
ATOM 3640 O O . ALA B 1 153 ? 28.788 75.495 5.987 1.00 24.64 153 ALA B O 1
ATOM 3642 N N . ALA B 1 154 ? 26.692 75.135 5.200 1.00 25.74 154 ALA B N 1
ATOM 3643 C CA . ALA B 1 154 ? 26.709 73.670 5.306 1.00 19.96 154 ALA B CA 1
ATOM 3644 C C . ALA B 1 154 ? 27.802 73.184 4.358 1.00 39.74 154 ALA B C 1
ATOM 3645 O O . ALA B 1 154 ? 28.614 72.350 4.716 1.00 27.46 154 ALA B O 1
ATOM 3647 N N . ALA B 1 155 ? 27.833 73.722 3.145 1.00 29.50 155 ALA B N 1
ATOM 3648 C CA . ALA B 1 155 ? 28.881 73.345 2.200 1.00 34.45 155 ALA B CA 1
ATOM 3649 C C . ALA B 1 155 ? 30.282 73.773 2.701 1.00 28.77 155 ALA B C 1
ATOM 3650 O O . ALA B 1 155 ? 31.267 73.070 2.478 1.00 31.45 155 ALA B O 1
ATOM 3652 N N . ALA B 1 156 ? 30.355 74.903 3.403 1.00 26.02 156 ALA B N 1
ATOM 3653 C CA . ALA B 1 156 ? 31.594 75.427 3.962 1.00 23.44 156 ALA B CA 1
ATOM 3654 C C . ALA B 1 156 ? 32.095 74.586 5.173 1.00 33.43 156 ALA B C 1
ATOM 3655 O O . ALA B 1 156 ? 33.186 74.805 5.721 1.00 29.73 156 ALA B O 1
ATOM 3657 N N . GLY B 1 157 ? 31.291 73.610 5.581 1.00 39.00 157 GLY B N 1
ATOM 3658 C CA . GLY B 1 157 ? 31.676 72.763 6.699 1.00 41.52 157 GLY B CA 1
ATOM 3659 C C . GLY B 1 157 ? 30.980 72.977 8.050 1.00 43.91 157 GLY B C 1
ATOM 3660 O O . GLY B 1 157 ? 31.280 72.264 8.992 1.00 49.30 157 GLY B O 1
ATOM 3661 N N . ALA B 1 158 ? 30.063 73.932 8.169 1.00 28.20 158 ALA B N 1
ATOM 3662 C CA . ALA B 1 158 ? 29.399 74.157 9.447 1.00 28.23 158 ALA B CA 1
ATOM 3663 C C . ALA B 1 158 ? 28.710 72.863 9.909 1.00 39.81 158 ALA B C 1
ATOM 3664 O O . ALA B 1 158 ? 28.120 72.141 9.100 1.00 27.26 158 ALA B O 1
ATOM 3666 N N . ASP B 1 159 ? 28.810 72.567 11.212 1.00 35.12 159 ASP B N 1
ATOM 3667 C CA . ASP B 1 159 ? 28.188 71.366 11.802 1.00 34.53 159 ASP B CA 1
ATOM 3668 C C . ASP B 1 159 ? 26.714 71.644 12.151 1.00 36.94 159 ASP B C 1
ATOM 3669 O O . ASP B 1 159 ? 25.854 70.761 11.964 1.00 34.57 159 ASP B O 1
ATOM 3674 N N . PHE B 1 160 ? 26.442 72.877 12.627 1.00 29.70 160 PHE B N 1
ATOM 3675 C CA . PHE B 1 160 ? 25.085 73.331 12.964 1.00 22.60 160 PHE B CA 1
ATOM 3676 C C . PHE B 1 160 ? 24.770 74.612 12.243 1.00 29.68 160 PHE B C 1
ATOM 3677 O O . PHE B 1 160 ? 25.601 75.520 12.219 1.00 26.60 160 PHE B O 1
ATOM 3685 N N . ILE B 1 161 ? 23.568 74.671 11.671 1.00 25.95 161 ILE B N 1
ATOM 3686 C CA . ILE B 1 161 ? 23.051 75.888 11.044 1.00 27.35 161 ILE B CA 1
ATOM 3687 C C . ILE B 1 161 ? 22.145 76.394 12.185 1.00 26.23 161 ILE B C 1
ATOM 3688 O O . ILE B 1 161 ? 21.195 75.705 12.576 1.00 20.70 161 ILE B O 1
ATOM 3693 N N . ALA B 1 162 ? 22.460 77.569 12.727 1.00 21.93 162 ALA B N 1
ATOM 3694 C CA . ALA B 1 162 ? 21.725 78.118 13.869 1.00 18.53 162 ALA B CA 1
ATOM 3695 C C . ALA B 1 162 ? 20.915 79.337 13.515 1.00 23.01 162 ALA B C 1
ATOM 3696 O O . ALA B 1 162 ? 21.375 80.458 13.724 1.00 27.18 162 ALA B O 1
ATOM 3698 N N . PRO B 1 163 ? 19.693 79.146 12.991 1.00 26.00 163 PRO B N 1
ATOM 3699 C CA . PRO B 1 163 ? 18.844 80.294 12.620 1.00 22.96 163 PRO B CA 1
ATOM 3700 C C . PRO B 1 163 ? 18.454 81.237 13.769 1.00 21.25 163 PRO B C 1
ATOM 3701 O O . PRO B 1 163 ? 17.752 80.856 14.697 1.00 21.23 163 PRO B O 1
ATOM 3705 N N . SER B 1 164 ? 18.901 82.479 13.705 1.00 18.31 164 SER B N 1
ATOM 3706 C CA . SER B 1 164 ? 18.548 83.426 14.748 1.00 18.05 164 SER B CA 1
ATOM 3707 C C . SER B 1 164 ? 17.706 84.605 14.219 1.00 28.45 164 SER B C 1
ATOM 3708 O O . SER B 1 164 ? 17.601 85.657 14.876 1.00 27.33 164 SER B O 1
ATOM 3711 N N . ALA B 1 165 ? 17.107 84.431 13.043 1.00 20.27 165 ALA B N 1
ATOM 3712 C CA . ALA B 1 165 ? 16.271 85.469 12.435 1.00 28.57 165 ALA B CA 1
ATOM 3713 C C . ALA B 1 165 ? 14.859 85.637 13.079 1.00 27.33 165 ALA B C 1
ATOM 3714 O O . ALA B 1 165 ? 14.194 86.664 12.892 1.00 23.54 165 ALA B O 1
ATOM 3716 N N . ALA B 1 166 ? 14.411 84.655 13.860 1.00 21.17 166 ALA B N 1
ATOM 3717 C CA . ALA B 1 166 ? 13.085 84.732 14.493 1.00 15.00 166 ALA B CA 1
ATOM 3718 C C . ALA B 1 166 ? 11.985 84.813 13.442 1.00 14.70 166 ALA B C 1
ATOM 3719 O O . ALA B 1 166 ? 10.982 85.514 13.611 1.00 19.58 166 ALA B O 1
ATOM 3721 N N . MET B 1 167 ? 12.185 84.077 12.345 1.00 19.15 167 MET B N 1
ATOM 3722 C CA . MET B 1 167 ? 11.172 84.004 11.281 1.00 29.38 167 MET B CA 1
ATOM 3723 C C . MET B 1 167 ? 10.358 82.702 11.495 1.00 29.64 167 MET B C 1
ATOM 3724 O O . MET B 1 167 ? 10.902 81.654 11.860 1.00 23.88 167 MET B O 1
ATOM 3729 N N . ASP B 1 168 ? 9.049 82.793 11.320 1.00 20.43 168 ASP B N 1
ATOM 3730 C CA . ASP B 1 168 ? 8.174 81.636 11.420 1.00 20.95 168 ASP B CA 1
ATOM 3731 C C . ASP B 1 168 ? 8.539 80.627 10.310 1.00 42.73 168 ASP B C 1
ATOM 3732 O O . ASP B 1 168 ? 8.799 81.005 9.151 1.00 31.44 168 ASP B O 1
ATOM 3737 N N . GLY B 1 169 ? 8.577 79.346 10.671 1.00 28.57 169 GLY B N 1
ATOM 3738 C CA . GLY B 1 169 ? 8.879 78.323 9.690 1.00 22.57 169 GLY B CA 1
ATOM 3739 C C . GLY B 1 169 ? 10.328 78.265 9.295 1.00 19.57 169 GLY B C 1
ATOM 3740 O O . GLY B 1 169 ? 10.675 77.554 8.360 1.00 25.29 169 GLY B O 1
ATOM 3741 N N . GLN B 1 170 ? 11.179 78.981 10.023 1.00 15.34 170 GLN B N 1
ATOM 3742 C CA . GLN B 1 170 ? 12.601 79.009 9.700 1.00 20.54 170 GLN B CA 1
ATOM 3743 C C . GLN B 1 170 ? 13.270 77.626 9.730 1.00 36.49 170 GLN B C 1
ATOM 3744 O O . GLN B 1 170 ? 14.028 77.299 8.825 1.00 24.27 170 GLN B O 1
ATOM 3750 N N . VAL B 1 171 ? 12.996 76.806 10.748 1.00 29.39 171 VAL B N 1
ATOM 3751 C CA . VAL B 1 171 ? 13.604 75.473 10.810 1.00 19.48 171 VAL B CA 1
ATOM 3752 C C . VAL B 1 171 ? 13.178 74.595 9.606 1.00 21.11 171 VAL B C 1
ATOM 3753 O O . VAL B 1 171 ? 14.008 73.911 8.989 1.00 34.33 171 VAL B O 1
ATOM 3757 N N . GLN B 1 172 ? 11.898 74.626 9.256 1.00 20.45 172 GLN B N 1
ATOM 3758 C CA . GLN B 1 172 ? 11.419 73.824 8.141 1.00 25.26 172 GLN B CA 1
ATOM 3759 C C . GLN B 1 172 ? 12.132 74.263 6.856 1.00 29.31 172 GLN B C 1
ATOM 3760 O O . GLN B 1 172 ? 12.644 73.437 6.103 1.00 24.19 172 GLN B O 1
ATOM 3766 N N . ALA B 1 173 ? 12.171 75.572 6.630 1.00 28.24 173 ALA B N 1
ATOM 3767 C CA . ALA B 1 173 ? 12.808 76.161 5.449 1.00 23.30 173 ALA B CA 1
ATOM 3768 C C . ALA B 1 173 ? 14.222 75.659 5.290 1.00 40.81 173 ALA B C 1
ATOM 3769 O O . ALA B 1 173 ? 14.611 75.168 4.222 1.00 31.16 173 ALA B O 1
ATOM 3771 N N . ILE B 1 174 ? 14.993 75.814 6.361 1.00 32.18 174 ILE B N 1
ATOM 3772 C CA . ILE B 1 174 ? 16.383 75.396 6.366 1.00 16.86 174 ILE B CA 1
ATOM 3773 C C . ILE B 1 174 ? 16.520 73.862 6.297 1.00 28.57 174 ILE B C 1
ATOM 3774 O O . ILE B 1 174 ? 17.428 73.351 5.634 1.00 31.79 174 ILE B O 1
ATOM 3779 N N . ARG B 1 175 ? 15.629 73.124 6.962 1.00 25.98 175 ARG B N 1
ATOM 3780 C CA . ARG B 1 175 ? 15.687 71.670 6.898 1.00 20.83 175 ARG B CA 1
ATOM 3781 C C . ARG B 1 175 ? 15.439 71.255 5.426 1.00 31.08 175 ARG B C 1
ATOM 3782 O O . ARG B 1 175 ? 16.163 70.429 4.861 1.00 28.24 175 ARG B O 1
ATOM 3790 N N . GLN B 1 176 ? 14.412 71.835 4.811 1.00 25.88 176 GLN B N 1
ATOM 3791 C CA . GLN B 1 176 ? 14.086 71.518 3.418 1.00 38.37 176 GLN B CA 1
ATOM 3792 C C . GLN B 1 176 ? 15.244 71.841 2.501 1.00 31.27 176 GLN B C 1
ATOM 3793 O O . GLN B 1 176 ? 15.623 71.004 1.660 1.00 32.25 176 GLN B O 1
ATOM 3799 N N . ALA B 1 177 ? 15.822 73.034 2.677 1.00 33.39 177 ALA B N 1
ATOM 3800 C CA . ALA B 1 177 ? 16.958 73.473 1.858 1.00 32.18 177 ALA B CA 1
ATOM 3801 C C . ALA B 1 177 ? 18.205 72.583 2.009 1.00 48.51 177 ALA B C 1
ATOM 3802 O O . ALA B 1 177 ? 18.762 72.159 1.014 1.00 37.66 177 ALA B O 1
ATOM 3804 N N . LEU B 1 178 ? 18.643 72.280 3.229 1.00 27.43 178 LEU B N 1
ATOM 3805 C CA . LEU B 1 178 ? 19.826 71.425 3.407 1.00 33.51 178 LEU B CA 1
ATOM 3806 C C . LEU B 1 178 ? 19.638 70.033 2.788 1.00 32.25 178 LEU B C 1
ATOM 3807 O O . LEU B 1 178 ? 20.537 69.504 2.133 1.00 30.21 178 LEU B O 1
ATOM 3812 N N . ASP B 1 179 ? 18.461 69.456 2.992 1.00 21.77 179 ASP B N 1
ATOM 3813 C CA . ASP B 1 179 ? 18.136 68.118 2.497 1.00 21.30 179 ASP B CA 1
ATOM 3814 C C . ASP B 1 179 ? 18.256 68.007 1.002 1.00 31.71 179 ASP B C 1
ATOM 3815 O O . ASP B 1 179 ? 18.869 67.069 0.508 1.00 38.18 179 ASP B O 1
ATOM 3820 N N . ALA B 1 180 ? 17.660 68.972 0.303 1.00 43.95 180 ALA B N 1
ATOM 3821 C CA . ALA B 1 180 ? 17.655 69.043 -1.161 1.00 49.25 180 ALA B CA 1
ATOM 3822 C C . ALA B 1 180 ? 19.060 69.232 -1.793 1.00 45.14 180 ALA B C 1
ATOM 3823 O O . ALA B 1 180 ? 19.344 68.731 -2.885 1.00 66.79 180 ALA B O 1
ATOM 3825 N N . ALA B 1 181 ? 19.929 69.955 -1.098 1.00 26.59 181 ALA B N 1
ATOM 3826 C CA . ALA B 1 181 ? 21.289 70.177 -1.539 1.00 22.17 181 ALA B CA 1
ATOM 3827 C C . ALA B 1 181 ? 22.173 68.995 -1.080 1.00 25.63 181 ALA B C 1
ATOM 3828 O O . ALA B 1 181 ? 23.386 69.011 -1.262 1.00 41.73 181 ALA B O 1
ATOM 3830 N N . GLY B 1 182 ? 21.579 67.963 -0.478 1.00 24.83 182 GLY B N 1
ATOM 3831 C CA . GLY B 1 182 ? 22.391 66.845 -0.040 1.00 25.84 182 GLY B CA 1
ATOM 3832 C C . GLY B 1 182 ? 23.087 67.019 1.308 1.00 41.23 182 GLY B C 1
ATOM 3833 O O . GLY B 1 182 ? 24.125 66.407 1.554 1.00 28.90 182 GLY B O 1
ATOM 3834 N N . PHE B 1 183 ? 22.525 67.847 2.186 1.00 27.95 183 PHE B N 1
ATOM 3835 C CA . PHE B 1 183 ? 23.120 68.077 3.511 1.00 47.37 183 PHE B CA 1
ATOM 3836 C C . PHE B 1 183 ? 22.148 67.583 4.555 1.00 38.54 183 PHE B C 1
ATOM 3837 O O . PHE B 1 183 ? 21.896 68.270 5.549 1.00 28.10 183 PHE B O 1
ATOM 3845 N N . LYS B 1 184 ? 21.619 66.386 4.326 1.00 37.01 184 LYS B N 1
ATOM 3846 C CA . LYS B 1 184 ? 20.645 65.816 5.228 1.00 48.12 184 LYS B CA 1
ATOM 3847 C C . LYS B 1 184 ? 21.208 65.540 6.631 1.00 46.66 184 LYS B C 1
ATOM 3848 O O . LYS B 1 184 ? 20.445 65.520 7.607 1.00 23.78 184 LYS B O 1
ATOM 3854 N N . ASP B 1 185 ? 22.537 65.389 6.727 1.00 30.48 185 ASP B N 1
ATOM 3855 C CA . ASP B 1 185 ? 23.238 65.130 8.008 1.00 39.69 185 ASP B CA 1
ATOM 3856 C C . ASP B 1 185 ? 23.635 66.374 8.787 1.00 25.95 185 ASP B C 1
ATOM 3857 O O . ASP B 1 185 ? 24.080 66.253 9.939 1.00 27.61 185 ASP B O 1
ATOM 3862 N N . THR B 1 186 ? 23.521 67.548 8.150 1.00 24.04 186 THR B N 1
ATOM 3863 C CA . THR B 1 186 ? 23.849 68.818 8.811 1.00 28.88 186 THR B CA 1
ATOM 3864 C C . THR B 1 186 ? 22.717 69.153 9.807 1.00 33.05 186 THR B C 1
ATOM 3865 O O . THR B 1 186 ? 21.529 69.163 9.440 1.00 23.21 186 THR B O 1
ATOM 3869 N N . ALA B 1 187 ? 23.108 69.418 11.058 1.00 23.62 187 ALA B N 1
ATOM 3870 C CA . ALA B 1 187 ? 22.162 69.714 12.142 1.00 25.43 187 ALA B CA 1
ATOM 3871 C C . ALA B 1 187 ? 21.740 71.174 12.231 1.00 22.96 187 ALA B C 1
ATOM 3872 O O . ALA B 1 187 ? 22.430 72.075 11.723 1.00 37.77 187 ALA B O 1
ATOM 3874 N N . ILE B 1 188 ? 20.607 71.389 12.893 1.00 21.34 188 ILE B N 1
ATOM 3875 C CA . ILE B 1 188 ? 20.033 72.701 13.094 1.00 17.77 188 ILE B CA 1
ATOM 3876 C C . ILE B 1 188 ? 19.936 72.952 14.589 1.00 18.13 188 ILE B C 1
ATOM 3877 O O . ILE B 1 188 ? 19.301 72.193 15.330 1.00 27.15 188 ILE B O 1
ATOM 3882 N N . MET B 1 189 ? 20.585 74.025 15.012 1.00 28.18 189 MET B N 1
ATOM 3883 C CA . MET B 1 189 ? 20.574 74.503 16.388 1.00 23.75 189 MET B CA 1
ATOM 3884 C C . MET B 1 189 ? 19.643 75.697 16.275 1.00 27.20 189 MET B C 1
ATOM 3885 O O . MET B 1 189 ? 20.095 76.767 15.890 1.00 21.20 189 MET B O 1
ATOM 3890 N N . SER B 1 190 ? 18.352 75.536 16.580 1.00 23.34 190 SER B N 1
ATOM 3891 C CA . SER B 1 190 ? 17.443 76.674 16.428 1.00 19.26 190 SER B CA 1
ATOM 3892 C C . SER B 1 190 ? 17.398 77.609 17.633 1.00 22.36 190 SER B C 1
ATOM 3893 O O . SER B 1 190 ? 17.356 77.141 18.766 1.00 20.81 190 SER B O 1
ATOM 3896 N N . TYR B 1 191 ? 17.458 78.924 17.403 1.00 16.94 191 TYR B N 1
ATOM 3897 C CA . TYR B 1 191 ? 17.311 79.909 18.512 1.00 22.73 191 TYR B CA 1
ATOM 3898 C C . TYR B 1 191 ? 15.775 79.879 18.546 1.00 24.25 191 TYR B C 1
ATOM 3899 O O . TYR B 1 191 ? 15.082 80.838 18.113 1.00 19.15 191 TYR B O 1
ATOM 3908 N N . SER B 1 192 ? 15.242 78.749 19.022 1.00 22.19 192 SER B N 1
ATOM 3909 C CA . SER B 1 192 ? 13.800 78.517 18.984 1.00 18.48 192 SER B CA 1
ATOM 3910 C C . SER B 1 192 ? 12.954 79.477 19.825 1.00 20.79 192 SER B C 1
ATOM 3911 O O . SER B 1 192 ? 11.931 79.934 19.348 1.00 16.97 192 SER B O 1
ATOM 3914 N N . THR B 1 193 ? 13.372 79.756 21.067 1.00 16.45 193 THR B N 1
ATOM 3915 C CA . THR B 1 193 ? 12.686 80.731 21.925 1.00 14.17 193 THR B CA 1
ATOM 3916 C C . THR B 1 193 ? 13.683 81.914 22.035 1.00 19.56 193 THR B C 1
ATOM 3917 O O . THR B 1 193 ? 14.635 81.863 22.840 1.00 22.36 193 THR B O 1
ATOM 3921 N N . LYS B 1 194 ? 13.485 82.948 21.193 1.00 19.71 194 LYS B N 1
ATOM 3922 C CA . LYS B 1 194 ? 14.350 84.135 21.144 1.00 14.79 194 LYS B CA 1
ATOM 3923 C C . LYS B 1 194 ? 13.547 85.383 21.453 1.00 17.12 194 LYS B C 1
ATOM 3924 O O . LYS B 1 194 ? 12.760 85.835 20.615 1.00 16.00 194 LYS B O 1
ATOM 3930 N N . PHE B 1 195 ? 13.755 85.950 22.640 1.00 15.47 195 PHE B N 1
ATOM 3931 C CA . PHE B 1 195 ? 13.011 87.137 23.060 1.00 18.87 195 PHE B CA 1
ATOM 3932 C C . PHE B 1 195 ? 13.511 88.486 22.530 1.00 22.57 195 PHE B C 1
ATOM 3933 O O . PHE B 1 195 ? 14.708 88.677 22.262 1.00 20.41 195 PHE B O 1
ATOM 3941 N N . ALA B 1 196 ? 12.580 89.426 22.432 1.00 23.84 196 ALA B N 1
ATOM 3942 C CA . ALA B 1 196 ? 12.877 90.797 21.984 1.00 21.26 196 ALA B CA 1
ATOM 3943 C C . ALA B 1 196 ? 13.430 91.469 23.224 1.00 20.18 196 ALA B C 1
ATOM 3944 O O . ALA B 1 196 ? 12.773 92.335 23.819 1.00 23.43 196 ALA B O 1
ATOM 3946 N N . SER B 1 197 ? 14.634 91.060 23.607 1.00 22.07 197 SER B N 1
ATOM 3947 C CA . SER B 1 197 ? 15.287 91.554 24.812 1.00 17.02 197 SER B CA 1
ATOM 3948 C C . SER B 1 197 ? 16.025 92.885 24.691 1.00 18.25 197 SER B C 1
ATOM 3949 O O . SER B 1 197 ? 16.417 93.295 23.600 1.00 24.89 197 SER B O 1
ATOM 3952 N N . SER B 1 198 ? 16.212 93.549 25.827 1.00 18.86 198 SER B N 1
ATOM 3953 C CA . SER B 1 198 ? 16.972 94.795 25.878 1.00 18.77 198 SER B CA 1
ATOM 3954 C C . SER B 1 198 ? 18.435 94.495 26.305 1.00 28.19 198 SER B C 1
ATOM 3955 O O . SER B 1 198 ? 19.222 95.419 26.571 1.00 24.10 198 SER B O 1
ATOM 3958 N N . PHE B 1 199 ? 18.789 93.207 26.366 1.00 17.25 199 PHE B N 1
ATOM 3959 C CA . PHE B 1 199 ? 20.131 92.768 26.789 1.00 18.32 199 PHE B CA 1
ATOM 3960 C C . PHE B 1 199 ? 21.145 92.522 25.666 1.00 23.07 199 PHE B C 1
ATOM 3961 O O . PHE B 1 199 ? 22.239 91.990 25.929 1.00 23.89 199 PHE B O 1
ATOM 3969 N N . TYR B 1 200 ? 20.776 92.855 24.426 1.00 26.51 200 TYR B N 1
ATOM 3970 C CA . TYR B 1 200 ? 21.657 92.602 23.284 1.00 24.59 200 TYR B CA 1
ATOM 3971 C C . TYR B 1 200 ? 22.513 93.812 22.822 1.00 29.72 200 TYR B C 1
ATOM 3972 O O . TYR B 1 200 ? 23.239 93.689 21.841 1.00 27.74 200 TYR B O 1
ATOM 3981 N N . GLY B 1 201 ? 22.417 94.956 23.510 1.00 22.30 201 GLY B N 1
ATOM 3982 C CA . GLY B 1 201 ? 23.199 96.120 23.116 1.00 20.17 201 GLY B CA 1
ATOM 3983 C C . GLY B 1 201 ? 24.681 95.813 22.916 1.00 47.83 201 GLY B C 1
ATOM 3984 O O . GLY B 1 201 ? 25.237 96.044 21.825 1.00 29.09 201 GLY B O 1
ATOM 3985 N N . PRO B 1 202 ? 25.369 95.299 23.947 1.00 32.82 202 PRO B N 1
ATOM 3986 C CA . PRO B 1 202 ? 26.791 95.011 23.727 1.00 30.08 202 PRO B CA 1
ATOM 3987 C C . PRO B 1 202 ? 27.069 94.110 22.502 1.00 35.23 202 PRO B C 1
ATOM 3988 O O . PRO B 1 202 ? 28.032 94.361 21.765 1.00 25.08 202 PRO B O 1
ATOM 3992 N N . PHE B 1 203 ? 26.229 93.094 22.254 1.00 25.97 203 PHE B N 1
ATOM 3993 C CA . PHE B 1 203 ? 26.408 92.191 21.093 1.00 24.00 203 PHE B CA 1
ATOM 3994 C C . PHE B 1 203 ? 26.318 92.936 19.745 1.00 34.68 203 PHE B C 1
ATOM 3995 O O . PHE B 1 203 ? 27.087 92.647 18.826 1.00 34.60 203 PHE B O 1
ATOM 4003 N N . ARG B 1 204 ? 25.372 93.867 19.614 1.00 40.54 204 ARG B N 1
ATOM 4004 C CA . ARG B 1 204 ? 25.205 94.615 18.357 1.00 44.88 204 ARG B CA 1
ATOM 4005 C C . ARG B 1 204 ? 26.391 95.523 18.061 1.00 44.67 204 ARG B C 1
ATOM 4006 O O . ARG B 1 204 ? 26.735 95.755 16.899 1.00 28.57 204 ARG B O 1
ATOM 4014 N N . GLU B 1 205 ? 27.004 96.046 19.120 1.00 28.52 205 GLU B N 1
ATOM 4015 C CA . GLU B 1 205 ? 28.190 96.873 18.957 1.00 44.03 205 GLU B CA 1
ATOM 4016 C C . GLU B 1 205 ? 29.316 95.950 18.455 1.00 32.17 205 GLU B C 1
ATOM 4017 O O . GLU B 1 205 ? 29.964 96.272 17.476 1.00 27.24 205 GLU B O 1
ATOM 4023 N N . ALA B 1 206 ? 29.514 94.796 19.108 1.00 26.17 206 ALA B N 1
ATOM 4024 C CA . ALA B 1 206 ? 30.542 93.811 18.717 1.00 30.51 206 ALA B CA 1
ATOM 4025 C C . ALA B 1 206 ? 30.368 93.189 17.316 1.00 34.69 206 ALA B C 1
ATOM 4026 O O . ALA B 1 206 ? 31.347 92.926 16.612 1.00 28.41 206 ALA B O 1
ATOM 4028 N N . ALA B 1 207 ? 29.123 92.928 16.927 1.00 25.81 207 ALA B N 1
ATOM 4029 C CA . ALA B 1 207 ? 28.842 92.295 15.649 1.00 24.36 207 ALA B CA 1
ATOM 4030 C C . ALA B 1 207 ? 28.446 93.321 14.595 1.00 27.86 207 ALA B C 1
ATOM 4031 O O . ALA B 1 207 ? 28.140 92.943 13.447 1.00 29.03 207 ALA B O 1
ATOM 4033 N N . GLY B 1 208 ? 28.451 94.595 15.019 1.00 32.43 208 GLY B N 1
ATOM 4034 C CA . GLY B 1 208 ? 28.132 95.737 14.175 1.00 47.82 208 GLY B CA 1
ATOM 4035 C C . GLY B 1 208 ? 26.809 95.762 13.435 1.00 48.31 208 GLY B C 1
ATOM 4036 O O . GLY B 1 208 ? 26.755 96.213 12.288 1.00 46.37 208 GLY B O 1
ATOM 4037 N N . SER B 1 209 ? 25.739 95.282 14.061 1.00 84.28 209 SER B N 1
ATOM 4038 C CA . SER B 1 209 ? 24.443 95.285 13.397 1.00 33.16 209 SER B CA 1
ATOM 4039 C C . SER B 1 209 ? 23.874 96.711 13.392 1.00 92.00 209 SER B C 1
ATOM 4040 O O . SER B 1 209 ? 23.594 97.300 14.457 1.00 58.92 209 SER B O 1
ATOM 4043 N N . ALA B 1 210 ? 23.714 97.234 12.174 1.00 73.06 210 ALA B N 1
ATOM 4044 C CA . ALA B 1 210 ? 23.227 98.583 11.900 1.00 52.23 210 ALA B CA 1
ATOM 4045 C C . ALA B 1 210 ? 21.731 98.857 12.103 1.00 52.16 210 ALA B C 1
ATOM 4046 O O . ALA B 1 210 ? 21.132 99.539 11.282 1.00 62.14 210 ALA B O 1
ATOM 4048 N N . LEU B 1 211 ? 21.123 98.369 13.184 1.00 63.27 211 LEU B N 1
ATOM 4049 C CA . LEU B 1 211 ? 19.685 98.605 13.392 1.00 64.38 211 LEU B CA 1
ATOM 4050 C C . LEU B 1 211 ? 19.362 99.845 14.230 1.00 37.76 211 LEU B C 1
ATOM 4051 O O . LEU B 1 211 ? 19.885 100.020 15.326 1.00 52.81 211 LEU B O 1
ATOM 4056 N N . LYS B 1 212 ? 18.484 100.697 13.709 1.00 79.52 212 LYS B N 1
ATOM 4057 C CA . LYS B 1 212 ? 18.089 101.910 14.419 1.00 39.48 212 LYS B CA 1
ATOM 4058 C C . LYS B 1 212 ? 16.791 101.682 15.201 1.00 46.40 212 LYS B C 1
ATOM 4059 O O . LYS B 1 212 ? 16.632 102.229 16.288 1.00 80.59 212 LYS B O 1
ATOM 4061 N N . GLY B 1 213 ? 15.888 100.858 14.657 1.00 70.10 213 GLY B N 1
ATOM 4062 C CA . GLY B 1 213 ? 14.623 100.547 15.327 1.00 39.43 213 GLY B CA 1
ATOM 4063 C C . GLY B 1 213 ? 14.700 99.385 16.327 1.00 54.44 213 GLY B C 1
ATOM 4064 O O . GLY B 1 213 ? 15.571 99.364 17.200 1.00 34.02 213 GLY B O 1
ATOM 4065 N N . ASP B 1 214 ? 13.785 98.425 16.230 1.00 29.05 214 ASP B N 1
ATOM 4066 C CA . ASP B 1 214 ? 13.812 97.287 17.144 1.00 27.10 214 ASP B CA 1
ATOM 4067 C C . ASP B 1 214 ? 13.356 96.024 16.434 1.00 27.48 214 ASP B C 1
ATOM 4068 O O . ASP B 1 214 ? 12.928 96.071 15.280 1.00 23.71 214 ASP B O 1
ATOM 4073 N N . ARG B 1 215 ? 13.439 94.892 17.137 1.00 24.27 215 ARG B N 1
ATOM 4074 C CA . ARG B 1 215 ? 13.086 93.605 16.571 1.00 16.75 215 ARG B CA 1
ATOM 4075 C C . ARG B 1 215 ? 11.790 93.052 17.125 1.00 26.38 215 ARG B C 1
ATOM 4076 O O . ARG B 1 215 ? 11.562 91.850 17.062 1.00 25.23 215 ARG B O 1
ATOM 4084 N N . LYS B 1 216 ? 10.923 93.915 17.643 1.00 21.53 216 LYS B N 1
ATOM 4085 C CA . LYS B 1 216 ? 9.693 93.426 18.266 1.00 24.75 216 LYS B CA 1
ATOM 4086 C C . LYS B 1 216 ? 8.614 92.805 17.373 1.00 28.69 216 LYS B C 1
ATOM 4087 O O . LYS B 1 216 ? 7.647 92.235 17.879 1.00 24.77 216 LYS B O 1
ATOM 4093 N N . SER B 1 217 ? 8.776 92.892 16.057 1.00 27.68 217 SER B N 1
ATOM 4094 C CA . SER B 1 217 ? 7.789 92.313 15.154 1.00 21.05 217 SER B CA 1
ATOM 4095 C C . SER B 1 217 ? 8.150 90.853 14.800 1.00 25.04 217 SER B C 1
ATOM 4096 O O . SER B 1 217 ? 7.398 90.135 14.088 1.00 29.45 217 SER B O 1
ATOM 4099 N N . TYR B 1 218 ? 9.292 90.399 15.315 1.00 21.17 218 TYR B N 1
ATOM 4100 C CA . TYR B 1 218 ? 9.717 89.025 15.066 1.00 22.24 218 TYR B CA 1
ATOM 4101 C C . TYR B 1 218 ? 10.271 88.306 16.315 1.00 24.04 218 TYR B C 1
ATOM 4102 O O . TYR B 1 218 ? 9.891 87.159 16.564 1.00 41.94 218 TYR B O 1
ATOM 4111 N N . GLN B 1 219 ? 11.172 88.943 17.074 1.00 19.78 219 GLN B N 1
ATOM 4112 C CA . GLN B 1 219 ? 11.666 88.336 18.319 1.00 21.06 219 GLN B CA 1
ATOM 4113 C C . GLN B 1 219 ? 10.437 88.444 19.253 1.00 22.18 219 GLN B C 1
ATOM 4114 O O . GLN B 1 219 ? 9.664 89.423 19.168 1.00 20.37 219 GLN B O 1
ATOM 4120 N N . MET B 1 220 ? 10.242 87.451 20.123 1.00 19.31 220 MET B N 1
ATOM 4121 C CA . MET B 1 220 ? 9.020 87.442 20.941 1.00 19.40 220 MET B CA 1
ATOM 4122 C C . MET B 1 220 ? 9.029 88.216 22.245 1.00 23.70 220 MET B C 1
ATOM 4123 O O . MET B 1 220 ? 10.065 88.541 22.804 1.00 19.38 220 MET B O 1
ATOM 4128 N N . ASN B 1 221 ? 7.841 88.541 22.714 1.00 20.54 221 ASN B N 1
ATOM 4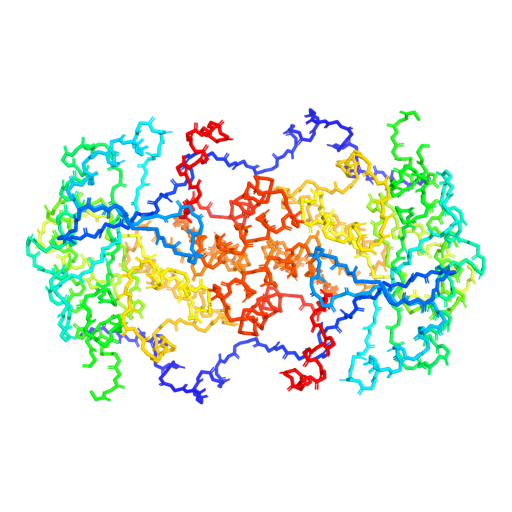129 C CA . ASN B 1 221 ? 7.699 89.318 23.929 1.00 17.69 221 ASN B CA 1
ATOM 4130 C C . ASN B 1 221 ? 8.289 88.606 25.173 1.00 15.54 221 ASN B C 1
ATOM 4131 O O . ASN B 1 221 ? 7.935 87.448 25.463 1.00 20.08 221 ASN B O 1
ATOM 4136 N N . PRO B 1 222 ? 9.191 89.287 25.912 1.00 19.67 222 PRO B N 1
ATOM 4137 C CA . PRO B 1 222 ? 9.853 88.784 27.136 1.00 23.06 222 PRO B CA 1
ATOM 4138 C C . PRO B 1 222 ? 8.876 88.254 28.189 1.00 15.61 222 PRO B C 1
ATOM 4139 O O . PRO B 1 222 ? 9.174 87.308 28.919 1.00 20.30 222 PRO B O 1
ATOM 4143 N N . MET B 1 223 ? 7.707 88.883 28.256 1.00 19.66 223 MET B N 1
ATOM 4144 C CA . MET B 1 223 ? 6.684 88.536 29.234 1.00 16.60 223 MET B CA 1
ATOM 4145 C C . MET B 1 223 ? 5.850 87.288 28.958 1.00 13.15 223 MET B C 1
ATOM 4146 O O . MET B 1 223 ? 5.139 86.836 29.856 1.00 20.66 223 MET B O 1
ATOM 4151 N N . ASN B 1 224 ? 5.940 86.726 27.744 1.00 20.99 224 ASN B N 1
ATOM 4152 C CA . ASN B 1 224 ? 5.063 85.619 27.323 1.00 18.95 224 ASN B CA 1
ATOM 4153 C C . ASN B 1 224 ? 5.559 84.191 27.481 1.00 18.06 224 ASN B C 1
ATOM 4154 O O . ASN B 1 224 ? 6.080 83.600 26.515 1.00 17.25 224 ASN B O 1
ATOM 4159 N N . ARG B 1 225 ? 5.371 83.631 28.696 1.00 17.90 225 ARG B N 1
ATOM 4160 C CA . ARG B 1 225 ? 5.842 82.258 29.012 1.00 16.81 225 ARG B CA 1
ATOM 4161 C C . ARG B 1 225 ? 5.163 81.099 28.255 1.00 15.55 225 ARG B C 1
ATOM 4162 O O . ARG B 1 225 ? 5.841 80.140 27.872 1.00 18.97 225 ARG B O 1
ATOM 4170 N N . ARG B 1 226 ? 3.841 81.179 28.041 1.00 19.02 226 ARG B N 1
ATOM 4171 C CA . ARG B 1 226 ? 3.122 80.128 27.296 1.00 25.25 226 ARG B CA 1
ATOM 4172 C C . ARG B 1 226 ? 3.583 80.196 25.824 1.00 12.87 226 ARG B C 1
ATOM 4173 O O . ARG B 1 226 ? 3.882 79.161 25.241 1.00 17.12 226 ARG B O 1
ATOM 4181 N N . GLU B 1 227 ? 3.680 81.412 25.267 1.00 18.70 227 GLU B N 1
ATOM 4182 C CA . GLU B 1 227 ? 4.158 81.619 23.886 1.00 20.43 227 GLU B CA 1
ATOM 4183 C C . GLU B 1 227 ? 5.613 81.115 23.704 1.00 17.45 227 GLU B C 1
ATOM 4184 O O . GLU B 1 227 ? 5.974 80.526 22.671 1.00 14.86 227 GLU B O 1
ATOM 4190 N N . ALA B 1 228 ? 6.440 81.326 24.723 1.00 17.73 228 ALA B N 1
ATOM 4191 C CA . ALA B 1 228 ? 7.823 80.864 24.680 1.00 22.62 228 ALA B CA 1
ATOM 4192 C C . ALA B 1 228 ? 7.871 79.352 24.493 1.00 13.76 228 ALA B C 1
ATOM 4193 O O . ALA B 1 228 ? 8.652 78.858 23.703 1.00 16.02 228 ALA B O 1
ATOM 419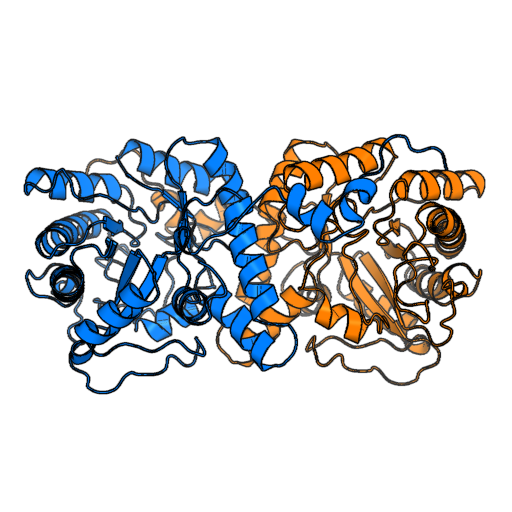5 N N . ILE B 1 229 ? 7.032 78.613 25.214 1.00 15.27 229 ILE B N 1
ATOM 4196 C CA . ILE B 1 229 ? 7.036 77.163 25.061 1.00 14.36 229 ILE B CA 1
ATOM 4197 C C . ILE B 1 229 ? 6.537 76.744 23.650 1.00 23.78 229 ILE B C 1
ATOM 4198 O O . ILE B 1 229 ? 7.129 75.908 22.961 1.00 20.59 229 ILE B O 1
ATOM 4203 N N . ARG B 1 230 ? 5.458 77.367 23.210 1.00 21.21 230 ARG B N 1
ATOM 4204 C CA . ARG B 1 230 ? 4.894 77.085 21.907 1.00 25.21 230 ARG B CA 1
ATOM 4205 C C . ARG B 1 230 ? 5.965 77.349 20.829 1.00 17.14 230 ARG B C 1
ATOM 4206 O O . ARG B 1 230 ? 6.077 76.565 19.902 1.00 18.37 230 ARG B O 1
ATOM 4214 N N . GLU B 1 231 ? 6.762 78.420 20.956 1.00 18.59 231 GLU B N 1
ATOM 4215 C CA . GLU B 1 231 ? 7.804 78.726 19.959 1.00 17.70 231 GLU B CA 1
ATOM 4216 C C . GLU B 1 231 ? 8.765 77.587 19.707 1.00 16.65 231 GLU B C 1
ATOM 4217 O O . GLU B 1 231 ? 9.079 77.236 18.565 1.00 17.85 231 GLU B O 1
ATOM 4223 N N . SER B 1 232 ? 9.242 77.000 20.799 1.00 18.43 232 SER B N 1
ATOM 4224 C CA . SER B 1 232 ? 10.193 75.899 20.738 1.00 19.42 232 SER B CA 1
ATOM 4225 C C . SER B 1 232 ? 9.601 74.577 20.312 1.00 15.80 232 SER B C 1
ATOM 4226 O O . SER B 1 232 ? 10.255 73.799 19.644 1.00 18.09 232 SER B O 1
ATOM 4229 N N . LEU B 1 233 ? 8.371 74.311 20.712 1.00 17.02 233 LEU B N 1
ATOM 4230 C CA . LEU B 1 233 ? 7.762 73.065 20.316 1.00 21.56 233 LEU B CA 1
ATOM 4231 C C . LEU B 1 233 ? 7.410 73.100 18.805 1.00 22.19 233 LEU B C 1
ATOM 4232 O O . LEU B 1 233 ? 7.393 72.059 18.152 1.00 20.52 233 LEU B O 1
ATOM 4237 N N . LEU B 1 234 ? 7.114 74.281 18.256 1.00 18.78 234 LEU B N 1
ATOM 4238 C CA . LEU B 1 234 ? 6.868 74.372 16.808 1.00 20.73 234 LEU B CA 1
ATOM 4239 C C . LEU B 1 234 ? 8.177 73.991 16.097 1.00 27.37 234 LEU B C 1
ATOM 4240 O O . LEU B 1 234 ? 8.146 73.328 15.069 1.00 32.67 234 LEU B O 1
ATOM 4245 N N . ASP B 1 235 ? 9.327 74.370 16.646 1.00 16.66 235 ASP B N 1
ATOM 4246 C CA . ASP B 1 235 ? 10.619 74.010 16.037 1.00 16.73 235 ASP B CA 1
ATOM 4247 C C . ASP B 1 235 ? 10.976 72.538 16.210 1.00 24.96 235 ASP B C 1
ATOM 4248 O O . ASP B 1 235 ? 11.636 71.948 15.374 1.00 21.53 235 ASP B O 1
ATOM 4253 N N . GLU B 1 236 ? 10.566 71.933 17.307 1.00 24.41 236 GLU B N 1
ATOM 4254 C CA . GLU B 1 236 ? 10.799 70.509 17.470 1.00 26.16 236 GLU B CA 1
ATOM 4255 C C . GLU B 1 236 ? 10.009 69.804 16.356 1.00 19.89 236 GLU B C 1
ATOM 4256 O O . GLU B 1 236 ? 10.501 68.875 15.711 1.00 18.73 236 GLU B O 1
ATOM 4262 N N . ALA B 1 237 ? 8.766 70.249 16.161 1.00 20.65 237 ALA B N 1
ATOM 4263 C CA . ALA B 1 237 ? 7.877 69.692 15.133 1.00 25.33 237 ALA B CA 1
ATOM 4264 C C . ALA B 1 237 ? 8.510 69.807 13.737 1.00 23.68 237 ALA B C 1
ATOM 4265 O O . ALA B 1 237 ? 8.403 68.913 12.909 1.00 26.33 237 ALA B O 1
ATOM 4267 N N . GLN B 1 238 ? 9.191 70.924 13.511 1.00 25.67 238 GLN B N 1
ATOM 4268 C CA . GLN B 1 238 ? 9.892 71.226 12.271 1.00 23.19 238 GLN B CA 1
ATOM 4269 C C . GLN B 1 238 ? 11.213 70.485 12.050 1.00 20.83 238 GLN B C 1
ATOM 4270 O O . GLN B 1 238 ? 11.814 70.590 10.972 1.00 29.87 238 GLN B O 1
ATOM 4276 N N . GLY B 1 239 ? 11.690 69.750 13.065 1.00 24.89 239 GLY B N 1
ATOM 4277 C CA . GLY B 1 239 ? 12.893 68.960 12.872 1.00 23.43 239 GLY B CA 1
ATOM 4278 C C . GLY B 1 239 ? 14.169 69.416 13.503 1.00 25.95 239 GLY B C 1
ATOM 4279 O O . GLY B 1 239 ? 15.217 68.778 13.318 1.00 24.02 239 GLY B O 1
ATOM 4280 N N . ALA B 1 240 ? 14.102 70.511 14.244 1.00 21.63 240 ALA B N 1
ATOM 4281 C CA . ALA B 1 240 ? 15.303 71.012 14.897 1.00 22.72 240 ALA B CA 1
ATOM 4282 C C . ALA B 1 240 ? 16.001 69.929 15.753 1.00 33.77 240 ALA B C 1
ATOM 4283 O O . ALA B 1 240 ? 15.340 69.127 16.440 1.00 23.77 240 ALA B O 1
ATOM 4285 N N . ASP B 1 241 ? 17.334 69.931 15.715 1.00 22.81 241 ASP B N 1
ATOM 4286 C CA . ASP B 1 241 ? 18.163 68.966 16.429 1.00 25.85 241 ASP B CA 1
ATOM 4287 C C . ASP B 1 241 ? 18.369 69.422 17.836 1.00 27.73 241 ASP B C 1
ATOM 4288 O O . ASP B 1 241 ? 18.513 68.606 18.727 1.00 24.59 241 ASP B O 1
ATOM 4293 N N . CYS B 1 242 ? 18.408 70.729 18.034 1.00 22.40 242 CYS B N 1
ATOM 4294 C CA . CYS B 1 242 ? 18.563 71.258 19.375 1.00 20.48 242 CYS B CA 1
ATOM 4295 C C . CYS B 1 242 ? 17.699 72.494 19.417 1.00 19.21 242 CYS B C 1
ATOM 4296 O O . CYS B 1 242 ? 17.502 73.141 18.379 1.00 20.90 242 CYS B O 1
ATOM 4299 N N . LEU B 1 243 ? 17.133 72.765 20.603 1.00 17.57 243 LEU B N 1
ATOM 4300 C CA . LEU B 1 243 ? 16.280 73.936 20.883 1.00 27.08 243 LEU B CA 1
ATOM 4301 C C . LEU B 1 243 ? 17.096 74.948 21.724 1.00 20.54 243 LEU B C 1
ATOM 4302 O O . LEU B 1 243 ? 18.190 74.625 22.195 1.00 20.53 243 LEU B O 1
ATOM 4307 N N . MET B 1 244 ? 16.591 76.173 21.905 1.00 20.30 244 MET B N 1
ATOM 4308 C CA . MET B 1 244 ? 17.349 77.155 22.682 1.00 16.68 244 MET B CA 1
ATOM 4309 C C . MET B 1 244 ? 16.514 78.272 23.261 1.00 13.90 244 MET B C 1
ATOM 4310 O O . MET B 1 244 ? 15.524 78.688 22.679 1.00 21.04 244 MET B O 1
ATOM 4315 N N . VAL B 1 245 ? 16.945 78.764 24.411 1.00 16.13 245 VAL B N 1
ATOM 4316 C CA . VAL B 1 245 ? 16.275 79.873 25.067 1.00 16.56 245 VAL B CA 1
ATOM 4317 C C . VAL B 1 245 ? 17.306 81.021 25.112 1.00 21.26 245 VAL B C 1
ATOM 4318 O O . VAL B 1 245 ? 18.436 80.834 25.587 1.00 17.86 245 VAL B O 1
ATOM 4322 N N . LYS B 1 246 ? 16.914 82.183 24.584 1.00 16.85 246 LYS B N 1
ATOM 4323 C CA . LYS B 1 246 ? 17.767 83.369 24.609 1.00 17.96 246 LYS B CA 1
ATOM 4324 C C . LYS B 1 246 ? 16.960 84.637 24.819 1.00 18.74 246 LYS B C 1
ATOM 4325 O O . LYS B 1 246 ? 15.945 84.832 24.164 1.00 18.13 246 LYS B O 1
ATOM 4331 N N . PRO B 1 247 ? 17.342 85.456 25.820 1.00 15.73 247 PRO B N 1
ATOM 4332 C CA . PRO B 1 247 ? 18.455 85.275 26.771 1.00 13.49 247 PRO B CA 1
ATOM 4333 C C . PRO B 1 247 ? 18.244 84.077 27.717 1.00 15.71 247 PRO B C 1
ATOM 4334 O O . PRO B 1 247 ? 17.153 83.532 27.801 1.00 18.58 247 PRO B O 1
ATOM 4338 N N . ALA B 1 248 ? 19.279 83.713 28.466 1.00 15.71 248 ALA B N 1
ATOM 4339 C CA . ALA B 1 248 ? 19.181 82.612 29.412 1.00 20.84 248 ALA B CA 1
ATOM 4340 C C . ALA B 1 248 ? 19.125 83.046 30.907 1.00 27.21 248 ALA B C 1
ATOM 4341 O O . ALA B 1 248 ? 18.320 82.543 31.685 1.00 21.05 248 ALA B O 1
ATOM 4343 N N . GLY B 1 249 ? 19.963 84.000 31.293 1.00 19.90 249 GLY B N 1
ATOM 4344 C CA . GLY B 1 249 ? 20.036 84.424 32.680 1.00 18.19 249 GLY B CA 1
ATOM 4345 C C . GLY B 1 249 ? 18.769 84.785 33.406 1.00 25.44 249 GLY B C 1
ATOM 4346 O O . GLY B 1 249 ? 18.601 84.399 34.565 1.00 21.79 249 GLY B O 1
ATOM 4347 N N . ALA B 1 250 ? 17.892 85.534 32.734 1.00 20.11 250 ALA B N 1
ATOM 4348 C CA . ALA B 1 250 ? 16.620 85.989 33.319 1.00 20.14 250 ALA B CA 1
ATOM 4349 C C . ALA B 1 250 ? 15.418 85.225 32.771 1.00 17.53 250 ALA B C 1
ATOM 4350 O O . ALA B 1 250 ? 14.278 85.691 32.867 1.00 19.16 250 ALA B O 1
ATOM 4352 N N . TYR B 1 251 ? 15.677 84.050 32.226 1.00 16.22 251 TYR B N 1
ATOM 4353 C CA . TYR B 1 251 ? 14.615 83.245 31.640 1.00 15.87 251 TYR B CA 1
ATOM 4354 C C . TYR B 1 251 ? 14.770 81.779 32.082 1.00 16.67 251 TYR B C 1
ATOM 4355 O O . TYR B 1 251 ? 14.403 80.875 31.318 1.00 19.03 251 TYR B O 1
ATOM 4364 N N . LEU B 1 252 ? 15.321 81.557 33.287 1.00 16.06 252 LEU B N 1
ATOM 4365 C CA . LEU B 1 252 ? 15.529 80.199 33.817 1.00 15.67 252 LEU B CA 1
ATOM 4366 C C . LEU B 1 252 ? 14.224 79.472 34.065 1.00 20.66 252 LEU B C 1
ATOM 4367 O O . LEU B 1 252 ? 14.195 78.232 34.031 1.00 18.84 252 LEU B O 1
ATOM 4372 N N . ASP B 1 253 ? 13.140 80.237 34.277 1.00 14.89 253 ASP B N 1
ATOM 4373 C CA . ASP B 1 253 ? 11.801 79.642 34.406 1.00 19.74 253 ASP B CA 1
ATOM 4374 C C . ASP B 1 253 ? 11.395 79.014 33.041 1.00 19.19 253 ASP B C 1
ATOM 4375 O O . ASP B 1 253 ? 10.778 77.948 32.997 1.00 20.54 253 ASP B O 1
ATOM 4380 N N . ILE B 1 254 ? 11.762 79.669 31.940 1.00 15.75 254 ILE B N 1
ATOM 4381 C CA . ILE B 1 254 ? 11.443 79.214 30.581 1.00 9.25 254 ILE B CA 1
ATOM 4382 C C . ILE B 1 254 ? 12.209 77.954 30.256 1.00 16.54 254 ILE B C 1
ATOM 4383 O O . ILE B 1 254 ? 11.658 76.965 29.697 1.00 14.92 254 ILE B O 1
ATOM 4388 N N . VAL B 1 255 ? 13.499 77.987 30.607 1.00 22.70 255 VAL B N 1
ATOM 4389 C CA . VAL B 1 255 ? 14.384 76.853 30.377 1.00 20.11 255 VAL B CA 1
ATOM 4390 C C . VAL B 1 255 ? 13.828 75.604 31.093 1.00 24.35 255 VAL B C 1
ATOM 4391 O O . VAL B 1 255 ? 13.724 74.539 30.484 1.00 15.34 255 VAL B O 1
ATOM 4395 N N . ARG B 1 256 ? 13.472 75.762 32.375 1.00 20.01 256 ARG B N 1
ATOM 4396 C CA . ARG B 1 256 ? 12.921 74.672 33.193 1.00 15.73 256 ARG B CA 1
ATOM 4397 C C . ARG B 1 256 ? 11.570 74.197 32.638 1.00 21.94 256 ARG B C 1
ATOM 4398 O O . ARG B 1 256 ? 11.357 72.973 32.499 1.00 20.16 256 ARG B O 1
ATOM 4406 N N . GLU B 1 257 ? 10.659 75.121 32.299 1.00 19.63 257 GLU B N 1
ATOM 4407 C CA . GLU B 1 257 ? 9.376 74.684 31.741 1.00 22.70 257 GLU B CA 1
ATOM 4408 C C . GLU B 1 257 ? 9.573 73.905 30.427 1.00 24.29 257 GLU B C 1
ATOM 4409 O O . GLU B 1 257 ? 8.914 72.876 30.181 1.00 18.92 257 GLU B O 1
ATOM 4415 N N . LEU B 1 258 ? 10.502 74.371 29.598 1.00 18.00 258 LEU B N 1
ATOM 4416 C CA . LEU B 1 258 ? 10.774 73.694 28.334 1.00 17.13 258 LEU B CA 1
ATOM 4417 C C . LEU B 1 258 ? 11.396 72.304 28.534 1.00 43.38 258 LEU B C 1
ATOM 4418 O O . LEU B 1 258 ? 11.083 71.348 27.818 1.00 21.61 258 LEU B O 1
ATOM 4423 N N . ARG B 1 259 ? 12.293 72.194 29.495 1.00 15.54 259 ARG B N 1
ATOM 4424 C CA . ARG B 1 259 ? 12.933 70.927 29.769 1.00 18.33 259 ARG B CA 1
ATOM 4425 C C . ARG B 1 259 ? 11.868 69.851 30.058 1.00 18.31 259 ARG B C 1
ATOM 4426 O O . ARG B 1 259 ? 12.034 68.696 29.686 1.00 19.65 259 ARG B O 1
ATOM 4434 N N . GLU B 1 260 ? 10.772 70.267 30.686 1.00 16.83 260 GLU B N 1
ATOM 4435 C CA . GLU B 1 260 ? 9.689 69.384 31.073 1.00 17.68 260 GLU B CA 1
ATOM 4436 C C . GLU B 1 260 ? 8.721 69.066 29.937 1.00 23.44 260 GLU B C 1
ATOM 4437 O O . GLU B 1 260 ? 7.878 68.192 30.094 1.00 25.62 260 GLU B O 1
ATOM 4443 N N . ARG B 1 261 ? 8.850 69.774 28.803 1.00 23.72 261 ARG B N 1
ATOM 4444 C CA . ARG B 1 261 ? 7.962 69.627 27.630 1.00 26.26 261 ARG B CA 1
ATOM 4445 C C . ARG B 1 261 ? 8.536 68.988 26.335 1.00 20.15 261 ARG B C 1
ATOM 4446 O O . ARG B 1 261 ? 7.801 68.847 25.342 1.00 23.92 261 ARG B O 1
ATOM 4454 N N . THR B 1 262 ? 9.809 68.582 26.371 1.00 18.02 262 THR B N 1
ATOM 4455 C CA . THR B 1 262 ? 10.510 67.989 25.239 1.00 17.26 262 THR B CA 1
ATOM 4456 C C . THR B 1 262 ? 11.657 67.046 25.680 1.00 16.64 262 THR B C 1
ATOM 4457 O O . THR B 1 262 ? 12.169 67.183 26.785 1.00 22.23 262 THR B O 1
ATOM 4461 N N . GLU B 1 263 ? 12.041 66.090 24.824 1.00 19.60 263 GLU B N 1
ATOM 4462 C CA . GLU B 1 263 ? 13.153 65.117 25.056 1.00 20.66 263 GLU B CA 1
ATOM 4463 C C . GLU B 1 263 ? 14.409 65.647 24.352 1.00 19.95 263 GLU B C 1
ATOM 4464 O O . GLU B 1 263 ? 15.508 65.063 24.453 1.00 25.06 263 GLU B O 1
ATOM 4470 N N . LEU B 1 264 ? 14.214 66.727 23.585 1.00 32.57 264 LEU B N 1
ATOM 4471 C CA . LEU B 1 264 ? 15.293 67.342 22.823 1.00 17.87 264 LEU B CA 1
ATOM 4472 C C . LEU B 1 264 ? 16.328 68.073 23.685 1.00 18.38 264 LEU B C 1
ATOM 4473 O O . LEU B 1 264 ? 16.036 68.492 24.787 1.00 17.65 264 LEU B O 1
ATOM 4478 N N . PRO B 1 265 ? 17.575 68.175 23.197 1.00 18.07 265 PRO B N 1
ATOM 4479 C CA . PRO B 1 265 ? 18.634 68.881 23.929 1.00 14.86 265 PRO B CA 1
ATOM 4480 C C . PRO B 1 265 ? 18.155 70.354 23.929 1.00 32.02 265 PRO B C 1
ATOM 4481 O O . PRO B 1 265 ? 17.422 70.773 23.001 1.00 21.08 265 PRO B O 1
ATOM 4485 N N . ILE B 1 266 ? 18.544 71.134 24.937 1.00 22.91 266 ILE B N 1
ATOM 4486 C CA . ILE B 1 266 ? 18.158 72.539 25.007 1.00 14.42 266 ILE B CA 1
ATOM 4487 C C . ILE B 1 266 ? 19.396 73.382 25.286 1.00 23.07 266 ILE B C 1
ATOM 4488 O O . ILE B 1 266 ? 20.111 73.131 26.253 1.00 19.97 266 ILE B O 1
ATOM 4493 N N . GLY B 1 267 ? 19.663 74.356 24.411 1.00 21.72 267 GLY B N 1
ATOM 4494 C CA . GLY B 1 267 ? 20.783 75.266 24.598 1.00 19.41 267 GLY B CA 1
ATOM 4495 C C . GLY B 1 267 ? 20.271 76.535 25.273 1.00 15.04 267 GLY B C 1
ATOM 4496 O O . GLY B 1 267 ? 19.074 76.838 25.261 1.00 19.21 267 GLY B O 1
ATOM 4497 N N . ALA B 1 268 ? 21.154 77.295 25.894 1.00 16.19 268 ALA B N 1
ATOM 4498 C CA . ALA B 1 268 ? 20.697 78.532 26.546 1.00 19.81 268 ALA B CA 1
ATOM 4499 C C . ALA B 1 268 ? 21.820 79.539 26.346 1.00 24.58 268 ALA B C 1
ATOM 4500 O O . ALA B 1 268 ? 23.000 79.246 26.620 1.00 20.16 268 ALA B O 1
ATOM 4502 N N . TYR B 1 269 ? 21.447 80.722 25.876 1.00 21.18 269 TYR B N 1
ATOM 4503 C CA . TYR B 1 269 ? 22.433 81.747 25.587 1.00 23.39 269 TYR B CA 1
ATOM 4504 C C . TYR B 1 269 ? 22.665 82.805 26.679 1.00 13.76 269 TYR B C 1
ATOM 4505 O O . TYR B 1 269 ? 21.789 83.651 26.925 1.00 19.53 269 TYR B O 1
ATOM 4514 N N . GLN B 1 270 ? 23.828 82.733 27.356 1.00 15.93 270 GLN B N 1
ATOM 4515 C CA . GLN B 1 270 ? 24.194 83.772 28.342 1.00 17.89 270 GLN B CA 1
ATOM 4516 C C . GLN B 1 270 ? 24.629 84.978 27.483 1.00 24.20 270 GLN B C 1
ATOM 4517 O O . GLN B 1 270 ? 25.794 85.079 27.076 1.00 19.96 270 GLN B O 1
ATOM 4523 N N . VAL B 1 271 ? 23.686 85.893 27.249 1.00 14.33 271 VAL B N 1
ATOM 4524 C CA . VAL B 1 271 ? 23.915 86.992 26.334 1.00 17.12 271 VAL B CA 1
ATOM 4525 C C . VAL B 1 271 ? 24.940 88.092 26.746 1.00 22.98 271 VAL B C 1
ATOM 4526 O O . VAL B 1 271 ? 25.431 88.175 27.885 1.00 18.67 271 VAL B O 1
ATOM 4530 N N . SER B 1 272 ? 25.301 88.907 25.757 1.00 29.45 272 SER B N 1
ATOM 4531 C CA . SER B 1 272 ? 26.280 89.976 25.943 1.00 22.05 272 SER B CA 1
ATOM 4532 C C . SER B 1 272 ? 25.942 90.899 27.112 1.00 17.76 272 SER B C 1
ATOM 4533 O O . SER B 1 272 ? 26.827 91.280 27.867 1.00 25.27 272 SER B O 1
ATOM 4536 N N . GLY B 1 273 ? 24.666 91.271 27.247 1.00 20.39 273 GLY B N 1
ATOM 4537 C CA . GLY B 1 273 ? 24.282 92.150 28.339 1.00 22.14 273 GLY B CA 1
ATOM 4538 C C . GLY B 1 273 ? 24.578 91.515 29.706 1.00 29.22 273 GLY B C 1
ATOM 4539 O O . GLY B 1 273 ? 24.935 92.218 30.660 1.00 23.11 273 GLY B O 1
ATOM 4540 N N . GLU B 1 274 ? 24.428 90.188 29.808 1.00 25.83 274 GLU B N 1
ATOM 4541 C CA . GLU B 1 274 ? 24.719 89.439 31.052 1.00 27.08 274 GLU B CA 1
ATOM 4542 C C . GLU B 1 274 ? 26.249 89.459 31.292 1.00 18.64 274 GLU B C 1
ATOM 4543 O O . GLU B 1 274 ? 26.731 89.734 32.404 1.00 16.98 274 GLU B O 1
ATOM 4549 N N . TYR B 1 275 ? 26.986 89.146 30.227 1.00 20.59 275 TYR B N 1
ATOM 4550 C CA . TYR B 1 275 ? 28.447 89.196 30.241 1.00 20.56 275 TYR B CA 1
ATOM 4551 C C . TYR B 1 275 ? 28.849 90.626 30.732 1.00 26.82 275 TYR B C 1
ATOM 4552 O O . TYR B 1 275 ? 29.656 90.801 31.656 1.00 22.10 275 TYR B O 1
ATOM 4561 N N . ALA B 1 276 ? 28.257 91.646 30.111 1.00 28.58 276 ALA B N 1
ATOM 4562 C CA . ALA B 1 276 ? 28.539 93.034 30.448 1.00 31.85 276 ALA B CA 1
ATOM 4563 C C . ALA B 1 276 ? 28.207 93.374 31.897 1.00 33.21 276 ALA B C 1
ATOM 4564 O O . ALA B 1 276 ? 29.005 94.005 32.582 1.00 25.59 276 ALA B O 1
ATOM 4566 N N . MET B 1 277 ? 27.032 92.977 32.374 1.00 20.28 277 MET B N 1
ATOM 4567 C CA . MET B 1 277 ? 26.691 93.267 33.759 1.00 19.09 277 MET B CA 1
ATOM 4568 C C . MET B 1 277 ? 27.670 92.641 34.772 1.00 21.91 277 MET B C 1
ATOM 4569 O O . MET B 1 277 ? 27.998 93.267 35.794 1.00 21.78 277 MET B O 1
ATOM 4574 N N . ILE B 1 278 ? 28.118 91.409 34.500 1.00 20.14 278 ILE B N 1
ATOM 4575 C CA . ILE B 1 278 ? 29.067 90.759 35.389 1.00 24.85 278 ILE B CA 1
ATOM 4576 C C . ILE B 1 278 ? 30.432 91.478 35.300 1.00 27.97 278 ILE B C 1
ATOM 4577 O O . ILE B 1 278 ? 31.002 91.825 36.317 1.00 22.39 278 ILE B O 1
ATOM 4582 N N . LYS B 1 279 ? 30.951 91.700 34.092 1.00 23.80 279 LYS B N 1
ATOM 4583 C CA . LYS B 1 279 ? 32.243 92.390 33.915 1.00 28.84 279 LYS B CA 1
ATOM 4584 C C . LYS B 1 279 ? 32.313 93.792 34.573 1.00 25.98 279 LYS B C 1
ATOM 4585 O O . LYS B 1 279 ? 33.282 94.072 35.284 1.00 32.49 279 LYS B O 1
ATOM 4591 N N . PHE B 1 280 ? 31.310 94.656 34.377 1.00 20.44 280 PHE B N 1
ATOM 4592 C CA . PHE B 1 280 ? 31.366 96.015 34.954 1.00 19.77 280 PHE B CA 1
ATOM 4593 C C . PHE B 1 280 ? 31.183 96.072 36.472 1.00 46.97 280 PHE B C 1
ATOM 4594 O O . PHE B 1 280 ? 31.728 96.953 37.145 1.00 23.02 280 PHE B O 1
ATOM 4602 N N . ALA B 1 281 ? 30.419 95.131 37.015 1.00 40.86 281 ALA B N 1
ATOM 4603 C CA . ALA B 1 281 ? 30.219 95.071 38.455 1.00 37.22 281 ALA B CA 1
ATOM 4604 C C . ALA B 1 281 ? 31.523 94.582 39.075 1.00 20.38 281 ALA B C 1
ATOM 4605 O O . ALA B 1 281 ? 31.880 95.028 40.158 1.00 27.56 281 ALA B O 1
ATOM 4607 N N . ALA B 1 282 ? 32.212 93.660 38.407 1.00 21.42 282 ALA B N 1
ATOM 4608 C CA . ALA B 1 282 ? 33.506 93.128 38.891 1.00 30.24 282 ALA B CA 1
ATOM 4609 C C . ALA B 1 282 ? 34.597 94.216 38.818 1.00 30.76 282 ALA B C 1
ATOM 4610 O O . ALA B 1 282 ? 35.435 94.336 39.724 1.00 29.73 282 ALA B O 1
ATOM 4612 N N . LEU B 1 283 ? 34.582 94.991 37.729 1.00 31.60 283 LEU B N 1
ATOM 4613 C CA . LEU B 1 283 ? 35.555 96.079 37.515 1.00 27.00 283 LEU B CA 1
ATOM 4614 C C . LEU B 1 283 ? 35.362 97.142 38.561 1.00 39.87 283 LEU B C 1
ATOM 4615 O O . LEU B 1 283 ? 36.319 97.797 38.976 1.00 46.49 283 LEU B O 1
ATOM 4620 N N . ALA B 1 284 ? 34.119 97.324 38.991 1.00 32.15 284 ALA B N 1
ATOM 4621 C CA . ALA B 1 284 ? 33.869 98.338 39.986 1.00 29.05 284 ALA B CA 1
ATOM 4622 C C . ALA B 1 284 ? 34.185 97.755 41.350 1.00 25.84 284 ALA B C 1
ATOM 4623 O O . ALA B 1 284 ? 33.965 98.421 42.350 1.00 47.22 284 ALA B O 1
ATOM 4625 N N . GLY B 1 285 ? 34.727 96.532 41.383 1.00 21.32 285 GLY B N 1
ATOM 4626 C CA . GLY B 1 285 ? 35.018 95.862 42.651 1.00 18.24 285 GLY B CA 1
ATOM 4627 C C . GLY B 1 285 ? 33.793 95.467 43.513 1.00 53.97 285 GLY B C 1
ATOM 4628 O O . GLY B 1 285 ? 33.953 95.056 44.663 1.00 37.13 285 GLY B O 1
ATOM 4629 N N . ALA B 1 286 ? 32.571 95.577 42.979 1.00 29.93 286 ALA B N 1
ATOM 4630 C CA . ALA B 1 286 ? 31.339 95.247 43.707 1.00 19.10 286 ALA B CA 1
ATOM 4631 C C . ALA B 1 286 ? 31.057 93.731 43.917 1.00 34.76 286 ALA B C 1
ATOM 4632 O O . ALA B 1 286 ? 30.351 93.356 44.869 1.00 28.13 286 ALA B O 1
ATOM 4634 N N . ILE B 1 287 ? 31.578 92.883 43.020 1.00 28.49 287 ILE B N 1
ATOM 4635 C CA . ILE B 1 287 ? 31.373 91.431 43.089 1.00 28.68 287 ILE B CA 1
ATOM 4636 C C . ILE B 1 287 ? 32.672 90.748 42.732 1.00 36.08 287 ILE B C 1
ATOM 4637 O O . ILE B 1 287 ? 33.579 91.396 42.199 1.00 29.78 287 ILE B O 1
ATOM 4642 N N . ASP B 1 288 ? 32.744 89.442 43.005 1.00 27.62 288 ASP B N 1
ATOM 4643 C CA . ASP B 1 288 ? 33.908 88.611 42.641 1.00 44.03 288 ASP B CA 1
ATOM 4644 C C . ASP B 1 288 ? 33.509 88.007 41.294 1.00 28.67 288 ASP B C 1
ATOM 4645 O O . ASP B 1 288 ? 32.559 87.185 41.204 1.00 26.58 288 ASP B O 1
ATOM 4650 N N . GLU B 1 289 ? 34.214 88.402 40.238 1.00 22.20 289 GLU B N 1
ATOM 4651 C CA . GLU B 1 289 ? 33.832 87.912 38.916 1.00 28.91 289 GLU B CA 1
ATOM 4652 C C . GLU B 1 289 ? 33.725 86.390 38.759 1.00 39.60 289 GLU B C 1
ATOM 4653 O O . GLU B 1 289 ? 32.735 85.865 38.271 1.00 25.95 289 GLU B O 1
ATOM 4659 N N . GLU B 1 290 ? 34.752 85.681 39.173 1.00 25.19 290 GLU B N 1
ATOM 4660 C CA . GLU B 1 290 ? 34.757 84.259 39.016 1.00 19.93 290 GLU B CA 1
ATOM 4661 C C . GLU B 1 290 ? 33.673 83.542 39.789 1.00 19.20 290 GLU B C 1
ATOM 4662 O O . GLU B 1 290 ? 33.068 82.621 39.264 1.00 22.65 290 GLU B O 1
ATOM 4668 N N . LYS B 1 291 ? 33.450 83.924 41.034 1.00 21.17 291 LYS B N 1
ATOM 4669 C CA . LYS B 1 291 ? 32.406 83.250 41.793 1.00 23.10 291 LYS B CA 1
ATOM 4670 C C . LYS B 1 291 ? 31.050 83.528 41.152 1.00 26.90 291 LYS B C 1
ATOM 4671 O O . LYS B 1 291 ? 30.219 82.624 41.027 1.00 23.87 291 LYS B O 1
ATOM 4677 N N . VAL B 1 292 ? 30.832 84.771 40.732 1.00 26.15 292 VAL B N 1
ATOM 4678 C CA . VAL B 1 292 ? 29.567 85.157 40.113 1.00 20.08 292 VAL B CA 1
ATOM 4679 C C . VAL B 1 292 ? 29.380 84.471 38.767 1.00 30.46 292 VAL B C 1
ATOM 4680 O O . VAL B 1 292 ? 28.274 84.066 38.456 1.00 27.64 292 VAL B O 1
ATOM 4684 N N . VAL B 1 293 ? 30.449 84.308 37.983 1.00 19.93 293 VAL B N 1
ATOM 4685 C CA . VAL B 1 293 ? 30.359 83.651 36.668 1.00 19.77 293 VAL B CA 1
ATOM 4686 C C . VAL B 1 293 ? 30.007 82.169 36.827 1.00 23.93 293 VAL B C 1
ATOM 4687 O O . VAL B 1 293 ? 29.129 81.653 36.135 1.00 18.12 293 VAL B O 1
ATOM 4691 N N . LEU B 1 294 ? 30.672 81.483 37.754 1.00 16.81 294 LEU B N 1
ATOM 4692 C CA . LEU B 1 294 ? 30.389 80.079 37.988 1.00 16.01 294 LEU B CA 1
ATOM 4693 C C . LEU B 1 294 ? 28.974 79.840 38.554 1.00 13.72 294 LEU B C 1
ATOM 4694 O O . LEU B 1 294 ? 28.295 78.879 38.184 1.00 19.73 294 LEU B O 1
ATOM 4699 N N . GLU B 1 295 ? 28.527 80.731 39.430 1.00 17.38 295 GLU B N 1
ATOM 4700 C CA . GLU B 1 295 ? 27.180 80.608 39.985 1.00 24.72 295 GLU B CA 1
ATOM 4701 C C . GLU B 1 295 ? 26.110 80.835 38.874 1.00 31.53 295 GLU B C 1
ATOM 4702 O O . GLU B 1 295 ? 25.085 80.137 38.813 1.00 19.69 295 GLU B O 1
ATOM 4708 N N . SER B 1 296 ? 26.374 81.799 37.991 1.00 17.98 296 SER B N 1
ATOM 4709 C CA . SER B 1 296 ? 25.505 82.134 36.859 1.00 18.43 296 SER B CA 1
ATOM 4710 C C . SER B 1 296 ? 25.376 80.983 35.872 1.00 16.98 296 SER B C 1
ATOM 4711 O O . SER B 1 296 ? 24.276 80.584 35.500 1.00 18.61 296 SER B O 1
ATOM 4714 N N . LEU B 1 297 ? 26.511 80.475 35.428 1.00 18.76 297 LEU B N 1
ATOM 4715 C CA . LEU B 1 297 ? 26.531 79.367 34.512 1.00 19.66 297 LEU B CA 1
ATOM 4716 C C . LEU B 1 297 ? 25.957 78.121 35.231 1.00 22.93 297 LEU B C 1
ATOM 4717 O O . LEU B 1 297 ? 25.216 77.343 34.624 1.00 18.07 297 LEU B O 1
ATOM 4722 N N . GLY B 1 298 ? 26.280 77.940 36.515 1.00 18.67 298 GLY B N 1
ATOM 4723 C CA . GLY B 1 298 ? 25.721 76.807 37.243 1.00 17.03 298 GLY B CA 1
ATOM 4724 C C . GLY B 1 298 ? 24.186 76.777 37.311 1.00 17.95 298 GLY B C 1
ATOM 4725 O O . GLY B 1 298 ? 23.555 75.699 37.242 1.00 20.80 298 GLY B O 1
ATOM 4726 N N . SER B 1 299 ? 23.574 77.958 37.440 1.00 19.99 299 SER B N 1
ATOM 4727 C CA . SER B 1 299 ? 22.120 78.099 37.532 1.00 11.77 299 SER B CA 1
ATOM 4728 C C . SER B 1 299 ? 21.485 77.726 36.187 1.00 16.78 299 SER B C 1
ATOM 4729 O O . SER B 1 299 ? 20.417 77.115 36.136 1.00 18.51 299 SER B O 1
ATOM 4732 N N . ILE B 1 300 ? 22.139 78.110 35.087 1.00 16.99 300 ILE B N 1
ATOM 4733 C CA . ILE B 1 300 ? 21.631 77.788 33.768 1.00 19.72 300 ILE B CA 1
ATOM 4734 C C . ILE B 1 300 ? 21.597 76.263 33.589 1.00 16.07 300 ILE B C 1
ATOM 4735 O O . ILE B 1 300 ? 20.621 75.732 33.032 1.00 17.55 300 ILE B O 1
ATOM 4740 N N . LYS B 1 301 ? 22.643 75.572 34.063 1.00 14.35 301 LYS B N 1
ATOM 4741 C CA . LYS B 1 301 ? 22.712 74.102 34.042 1.00 18.82 301 LYS B CA 1
ATOM 4742 C C . LYS B 1 301 ? 21.591 73.517 34.927 1.00 19.80 301 LYS B C 1
ATOM 4743 O O . LYS B 1 301 ? 20.873 72.580 34.542 1.00 16.84 301 LYS B O 1
ATOM 4749 N N . ARG B 1 302 ? 21.489 74.066 36.135 1.00 19.48 302 ARG B N 1
ATOM 4750 C CA . ARG B 1 302 ? 20.477 73.664 37.113 1.00 23.37 302 ARG B CA 1
ATOM 4751 C C . ARG B 1 302 ? 19.065 73.714 36.560 1.00 20.16 302 ARG B C 1
ATOM 4752 O O . ARG B 1 302 ? 18.282 72.802 36.827 1.00 19.63 302 ARG B O 1
ATOM 4760 N N . ALA B 1 303 ? 18.747 74.791 35.826 1.00 18.85 303 ALA B N 1
ATOM 4761 C CA . ALA B 1 303 ? 17.427 75.005 35.217 1.00 16.86 303 ALA B CA 1
ATOM 4762 C C . ALA B 1 303 ? 17.078 73.993 34.096 1.00 16.63 303 ALA B C 1
ATOM 4763 O O . ALA B 1 303 ? 15.948 73.927 33.691 1.00 16.38 303 ALA B O 1
ATOM 4765 N N . GLY B 1 304 ? 18.040 73.216 33.608 1.00 19.99 304 GLY B N 1
ATOM 4766 C CA . GLY B 1 304 ? 17.746 72.246 32.560 1.00 18.18 304 GLY B CA 1
ATOM 4767 C C . GLY B 1 304 ? 18.527 72.406 31.237 1.00 21.33 304 GLY B C 1
ATOM 4768 O O . GLY B 1 304 ? 18.319 71.609 30.314 1.00 19.20 304 GLY B O 1
ATOM 4769 N N . ALA B 1 305 ? 19.409 73.410 31.097 1.00 20.17 305 ALA B N 1
ATOM 4770 C CA . ALA B 1 305 ? 20.143 73.577 29.810 1.00 18.36 305 ALA B CA 1
ATOM 4771 C C . ALA B 1 305 ? 21.182 72.497 29.658 1.00 20.72 305 ALA B C 1
ATOM 4772 O O . ALA B 1 305 ? 21.841 72.110 30.637 1.00 19.52 305 ALA B O 1
ATOM 4774 N N . ASP B 1 306 ? 21.300 71.972 28.442 1.00 22.06 306 ASP B N 1
ATOM 4775 C CA . ASP B 1 306 ? 22.320 70.952 28.152 1.00 26.27 306 ASP B CA 1
ATOM 4776 C C . ASP B 1 306 ? 23.596 71.652 27.705 1.00 29.99 306 ASP B C 1
ATOM 4777 O O . ASP B 1 306 ? 24.667 71.229 28.092 1.00 27.55 306 ASP B O 1
ATOM 4782 N N . LEU B 1 307 ? 23.459 72.730 26.916 1.00 23.04 307 LEU B N 1
ATOM 4783 C CA . LEU B 1 307 ? 24.580 73.532 26.416 1.00 19.03 307 LEU B CA 1
ATOM 4784 C C . LEU B 1 307 ? 24.349 74.985 26.796 1.00 18.93 307 LEU B C 1
ATOM 4785 O O . LEU B 1 307 ? 23.206 75.449 26.854 1.00 18.03 307 LEU B O 1
ATOM 4790 N N . ILE B 1 308 ? 25.443 75.701 27.056 1.00 25.79 308 ILE B N 1
ATOM 4791 C CA . ILE B 1 308 ? 25.388 77.124 27.411 1.00 21.90 308 ILE B CA 1
ATOM 4792 C C . ILE B 1 308 ? 26.321 77.938 26.481 1.00 21.39 308 ILE B C 1
ATOM 4793 O O . ILE B 1 308 ? 27.493 77.618 26.394 1.00 19.92 308 ILE B O 1
ATOM 4798 N N . PHE B 1 309 ? 25.809 78.957 25.785 1.00 21.71 309 PHE B N 1
ATOM 4799 C CA . PHE B 1 309 ? 26.663 79.822 24.933 1.00 21.31 309 PHE B CA 1
ATOM 4800 C C . PHE B 1 309 ? 27.176 80.889 25.885 1.00 22.63 309 PHE B C 1
ATOM 4801 O O . PHE B 1 309 ? 26.391 81.574 26.514 1.00 16.93 309 PHE B O 1
ATOM 4809 N N . SER B 1 310 ? 28.498 81.003 26.013 1.00 21.08 310 SER B N 1
ATOM 4810 C CA . SER B 1 310 ? 29.090 81.939 26.973 1.00 23.48 310 SER B CA 1
ATOM 4811 C C . SER B 1 310 ? 30.362 82.619 26.484 1.00 23.63 310 SER B C 1
ATOM 4812 O O . SER B 1 310 ? 31.266 81.949 26.003 1.00 22.06 310 SER B O 1
ATOM 4815 N N . TYR B 1 311 ? 30.427 83.938 26.633 1.00 22.73 311 TYR B N 1
ATOM 4816 C CA . TYR B 1 311 ? 31.616 84.710 26.223 1.00 40.98 311 TYR B CA 1
ATOM 4817 C C . TYR B 1 311 ? 32.797 84.524 27.211 1.00 28.48 311 TYR B C 1
ATOM 4818 O O . TYR B 1 311 ? 33.928 84.947 26.930 1.00 23.51 311 TYR B O 1
ATOM 4827 N N . PHE B 1 312 ? 32.524 83.879 28.352 1.00 20.50 312 PHE B N 1
ATOM 4828 C CA . PHE B 1 312 ? 33.540 83.607 29.389 1.00 24.33 312 PHE B CA 1
ATOM 4829 C C . PHE B 1 312 ? 34.255 82.282 29.193 1.00 14.14 312 PHE B C 1
ATOM 4830 O O . PHE B 1 312 ? 35.228 82.011 29.870 1.00 23.83 312 PHE B O 1
ATOM 4838 N N . ALA B 1 313 ? 33.761 81.452 28.286 1.00 20.21 313 ALA B N 1
ATOM 4839 C CA . ALA B 1 313 ? 34.290 80.096 28.082 1.00 30.69 313 ALA B CA 1
ATOM 4840 C C . ALA B 1 313 ? 35.788 79.877 27.883 1.00 26.26 313 ALA B C 1
ATOM 4841 O O . ALA B 1 313 ? 36.348 78.911 28.425 1.00 24.05 313 ALA B O 1
ATOM 4843 N N . LEU B 1 314 ? 36.427 80.753 27.104 1.00 31.54 314 LEU B N 1
ATOM 4844 C CA . LEU B 1 314 ? 37.845 80.612 26.813 1.00 27.15 314 LEU B CA 1
ATOM 4845 C C . LEU B 1 314 ? 38.675 80.901 28.030 1.00 22.31 314 LEU B C 1
ATOM 4846 O O . LEU B 1 314 ? 39.587 80.142 28.353 1.00 27.41 314 LEU B O 1
ATOM 4851 N N . ASP B 1 315 ? 38.349 82.005 28.704 1.00 21.92 315 ASP B N 1
ATOM 4852 C CA . ASP B 1 315 ? 39.079 82.386 29.897 1.00 23.21 315 ASP B CA 1
ATOM 4853 C C . ASP B 1 315 ? 38.901 81.305 30.961 1.00 30.31 315 ASP B C 1
ATOM 4854 O O . ASP B 1 315 ? 39.849 80.963 31.652 1.00 27.25 315 ASP B O 1
ATOM 4859 N N . LEU B 1 316 ? 37.680 80.772 31.084 1.00 33.83 316 LEU B N 1
ATOM 4860 C CA . LEU B 1 316 ? 37.371 79.707 32.049 1.00 29.44 316 LEU B CA 1
ATOM 4861 C C . LEU B 1 316 ? 38.184 78.480 31.685 1.00 34.01 316 LEU B C 1
ATOM 4862 O O . LEU B 1 316 ? 38.675 77.799 32.578 1.00 33.14 316 LEU B O 1
ATOM 4867 N N . ALA B 1 317 ? 38.293 78.205 30.376 1.00 24.05 317 ALA B N 1
ATOM 4868 C CA . ALA B 1 317 ? 39.086 77.084 29.851 1.00 33.28 317 ALA B CA 1
ATOM 4869 C C . ALA B 1 317 ? 40.624 77.279 30.051 1.00 33.07 317 ALA B C 1
ATOM 4870 O O . ALA B 1 317 ? 41.305 76.431 30.650 1.00 33.56 317 ALA B O 1
ATOM 4872 N N . GLU B 1 318 ? 41.183 78.386 29.579 1.00 36.87 318 GLU B N 1
ATOM 4873 C CA . GLU B 1 318 ? 42.629 78.594 29.771 1.00 52.15 318 GLU B CA 1
ATOM 4874 C C . GLU B 1 318 ? 43.082 78.629 31.225 1.00 31.59 318 GLU B C 1
ATOM 4875 O O . GLU B 1 318 ? 44.103 78.030 31.563 1.00 53.59 318 GLU B O 1
ATOM 4881 N N . LYS B 1 319 ? 42.331 79.326 32.077 1.00 32.08 319 LYS B N 1
ATOM 4882 C CA . LYS B 1 319 ? 42.670 79.447 33.496 1.00 33.90 319 LYS B CA 1
ATOM 4883 C C . LYS B 1 319 ? 42.358 78.146 34.270 1.00 27.43 319 LYS B C 1
ATOM 4884 O O . LYS B 1 319 ? 42.450 78.072 35.499 1.00 39.07 319 LYS B O 1
ATOM 4890 N N . LYS B 1 320 ? 42.039 77.101 33.516 1.00 71.75 320 LYS B N 1
ATOM 4891 C CA . LYS B 1 320 ? 41.737 75.811 34.094 1.00 41.23 320 LYS B CA 1
ATOM 4892 C C . LYS B 1 320 ? 40.690 75.920 35.244 1.00 39.27 320 LYS B C 1
ATOM 4893 O O . LYS B 1 320 ? 40.709 75.151 36.196 1.00 50.00 320 LYS B O 1
ATOM 4895 N N . ILE B 1 321 ? 39.767 76.879 35.132 1.00 53.50 321 ILE B N 1
ATOM 4896 C CA . ILE B 1 321 ? 38.671 77.049 36.106 1.00 46.45 321 ILE B CA 1
ATOM 4897 C C . ILE B 1 321 ? 37.607 75.945 35.842 1.00 38.76 321 ILE B C 1
ATOM 4898 O O . ILE B 1 321 ? 37.011 75.410 36.769 1.00 39.04 321 ILE B O 1
ATOM 4903 N N . LEU B 1 322 ? 37.356 75.617 34.578 1.00 35.33 322 LEU B N 1
ATOM 4904 C CA . LEU B 1 322 ? 36.448 74.528 34.252 1.00 52.71 322 LEU B CA 1
ATOM 4905 C C . LEU B 1 322 ? 37.271 73.574 33.402 1.00 51.81 322 LEU B C 1
ATOM 4906 O O . LEU B 1 322 ? 38.117 74.012 32.615 1.00 34.97 322 LEU B O 1
ATOM 4911 N N . ARG B 1 323 ? 37.014 72.278 33.552 1.00 36.60 323 ARG B N 1
ATOM 4912 C CA . ARG B 1 323 ? 37.724 71.255 32.792 1.00 34.46 323 ARG B CA 1
ATOM 4913 C C . ARG B 1 323 ? 36.693 70.361 32.107 1.00 46.56 323 ARG B C 1
ATOM 4914 O O . ARG B 1 323 ? 35.500 70.445 32.499 1.00 54.17 323 ARG B O 1
#

GO terms:
  GO:0000287 magnesium ion binding (F, IDA)
  GO:0004655 porphobilinogen synthase activity (F, IDA)
  GO:0005829 cytosol (C, IDA)
  GO:0008270 zinc ion binding (F, IDA)
  GO:0006783 heme biosynthetic process (P, IMP)
  GO:0004655 porphobilinogen synthase activity (F, IMP)
  GO:0005829 cytosol (C, HDA)

Sequence (644 aa):
TDLIQRPRRLRKSPALRAMFEETTLSLNDLVLPIFVEEEIDDYKAVEAMPGVMRIPEKHLAREIERIANAGIRSVMTFGISHHTDETGSDAWREDGLVARMSRICKQTVPEMIVMSDTCFCEYTSHGHCGVLEHGVDNDATLENLGKQAVVAAAAGADFIAPSAAMDGQVQAIRQALDAAGFKDTAIMSYSTKFASSFYGPFREAAGSALKGDRKSYQMNPMNRREAIRESLLDEAQGADCLMVKPAGAYLDIVRELRERTELPIGAYQVSGEYAMIKFAALAGAIDEEKVVLESLGSIKRAGADLIFSYFALDLAEKKILRTDLIQRPRRLRKSPALRAMFEETTLSLNDLVLPIFVEEEIDDYKAVEAMPGVMRIPEKHLAREIERIANAGIRSVMTFGISHHTDETGSDAWREDGLVARMSRICKQTVPEMIVMSDTCFCEYTSHGHCGVLEHGVDNDATLENLGKQAVVAAAAGADFIAPSAAMDGQVQAIRQALDAAGFKDTAIMSYSTKFASSFYGPFREAAGSALKGDRKSYQMNPMNRREAIRESLLDEAQGADCLMVKPAGAYLDIVRELRERTELPIGAYQVSGEYAMIKFAALAGAIDEEKVVLESLGSIKRAGADLIFSYFALDLAEKKILR